Protein AF-0000000080132103 (afdb_homodimer)

Organism: Aquilegia coerulea (NCBI:txid218851)

Foldseek 3Di:
DQPQDPVRDHQLDWADWDKDWPPDPVALIKMWIDGPQWIKIKGKHDQDAADDPPDDQQWEAEAEAEAELDDDDDPVRVVLRVQLRQLQVVWAPTNPDGRTYMYMYMYTNGAFAPRSQRRSLRRQLRCVRSVGHTNFGKHKWKWFAAPVGRIHTGDTPVRVVRTQKMKMWIATDDPPPQDDPDDPPDPRPVRRPDTRDMDMDHDDDPVSVVVCVVSVSVCSVVVVVVSRVNRRVPPPPPD/DQPQDPVRDHQLDWADWDKDWPPDPVALIKMWIDGPQWIKIKGKHDQDAADDPPDDQQWEAEAEAEAELDDDDDPVSVVLRVQLRQLQVVWADTRPDGRTYMYMYMYTNGAFAPRSQRRSLRRQLRCVRSVGHTNFGKHKWKWFAAPVGRIHTGDTPVRVVRTQKMKMWIATDDPPPQDPPDDPPDPRPVRLPDTRDMDMDHDDDPVSVVVCVVSVSVCSVVVVVVSRVNRRVPPPPPD

Structure (mmCIF, N/CA/C/O backbone):
data_AF-0000000080132103-model_v1
#
loop_
_entity.id
_entity.type
_entity.pdbx_description
1 polymer 'Exosome complex exonuclease RRP46 homolog'
#
loop_
_atom_site.group_PDB
_atom_site.id
_atom_site.type_symbol
_atom_site.label_atom_id
_atom_site.label_alt_id
_atom_site.label_comp_id
_atom_site.label_asym_id
_atom_site.label_entity_id
_atom_site.label_seq_id
_atom_site.pdbx_PDB_ins_code
_atom_site.Cartn_x
_atom_site.Cartn_y
_atom_site.Cartn_z
_atom_site.occupancy
_atom_site.B_iso_or_equiv
_atom_site.auth_seq_id
_atom_site.auth_comp_id
_atom_site.auth_asym_id
_atom_site.auth_atom_id
_atom_site.pdbx_PDB_model_num
ATOM 1 N N . MET A 1 1 ? 22.562 8.039 -26.031 1 34.94 1 MET A N 1
ATOM 2 C CA . MET A 1 1 ? 23.172 6.773 -25.641 1 34.94 1 MET A CA 1
ATOM 3 C C . MET A 1 1 ? 22.312 6.066 -24.594 1 34.94 1 MET A C 1
ATOM 5 O O . MET A 1 1 ? 21.938 6.668 -23.578 1 34.94 1 MET A O 1
ATOM 9 N N . GLU A 1 2 ? 21.5 5.18 -24.875 1 48.5 2 GLU A N 1
ATOM 10 C CA . GLU A 1 2 ? 20.531 4.523 -24 1 48.5 2 GLU A CA 1
ATOM 11 C C . GLU A 1 2 ? 21.172 4.059 -22.703 1 48.5 2 GLU A C 1
ATOM 13 O O . GLU A 1 2 ? 22.266 3.473 -22.719 1 48.5 2 GLU A O 1
ATOM 18 N N . VAL A 1 3 ? 21.172 4.711 -21.688 1 55.28 3 VAL A N 1
ATOM 19 C CA . VAL A 1 3 ? 21.828 4.395 -20.422 1 55.28 3 VAL A CA 1
ATOM 20 C C . VAL A 1 3 ? 21.734 2.896 -20.156 1 55.28 3 VAL A C 1
ATOM 22 O O . VAL A 1 3 ? 20.641 2.34 -20.078 1 55.28 3 VAL A O 1
ATOM 25 N N . ALA A 1 4 ? 22.812 2.162 -20.484 1 70 4 ALA A N 1
ATOM 26 C CA . ALA A 1 4 ? 22.969 0.713 -20.391 1 70 4 ALA A CA 1
ATOM 27 C C . ALA A 1 4 ? 22.906 0.249 -18.938 1 70 4 ALA A C 1
ATOM 29 O O . ALA A 1 4 ? 23.641 0.771 -18.094 1 70 4 ALA A O 1
ATOM 30 N N . ARG A 1 5 ? 21.812 -0.485 -18.531 1 86.44 5 ARG A N 1
ATOM 31 C CA . ARG A 1 5 ? 21.766 -1.128 -17.234 1 86.44 5 ARG A CA 1
ATOM 32 C C . ARG A 1 5 ? 22.953 -2.07 -17.031 1 86.44 5 ARG A C 1
ATOM 34 O O . ARG A 1 5 ? 23.484 -2.611 -18 1 86.44 5 ARG A O 1
ATOM 41 N N . VAL A 1 6 ? 23.469 -2.195 -15.898 1 86.56 6 VAL A N 1
ATOM 42 C CA . VAL A 1 6 ? 24.656 -2.979 -15.562 1 86.56 6 VAL A CA 1
ATOM 43 C C . VAL A 1 6 ? 24.516 -4.398 -16.109 1 86.56 6 VAL A C 1
ATOM 45 O O . VAL A 1 6 ? 25.484 -5.004 -16.562 1 86.56 6 VAL A O 1
ATOM 48 N N . ASP A 1 7 ? 23.344 -4.949 -16.172 1 91 7 ASP A N 1
ATOM 49 C CA . ASP A 1 7 ? 23.141 -6.328 -16.609 1 91 7 ASP A CA 1
ATOM 50 C C . ASP A 1 7 ? 22.781 -6.387 -18.094 1 91 7 ASP A C 1
ATOM 52 O O . ASP A 1 7 ? 22.391 -7.441 -18.594 1 91 7 ASP A O 1
ATOM 56 N N . GLY A 1 8 ? 22.797 -5.27 -18.828 1 91.19 8 GLY A N 1
ATOM 57 C CA . GLY A 1 8 ? 22.625 -5.242 -20.281 1 91.19 8 GLY A CA 1
ATOM 58 C C . GLY A 1 8 ? 21.172 -5.125 -20.703 1 91.19 8 GLY A C 1
ATOM 59 O O . GLY A 1 8 ? 20.875 -5.012 -21.891 1 91.19 8 GLY A O 1
ATOM 60 N N . ARG A 1 9 ? 20.25 -5.02 -19.781 1 93.56 9 ARG A N 1
ATOM 61 C CA . ARG A 1 9 ? 18.828 -4.93 -20.125 1 93.56 9 ARG A CA 1
ATOM 62 C C . ARG A 1 9 ? 18.469 -3.523 -20.594 1 93.56 9 ARG A C 1
ATOM 64 O O . ARG A 1 9 ? 19.125 -2.551 -20.219 1 93.56 9 ARG A O 1
ATOM 71 N N . THR A 1 10 ? 17.391 -3.551 -21.469 1 92.06 10 THR A N 1
ATOM 72 C CA . THR A 1 10 ? 16.797 -2.26 -21.781 1 92.06 10 THR A CA 1
ATOM 73 C C . THR A 1 10 ? 15.922 -1.77 -20.641 1 92.06 10 THR A C 1
ATOM 75 O O . THR A 1 10 ? 15.703 -2.498 -19.656 1 92.06 10 THR A O 1
ATOM 78 N N . LEU A 1 11 ? 15.375 -0.583 -20.766 1 90.56 11 LEU A N 1
ATOM 79 C CA . LEU A 1 11 ? 14.586 0.025 -19.688 1 90.56 11 LEU A CA 1
ATOM 80 C C . LEU A 1 11 ? 13.312 -0.777 -19.422 1 90.56 11 LEU A C 1
ATOM 82 O O . LEU A 1 11 ? 12.844 -0.846 -18.281 1 90.56 11 LEU A O 1
ATOM 86 N N . ASN A 1 12 ? 12.781 -1.481 -20.469 1 91.06 12 ASN A N 1
ATOM 87 C CA . ASN A 1 12 ? 11.5 -2.158 -20.328 1 91.06 12 ASN A CA 1
ATOM 88 C C . ASN A 1 12 ? 11.664 -3.674 -20.25 1 91.06 12 ASN A C 1
ATOM 90 O O . ASN A 1 12 ? 10.68 -4.41 -20.219 1 91.06 12 ASN A O 1
ATOM 94 N N . GLN A 1 13 ? 12.875 -4.113 -20.188 1 92.56 13 GLN A N 1
ATOM 95 C CA . GLN A 1 13 ? 13.125 -5.547 -20.203 1 92.56 13 GLN A CA 1
ATOM 96 C C . GLN A 1 13 ? 13.109 -6.137 -18.797 1 92.56 13 GLN A C 1
ATOM 98 O O . GLN A 1 13 ? 13.688 -5.562 -17.875 1 92.56 13 GLN A O 1
ATOM 103 N N . LEU A 1 14 ? 12.352 -7.219 -18.703 1 95.56 14 LEU A N 1
ATOM 104 C CA . LEU A 1 14 ? 12.328 -7.965 -17.438 1 95.56 14 LEU A CA 1
ATOM 105 C C . LEU A 1 14 ? 13.531 -8.891 -17.344 1 95.56 14 LEU A C 1
ATOM 107 O O . LEU A 1 14 ? 14.086 -9.312 -18.359 1 95.56 14 LEU A O 1
ATOM 111 N N . ARG A 1 15 ? 13.961 -9.219 -16.109 1 96.5 15 ARG A N 1
ATOM 112 C CA . ARG A 1 15 ? 14.945 -10.281 -15.906 1 96.5 15 ARG A CA 1
ATOM 113 C C . ARG A 1 15 ? 14.367 -11.641 -16.266 1 96.5 15 ARG A C 1
ATOM 115 O O . ARG A 1 15 ? 13.148 -11.805 -16.344 1 96.5 15 ARG A O 1
ATOM 122 N N . PRO A 1 16 ? 15.234 -12.586 -16.484 1 95.56 16 PRO A N 1
ATOM 123 C CA . PRO A 1 16 ? 14.727 -13.922 -16.812 1 95.56 16 PRO A CA 1
ATOM 124 C C . PRO A 1 16 ? 13.828 -14.5 -15.727 1 95.56 16 PRO A C 1
ATOM 126 O O . PRO A 1 16 ? 14.125 -14.359 -14.531 1 95.56 16 PRO A O 1
ATOM 129 N N . LEU A 1 17 ? 12.773 -15.094 -16.188 1 96.56 17 LEU A N 1
ATOM 130 C CA . LEU A 1 17 ? 11.797 -15.68 -15.273 1 96.56 17 LEU A CA 1
ATOM 131 C C . LEU A 1 17 ? 11.867 -17.203 -15.297 1 96.56 17 LEU A C 1
ATOM 133 O O . LEU A 1 17 ? 12.047 -17.797 -16.359 1 96.56 17 LEU A O 1
ATOM 137 N N . THR A 1 18 ? 11.766 -17.797 -14.109 1 96.56 18 THR A N 1
ATOM 138 C CA . THR A 1 18 ? 11.586 -19.234 -14 1 96.56 18 THR A CA 1
ATOM 139 C C . THR A 1 18 ? 10.531 -19.578 -12.945 1 96.56 18 THR A C 1
ATOM 141 O O . THR A 1 18 ? 10.391 -18.859 -11.953 1 96.56 18 THR A O 1
ATOM 144 N N . CYS A 1 19 ? 9.812 -20.578 -13.211 1 96.38 19 CYS A N 1
ATOM 145 C CA . CYS A 1 19 ? 8.781 -21.016 -12.273 1 96.38 19 CYS A CA 1
ATOM 146 C C . CYS A 1 19 ? 8.695 -22.547 -12.242 1 96.38 19 CYS A C 1
ATOM 148 O O . CYS A 1 19 ? 8.664 -23.188 -13.289 1 96.38 19 CYS A O 1
ATOM 150 N N . SER A 1 20 ? 8.789 -23.141 -11.102 1 95.88 20 SER A N 1
ATOM 151 C CA . SER A 1 20 ? 8.562 -24.562 -10.875 1 95.88 20 SER A CA 1
ATOM 152 C C . SER A 1 20 ? 7.43 -24.781 -9.875 1 95.88 20 SER A C 1
ATOM 154 O O . SER A 1 20 ? 7.344 -24.094 -8.859 1 95.88 20 SER A O 1
ATOM 156 N N . ARG A 1 21 ? 6.598 -25.688 -10.148 1 94.5 21 ARG A N 1
ATOM 157 C CA . ARG A 1 21 ? 5.469 -26 -9.266 1 94.5 21 ARG A CA 1
ATOM 158 C C . ARG A 1 21 ? 5.648 -27.344 -8.586 1 94.5 21 ARG A C 1
ATOM 160 O O . ARG A 1 21 ? 6.504 -28.141 -8.984 1 94.5 21 ARG A O 1
ATOM 167 N N . ASN A 1 22 ? 4.805 -27.5 -7.555 1 94.44 22 ASN A N 1
ATOM 168 C CA . ASN A 1 22 ? 4.816 -28.766 -6.824 1 94.44 22 ASN A CA 1
ATOM 169 C C . ASN A 1 22 ? 6.223 -29.125 -6.34 1 94.44 22 ASN A C 1
ATOM 171 O O . ASN A 1 22 ? 6.695 -30.234 -6.562 1 94.44 22 ASN A O 1
ATOM 175 N N . VAL A 1 23 ? 6.895 -28.203 -5.746 1 95.12 23 VAL A N 1
ATOM 176 C CA . VAL A 1 23 ? 8.297 -28.375 -5.375 1 95.12 23 VAL A CA 1
ATOM 177 C C . VAL A 1 23 ? 8.391 -28.891 -3.938 1 95.12 23 VAL A C 1
ATOM 179 O O . VAL A 1 23 ? 9.461 -29.297 -3.486 1 95.12 23 VAL A O 1
ATOM 182 N N . LEU A 1 24 ? 7.289 -28.812 -3.205 1 95.31 24 LEU A N 1
ATOM 183 C CA . LEU A 1 24 ? 7.258 -29.281 -1.826 1 95.31 24 LEU A CA 1
ATOM 184 C C . LEU A 1 24 ? 6.258 -30.422 -1.663 1 95.31 24 LEU A C 1
ATOM 186 O O . LEU A 1 24 ? 5.078 -30.266 -1.989 1 95.31 24 LEU A O 1
ATOM 190 N N . ASN A 1 25 ? 6.562 -31.469 -1.001 1 92.94 25 ASN A N 1
ATOM 191 C CA . ASN A 1 25 ? 5.75 -32.688 -0.926 1 92.94 25 ASN A CA 1
ATOM 192 C C . ASN A 1 25 ? 4.656 -32.562 0.128 1 92.94 25 ASN A C 1
ATOM 194 O O . ASN A 1 25 ? 3.586 -33.156 -0.009 1 92.94 25 ASN A O 1
ATOM 198 N N . ARG A 1 26 ? 4.867 -31.828 1.096 1 94.25 26 ARG A N 1
ATOM 199 C CA . ARG A 1 26 ? 3.934 -31.797 2.217 1 94.25 26 ARG A CA 1
ATOM 200 C C . ARG A 1 26 ? 2.922 -30.672 2.059 1 94.25 26 ARG A C 1
ATOM 202 O O . ARG A 1 26 ? 1.952 -30.594 2.814 1 94.25 26 ARG A O 1
ATOM 209 N N . ALA A 1 27 ? 3.152 -29.828 1.12 1 96.62 27 ALA A N 1
ATOM 210 C CA . ALA A 1 27 ? 2.244 -28.703 0.918 1 96.62 27 ALA A CA 1
ATOM 211 C C . ALA A 1 27 ? 1.108 -29.078 -0.029 1 96.62 27 ALA A C 1
ATOM 213 O O . ALA A 1 27 ? 1.268 -29.953 -0.883 1 96.62 27 ALA A O 1
ATOM 214 N N . HIS A 1 28 ? -0.096 -28.484 0.139 1 97.44 28 HIS A N 1
ATOM 215 C CA . HIS A 1 28 ? -1.204 -28.688 -0.787 1 97.44 28 HIS A CA 1
ATOM 216 C C . HIS A 1 28 ? -0.908 -28.062 -2.148 1 97.44 28 HIS A C 1
ATOM 218 O O . HIS A 1 28 ? -1.482 -28.484 -3.16 1 97.44 28 HIS A O 1
ATOM 224 N N . GLY A 1 29 ? -0.049 -27.094 -2.168 1 97.38 29 GLY A N 1
ATOM 225 C CA . GLY A 1 29 ? 0.511 -26.469 -3.35 1 97.38 29 GLY A CA 1
ATOM 226 C C . GLY A 1 29 ? 1.812 -25.734 -3.074 1 97.38 29 GLY A C 1
ATOM 227 O O . GLY A 1 29 ? 2.072 -25.328 -1.94 1 97.38 29 GLY A O 1
ATOM 228 N N . SER A 1 30 ? 2.6 -25.672 -4.09 1 98.12 30 SER A N 1
ATOM 229 C CA . SER A 1 30 ? 3.873 -24.969 -3.926 1 98.12 30 SER A CA 1
ATOM 230 C C . SER A 1 30 ? 4.426 -24.5 -5.266 1 98.12 30 SER A C 1
ATOM 232 O O . SER A 1 30 ? 4.043 -25.016 -6.316 1 98.12 30 SER A O 1
ATOM 234 N N . ALA A 1 31 ? 5.297 -23.469 -5.148 1 97.94 31 ALA A N 1
ATOM 235 C CA . ALA A 1 31 ? 5.953 -22.953 -6.348 1 97.94 31 ALA A CA 1
ATOM 236 C C . ALA A 1 31 ? 7.25 -22.234 -5.996 1 97.94 31 ALA A C 1
ATOM 238 O O . ALA A 1 31 ? 7.344 -21.594 -4.949 1 97.94 31 ALA A O 1
ATOM 239 N N . ARG A 1 32 ? 8.172 -22.438 -6.836 1 98.25 32 ARG A N 1
ATOM 240 C CA . ARG A 1 32 ? 9.406 -21.672 -6.82 1 98.25 32 ARG A CA 1
ATOM 241 C C . ARG A 1 32 ? 9.438 -20.672 -7.973 1 98.25 32 ARG A C 1
ATOM 243 O O . ARG A 1 32 ? 9.297 -21.047 -9.133 1 98.25 32 ARG A O 1
ATOM 250 N N . TRP A 1 33 ? 9.57 -19.406 -7.668 1 98.12 33 TRP A N 1
ATOM 251 C CA . TRP A 1 33 ? 9.586 -18.344 -8.656 1 98.12 33 TRP A CA 1
ATOM 252 C C . TRP A 1 33 ? 10.898 -17.578 -8.602 1 98.12 33 TRP A C 1
ATOM 254 O O . TRP A 1 33 ? 11.375 -17.219 -7.523 1 98.12 33 TRP A O 1
ATOM 264 N N . SER A 1 34 ? 11.453 -17.375 -9.797 1 97.75 34 SER A N 1
ATOM 265 C CA . SER A 1 34 ? 12.688 -16.609 -9.875 1 97.75 34 SER A CA 1
ATOM 266 C C . SER A 1 34 ? 12.586 -15.492 -10.906 1 97.75 34 SER A C 1
ATOM 268 O O . SER A 1 34 ? 12.055 -15.695 -12 1 97.75 34 SER A O 1
ATOM 270 N N . GLN A 1 35 ? 12.945 -14.359 -10.57 1 96.56 35 GLN A N 1
ATOM 271 C CA . GLN A 1 35 ? 13.234 -13.211 -11.422 1 96.56 35 GLN A CA 1
ATOM 272 C C . GLN A 1 35 ? 14.695 -12.789 -11.305 1 96.56 35 GLN A C 1
ATOM 274 O O . GLN A 1 35 ? 15.039 -11.961 -10.461 1 96.56 35 GLN A O 1
ATOM 279 N N . GLY A 1 36 ? 15.523 -13.234 -12.32 1 96.69 36 GLY A N 1
ATOM 280 C CA . GL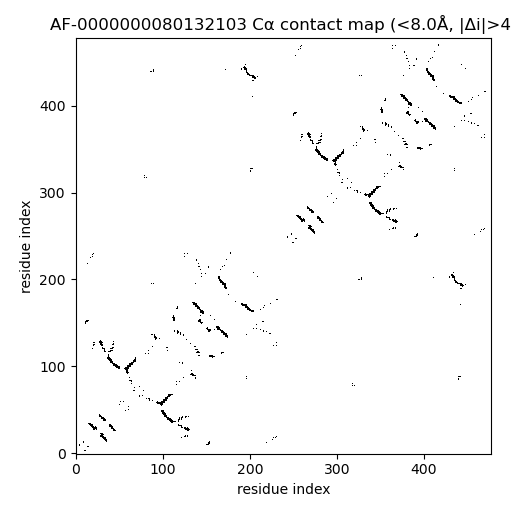Y A 1 36 ? 16.953 -13.125 -12.094 1 96.69 36 GLY A CA 1
ATOM 281 C C . GLY A 1 36 ? 17.422 -13.844 -10.844 1 96.69 36 GLY A C 1
ATOM 282 O O . GLY A 1 36 ? 17.125 -15.023 -10.641 1 96.69 36 GLY A O 1
ATOM 283 N N . ASP A 1 37 ? 18.094 -13.055 -9.961 1 97.75 37 ASP A N 1
ATOM 284 C CA . ASP A 1 37 ? 18.656 -13.664 -8.766 1 97.75 37 ASP A CA 1
ATOM 285 C C . ASP A 1 37 ? 17.75 -13.461 -7.562 1 97.75 37 ASP A C 1
ATOM 287 O O . ASP A 1 37 ? 18.125 -13.781 -6.43 1 97.75 37 ASP A O 1
ATOM 291 N N . THR A 1 38 ? 16.578 -12.922 -7.824 1 98.44 38 THR A N 1
ATOM 292 C CA . THR A 1 38 ? 15.562 -12.93 -6.777 1 98.44 38 THR A CA 1
ATOM 293 C C . THR A 1 38 ? 14.734 -14.211 -6.836 1 98.44 38 THR A C 1
ATOM 295 O O . THR A 1 38 ? 14.133 -14.516 -7.867 1 98.44 38 THR A O 1
ATOM 298 N N . ILE A 1 39 ? 14.75 -14.945 -5.703 1 98.75 39 ILE A N 1
ATOM 299 C CA . ILE A 1 39 ? 14.125 -16.266 -5.68 1 98.75 39 ILE A CA 1
ATOM 300 C C . ILE A 1 39 ? 13.25 -16.391 -4.434 1 98.75 39 ILE A C 1
ATOM 302 O O . ILE A 1 39 ? 13.703 -16.125 -3.318 1 98.75 39 ILE A O 1
ATOM 306 N N . VAL A 1 40 ? 11.992 -16.797 -4.676 1 98.75 40 VAL A N 1
ATOM 307 C CA . VAL A 1 40 ? 11.062 -17 -3.57 1 98.75 40 VAL A CA 1
ATOM 308 C C . VAL A 1 40 ? 10.367 -18.344 -3.707 1 98.75 40 VAL A C 1
ATOM 310 O O . VAL A 1 40 ? 9.961 -18.734 -4.805 1 98.75 40 VAL A O 1
ATOM 313 N N . LEU A 1 41 ? 10.312 -19.078 -2.623 1 98.75 41 LEU A N 1
ATOM 314 C CA . LEU A 1 41 ? 9.539 -20.312 -2.521 1 98.75 41 LEU A CA 1
ATOM 315 C C . LEU A 1 41 ? 8.219 -20.078 -1.792 1 98.75 41 LEU A C 1
ATOM 317 O O . LEU A 1 41 ? 8.203 -19.453 -0.727 1 98.75 41 LEU A O 1
ATOM 321 N N . ALA A 1 42 ? 7.16 -20.5 -2.367 1 98.69 42 ALA A N 1
ATOM 322 C CA . ALA A 1 42 ? 5.844 -20.328 -1.76 1 98.69 42 ALA A CA 1
ATOM 323 C C . ALA A 1 42 ? 5.184 -21.688 -1.511 1 98.69 42 ALA A C 1
ATOM 325 O O . ALA A 1 42 ? 5.262 -22.578 -2.348 1 98.69 42 ALA A O 1
ATOM 326 N N . ALA A 1 43 ? 4.547 -21.859 -0.384 1 98.75 43 ALA A N 1
ATOM 327 C CA . ALA A 1 43 ? 3.793 -23.062 -0.016 1 98.75 43 ALA A CA 1
ATOM 328 C C . ALA A 1 43 ? 2.381 -22.703 0.436 1 98.75 43 ALA A C 1
ATOM 330 O O . ALA A 1 43 ? 2.184 -21.703 1.148 1 98.75 43 ALA A O 1
ATOM 331 N N . VAL A 1 44 ? 1.452 -23.453 0.022 1 98.38 44 VAL A N 1
ATOM 332 C CA . VAL A 1 44 ? 0.052 -23.25 0.374 1 98.38 44 VAL A CA 1
ATOM 333 C C . VAL A 1 44 ? -0.456 -24.422 1.208 1 98.38 44 VAL A C 1
ATOM 335 O O . VAL A 1 44 ? -0.221 -25.578 0.865 1 98.38 44 VAL A O 1
ATOM 338 N N . TYR A 1 45 ? -1.075 -24.094 2.318 1 97.75 45 TYR A N 1
ATOM 339 C CA . TYR A 1 45 ? -1.729 -25.078 3.172 1 97.75 45 TYR A CA 1
ATOM 340 C C . TYR A 1 45 ? -3.197 -24.734 3.381 1 97.75 45 TYR A C 1
ATOM 342 O O . TYR A 1 45 ? -3.527 -23.609 3.742 1 97.75 45 TYR A O 1
ATOM 350 N N . GLY A 1 46 ? -4.012 -25.75 3.244 1 93.25 46 GLY A N 1
ATOM 351 C CA . GLY A 1 46 ? -5.441 -25.547 3.416 1 93.25 46 GLY A CA 1
ATOM 352 C C . GLY A 1 46 ? -6.207 -25.578 2.107 1 93.25 46 GLY A C 1
ATOM 353 O O . GLY A 1 46 ? -5.676 -26 1.078 1 93.25 46 GLY A O 1
ATOM 354 N N . PRO A 1 47 ? -7.441 -25.188 2.242 1 93.44 47 PRO A N 1
ATOM 355 C CA . PRO A 1 47 ? -8.172 -24.531 3.328 1 93.44 47 PRO A CA 1
ATOM 356 C C . PRO A 1 47 ? -8.406 -25.453 4.523 1 93.44 47 PRO A C 1
ATOM 358 O O . PRO A 1 47 ? -8.688 -26.641 4.348 1 93.44 47 PRO A O 1
ATOM 361 N N . LYS A 1 48 ? -8.148 -24.875 5.715 1 93.62 48 LYS A N 1
ATOM 362 C CA . LYS A 1 48 ? -8.445 -25.547 6.977 1 93.62 48 LYS A CA 1
ATOM 363 C C . LYS A 1 48 ? -9.641 -24.906 7.672 1 93.62 48 LYS A C 1
ATOM 365 O O . LYS A 1 48 ? -9.836 -23.688 7.59 1 93.62 48 LYS A O 1
ATOM 370 N N . ALA A 1 49 ? -10.383 -25.672 8.43 1 91.75 49 ALA A N 1
ATOM 371 C CA . ALA A 1 49 ? -11.57 -25.156 9.117 1 91.75 49 ALA A CA 1
ATOM 372 C C . ALA A 1 49 ? -11.195 -24.141 10.18 1 91.75 49 ALA A C 1
ATOM 374 O O . ALA A 1 49 ? -10.227 -24.312 10.914 1 91.75 49 ALA A O 1
ATOM 375 N N . GLY A 1 50 ? -12.102 -23.016 10.133 1 89.19 50 GLY A N 1
ATOM 376 C CA . GLY A 1 50 ? -11.938 -22.016 11.172 1 89.19 50 GLY A CA 1
ATOM 377 C C . GLY A 1 50 ? -11.266 -20.75 10.688 1 89.19 50 GLY A C 1
ATOM 378 O O . GLY A 1 50 ? -10.445 -20.781 9.766 1 89.19 50 GLY A O 1
ATOM 379 N N . THR A 1 51 ? -11.727 -19.578 11.188 1 82.31 51 THR A N 1
ATOM 380 C CA . THR A 1 51 ? -11.102 -18.281 10.938 1 82.31 51 THR A CA 1
ATOM 381 C C . THR A 1 51 ? -10.664 -17.625 12.25 1 82.31 51 THR A C 1
ATOM 383 O O . THR A 1 51 ? -11.094 -18.047 13.328 1 82.31 51 THR A O 1
ATOM 386 N N . ARG A 1 52 ? -9.742 -16.781 12.109 1 77.44 52 ARG A N 1
ATOM 387 C CA . ARG A 1 52 ? -9.32 -16.062 13.297 1 77.44 52 ARG A CA 1
ATOM 388 C C . ARG A 1 52 ? -10.469 -15.25 13.891 1 77.44 52 ARG A C 1
ATOM 390 O O . ARG A 1 52 ? -11.422 -14.914 13.188 1 77.44 52 ARG A O 1
ATOM 397 N N . LYS A 1 53 ? -10.445 -15.031 15.164 1 71 53 LYS A N 1
ATOM 398 C CA . LYS A 1 53 ? -11.5 -14.375 15.93 1 71 53 LYS A CA 1
ATOM 399 C C . LYS A 1 53 ? -11.875 -13.031 15.32 1 71 53 LYS A C 1
ATOM 401 O O . LYS A 1 53 ? -13.047 -12.656 15.289 1 71 53 LYS A O 1
ATOM 406 N N . ASP A 1 54 ? -10.961 -12.32 14.719 1 70.5 54 ASP A N 1
ATOM 407 C CA . ASP A 1 54 ? -11.219 -10.961 14.25 1 70.5 54 ASP A CA 1
ATOM 408 C C . ASP A 1 54 ? -11.578 -10.938 12.766 1 70.5 54 ASP A C 1
ATOM 410 O O . ASP A 1 54 ? -11.719 -9.875 12.172 1 70.5 54 ASP A O 1
ATOM 414 N N . GLU A 1 55 ? -11.867 -12.094 12.266 1 77.94 55 GLU A N 1
ATOM 415 C CA . GLU A 1 55 ? -12.195 -12.172 10.844 1 77.94 55 GLU A CA 1
ATOM 416 C C . GLU A 1 55 ? -13.664 -12.531 10.633 1 77.94 55 GLU A C 1
ATOM 418 O O . GLU A 1 55 ? -14.312 -13.078 11.523 1 77.94 55 GLU A O 1
ATOM 423 N N . ASN A 1 56 ? -14.219 -12.156 9.492 1 75.56 56 ASN A N 1
ATOM 424 C CA . ASN A 1 56 ? -15.594 -12.453 9.109 1 75.56 56 ASN A CA 1
ATOM 425 C C . ASN A 1 56 ? -15.781 -13.945 8.812 1 75.56 56 ASN A C 1
ATOM 427 O O . ASN A 1 56 ? -15.242 -14.453 7.828 1 75.56 56 ASN A O 1
ATOM 431 N N . PRO A 1 57 ? -16.547 -14.609 9.656 1 79.31 57 PRO A N 1
ATOM 432 C CA . PRO A 1 57 ? -16.719 -16.047 9.453 1 79.31 57 PRO A CA 1
ATOM 433 C C . PRO A 1 57 ? -17.5 -16.375 8.18 1 79.31 57 PRO A C 1
ATOM 435 O O . PRO A 1 57 ? -17.516 -17.531 7.746 1 79.31 57 PRO A O 1
ATOM 438 N N . GLU A 1 58 ? -18.109 -15.398 7.602 1 82.88 58 GLU A N 1
ATOM 439 C CA . GLU A 1 58 ? -18.891 -15.625 6.395 1 82.88 58 GLU A CA 1
ATOM 440 C C . GLU A 1 58 ? -18 -15.648 5.152 1 82.88 58 GLU A C 1
ATOM 442 O O . GLU A 1 58 ? -18.484 -15.906 4.047 1 82.88 58 GLU A O 1
ATOM 447 N N . LYS A 1 59 ? -16.719 -15.461 5.391 1 85.81 59 LYS A N 1
ATOM 448 C CA . LYS A 1 59 ? -15.773 -15.461 4.277 1 85.81 59 LYS A CA 1
ATOM 449 C C . LYS A 1 59 ? -14.547 -16.312 4.602 1 85.81 59 LYS A C 1
ATOM 451 O O . LYS A 1 59 ? -14.242 -16.547 5.77 1 85.81 59 LYS A O 1
ATOM 456 N N . ALA A 1 60 ? -13.977 -16.875 3.555 1 89.25 60 ALA A N 1
ATOM 457 C CA . ALA A 1 60 ? -12.695 -17.547 3.734 1 89.25 60 ALA A CA 1
ATOM 458 C C . ALA A 1 60 ? -11.594 -16.562 4.074 1 89.25 60 ALA A C 1
ATOM 460 O O . ALA A 1 60 ? -11.625 -15.406 3.631 1 89.25 60 ALA A O 1
ATOM 461 N N . SER A 1 61 ? -10.68 -16.984 4.883 1 90.88 61 SER A N 1
ATOM 462 C CA . SER A 1 61 ? -9.586 -16.125 5.305 1 90.88 61 SER A CA 1
ATOM 463 C C . SER A 1 61 ? -8.266 -16.562 4.676 1 90.88 61 SER A C 1
ATOM 465 O O . SER A 1 61 ? -8.086 -17.734 4.34 1 90.88 61 SER A O 1
ATOM 467 N N . VAL A 1 62 ? -7.391 -15.617 4.488 1 92.94 62 VAL A N 1
ATOM 468 C CA . VAL A 1 62 ? -6.055 -15.875 3.961 1 92.94 62 VAL A CA 1
ATOM 469 C C . VAL A 1 62 ? -5.004 -15.422 4.973 1 92.94 62 VAL A C 1
ATOM 471 O O . VAL A 1 62 ? -5.078 -14.305 5.496 1 92.94 62 VAL A O 1
ATOM 474 N N . GLU A 1 63 ? -4.172 -16.312 5.266 1 93.88 63 GLU A N 1
ATOM 475 C CA . GLU A 1 63 ? -3.031 -16.016 6.129 1 93.88 63 GLU A CA 1
ATOM 476 C C . GLU A 1 63 ? -1.72 -16.078 5.348 1 93.88 63 GLU A C 1
ATOM 478 O O . GLU A 1 63 ? -1.504 -17 4.562 1 93.88 63 GLU A O 1
ATOM 483 N N . VAL A 1 64 ? -0.88 -15.062 5.578 1 96.5 64 VAL A N 1
ATOM 484 C CA . VAL A 1 64 ? 0.415 -15.023 4.906 1 96.5 64 VAL A CA 1
ATOM 485 C C . VAL A 1 64 ? 1.534 -14.977 5.941 1 96.5 64 VAL A C 1
ATOM 487 O O . VAL A 1 64 ? 1.473 -14.195 6.895 1 96.5 64 VAL A O 1
ATOM 490 N N . ILE A 1 65 ? 2.479 -15.812 5.793 1 96.62 65 ILE A N 1
ATOM 491 C CA . ILE A 1 65 ? 3.674 -15.828 6.633 1 96.62 65 ILE A CA 1
ATOM 492 C C . ILE A 1 65 ? 4.91 -15.57 5.77 1 96.62 65 ILE A C 1
ATOM 494 O O . ILE A 1 65 ? 5.184 -16.328 4.832 1 96.62 65 ILE A O 1
ATOM 498 N N . TRP A 1 66 ? 5.633 -14.539 6.102 1 97.38 66 TRP A N 1
ATOM 499 C CA . TRP A 1 66 ? 6.836 -14.156 5.375 1 97.38 66 TRP A CA 1
ATOM 500 C C . TRP A 1 66 ? 8.094 -14.586 6.133 1 97.38 66 TRP A C 1
ATOM 502 O O . TRP A 1 66 ? 8.344 -14.102 7.242 1 97.38 66 TRP A O 1
ATOM 512 N N . LYS A 1 67 ? 8.836 -15.43 5.582 1 97 67 LYS A N 1
ATOM 513 C CA . LYS A 1 67 ? 10.109 -15.867 6.156 1 97 67 LYS A CA 1
ATOM 514 C C . LYS A 1 67 ? 11.289 -15.273 5.395 1 97 67 LYS A C 1
ATOM 516 O O . LYS A 1 67 ? 11.523 -15.617 4.238 1 97 67 LYS A O 1
ATOM 521 N N . PRO A 1 68 ? 12.055 -14.422 6.043 1 95.56 68 PRO A N 1
ATOM 522 C CA . PRO A 1 68 ? 13.203 -13.805 5.375 1 95.56 68 PRO A CA 1
ATOM 523 C C . PRO A 1 68 ? 14.312 -14.812 5.066 1 95.56 68 PRO A C 1
ATOM 525 O O . PRO A 1 68 ? 14.281 -15.938 5.562 1 95.56 68 PRO A O 1
ATOM 528 N N . LYS A 1 69 ? 15.234 -14.383 4.207 1 93.44 69 LYS A N 1
ATOM 529 C CA . LYS A 1 69 ? 16.375 -15.211 3.836 1 93.44 69 LYS A CA 1
ATOM 530 C C . LYS A 1 69 ? 17.172 -15.633 5.066 1 93.44 69 LYS A C 1
ATOM 532 O O . LYS A 1 69 ? 17.609 -16.781 5.168 1 93.44 69 LYS A O 1
ATOM 537 N N . SER A 1 70 ? 17.359 -14.664 5.926 1 88.94 70 SER A N 1
ATOM 538 C CA . SER A 1 70 ? 18.062 -14.938 7.176 1 88.94 70 SER A CA 1
ATOM 539 C C . SER A 1 70 ? 17.547 -14.039 8.305 1 88.94 70 SER A C 1
ATOM 541 O O . SER A 1 70 ? 17.031 -12.953 8.055 1 88.94 70 SER A O 1
ATOM 543 N N . GLY A 1 71 ? 17.641 -14.617 9.516 1 87.25 71 GLY A N 1
ATOM 544 C CA . GLY A 1 71 ? 17.344 -13.805 10.688 1 87.25 71 GLY A CA 1
ATOM 545 C C . GLY A 1 71 ? 15.859 -13.703 10.984 1 87.25 71 GLY A C 1
ATOM 546 O O . GLY A 1 71 ? 15.078 -14.547 10.555 1 87.25 71 GLY A O 1
ATOM 547 N N . LEU A 1 72 ? 15.461 -12.711 11.828 1 86.38 72 LEU A N 1
ATOM 548 C CA . LEU A 1 72 ? 14.086 -12.484 12.258 1 86.38 72 LEU A CA 1
ATOM 549 C C . LEU A 1 72 ? 13.375 -11.508 11.328 1 86.38 72 LEU A C 1
ATOM 551 O O . LEU A 1 72 ? 14.023 -10.695 10.664 1 86.38 72 LEU A O 1
ATOM 555 N N . ILE A 1 73 ? 12.102 -11.648 11.266 1 87.12 73 ILE A N 1
ATOM 556 C CA . ILE A 1 73 ? 11.281 -10.781 10.43 1 87.12 73 ILE A CA 1
ATOM 557 C C . ILE A 1 73 ? 11.352 -9.352 10.953 1 87.12 73 ILE A C 1
ATOM 559 O O . ILE A 1 73 ? 11.25 -9.125 12.164 1 87.12 73 ILE A O 1
ATOM 563 N N . GLY A 1 74 ? 11.609 -8.422 10.109 1 83.69 74 GLY A N 1
ATOM 564 C CA . GLY A 1 74 ? 11.656 -7.008 10.453 1 83.69 74 GLY A CA 1
ATOM 565 C C . GLY A 1 74 ? 10.461 -6.23 9.938 1 83.69 74 GLY A C 1
ATOM 566 O O . GLY A 1 74 ? 9.469 -6.824 9.5 1 83.69 74 GLY A O 1
ATOM 567 N N . LYS A 1 75 ? 10.461 -4.941 10.078 1 79.75 75 LYS A N 1
ATOM 568 C CA . LYS A 1 75 ? 9.352 -4.059 9.711 1 79.75 75 LYS A CA 1
ATOM 569 C C . LYS A 1 75 ? 9.078 -4.125 8.211 1 79.75 75 LYS A C 1
ATOM 571 O O . LYS A 1 75 ? 7.918 -4.152 7.789 1 79.75 75 LYS A O 1
ATOM 576 N N . GLU A 1 76 ? 10.141 -4.12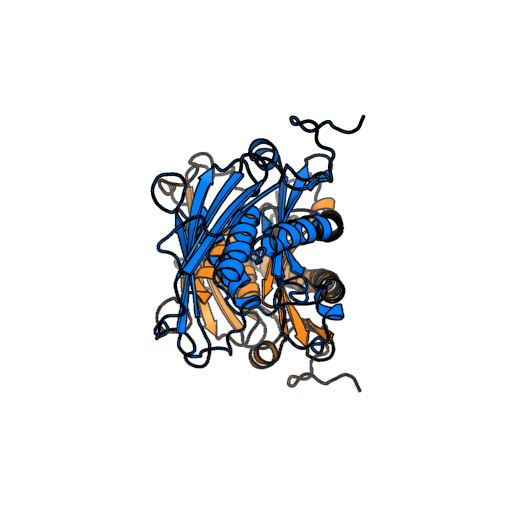5 7.426 1 83.88 76 GLU A N 1
ATOM 577 C CA . GLU A 1 76 ? 9.984 -4.156 5.977 1 83.88 76 GLU A CA 1
ATOM 578 C C . GLU A 1 76 ? 9.305 -5.445 5.52 1 83.88 76 GLU A C 1
ATOM 580 O O . GLU A 1 76 ? 8.438 -5.418 4.645 1 83.88 76 GLU A O 1
ATOM 585 N N . GLU A 1 77 ? 9.734 -6.508 6.133 1 90.56 77 GLU A N 1
ATOM 586 C CA . GLU A 1 77 ? 9.133 -7.793 5.801 1 90.56 77 GLU A CA 1
ATOM 587 C C . GLU A 1 77 ? 7.672 -7.852 6.242 1 90.56 77 GLU A C 1
ATOM 589 O O . GLU A 1 77 ? 6.832 -8.43 5.551 1 90.56 77 GLU A O 1
ATOM 594 N N . ARG A 1 78 ? 7.426 -7.301 7.355 1 88.06 78 ARG A N 1
ATOM 595 C CA . ARG A 1 78 ? 6.047 -7.246 7.828 1 88.06 78 ARG A CA 1
ATOM 596 C C . ARG A 1 78 ? 5.168 -6.449 6.875 1 88.06 78 ARG A C 1
ATOM 598 O O . ARG A 1 78 ? 4.008 -6.797 6.652 1 88.06 78 ARG A O 1
ATOM 605 N N . GLU A 1 79 ? 5.676 -5.398 6.414 1 88.06 79 GLU A N 1
ATOM 606 C CA . GLU A 1 79 ? 4.957 -4.605 5.422 1 88.06 79 GLU A CA 1
ATOM 607 C C . GLU A 1 79 ? 4.645 -5.43 4.172 1 88.06 79 GLU A C 1
ATOM 609 O O . GLU A 1 79 ? 3.52 -5.406 3.674 1 88.06 79 GLU A O 1
ATOM 614 N N . CYS A 1 80 ? 5.656 -6.098 3.695 1 92.69 80 CYS A N 1
ATOM 615 C CA . CYS A 1 80 ? 5.469 -6.953 2.531 1 92.69 80 CYS A CA 1
ATOM 616 C C . CYS A 1 80 ? 4.395 -8 2.791 1 92.69 80 CYS A C 1
ATOM 618 O O . CYS A 1 80 ? 3.553 -8.266 1.928 1 92.69 80 CYS A O 1
ATOM 620 N N . GLU A 1 81 ? 4.496 -8.531 3.934 1 93.69 81 GLU A N 1
ATOM 621 C CA . GLU A 1 81 ? 3.52 -9.531 4.344 1 93.69 81 GLU A CA 1
ATOM 622 C C . GLU A 1 81 ? 2.098 -8.984 4.27 1 93.69 81 GLU A C 1
ATOM 624 O O . GLU A 1 81 ? 1.196 -9.656 3.762 1 93.69 81 GLU A O 1
ATOM 629 N N . MET A 1 82 ? 1.885 -7.867 4.738 1 89.56 82 MET A N 1
ATOM 630 C CA . MET A 1 82 ? 0.558 -7.262 4.77 1 89.56 82 MET A CA 1
ATOM 631 C C . MET A 1 82 ? 0.073 -6.941 3.357 1 89.56 82 MET A C 1
ATOM 633 O O . MET A 1 82 ? -1.096 -7.16 3.035 1 89.56 82 MET A O 1
ATOM 637 N N . ILE A 1 83 ? 0.923 -6.391 2.549 1 91.06 83 ILE A N 1
ATOM 638 C CA . ILE A 1 83 ? 0.566 -6.059 1.174 1 91.06 83 ILE A CA 1
ATOM 639 C C . ILE A 1 83 ? 0.196 -7.332 0.418 1 91.06 83 ILE A C 1
ATOM 641 O O . ILE A 1 83 ? -0.806 -7.367 -0.301 1 91.06 83 ILE A O 1
ATOM 645 N N . LEU A 1 84 ? 1 -8.297 0.62 1 95.19 84 LEU A N 1
ATOM 646 C CA . LEU A 1 84 ? 0.759 -9.578 -0.03 1 95.19 84 LEU A CA 1
ATOM 647 C C . LEU A 1 84 ? -0.564 -10.18 0.429 1 95.19 84 LEU A C 1
ATOM 649 O O . LEU A 1 84 ? -1.346 -10.672 -0.389 1 95.19 84 LEU A O 1
ATOM 653 N N . ARG A 1 85 ? -0.809 -10.188 1.672 1 92.75 85 ARG A N 1
ATOM 654 C CA . ARG A 1 85 ? -2.053 -10.719 2.217 1 92.75 85 ARG A CA 1
ATOM 655 C C . ARG A 1 85 ? -3.264 -10.055 1.57 1 92.75 85 ARG A C 1
ATOM 657 O O . ARG A 1 85 ? -4.191 -10.742 1.129 1 92.75 85 ARG A O 1
ATOM 664 N N . ARG A 1 86 ? -3.244 -8.805 1.506 1 87.69 86 ARG A N 1
ATOM 665 C CA . ARG A 1 86 ? -4.359 -8.062 0.928 1 87.69 86 ARG A CA 1
ATOM 666 C C . ARG A 1 86 ? -4.516 -8.375 -0.557 1 87.69 86 ARG A C 1
ATOM 668 O O . ARG A 1 86 ? -5.633 -8.492 -1.057 1 87.69 86 ARG A O 1
ATOM 675 N N . THR A 1 87 ? -3.418 -8.414 -1.193 1 92.75 87 THR A N 1
ATOM 676 C CA . THR A 1 87 ? -3.436 -8.734 -2.615 1 92.75 87 THR A CA 1
ATOM 677 C C . THR A 1 87 ? -4.078 -10.102 -2.854 1 92.75 87 THR A C 1
ATOM 679 O O . THR A 1 87 ? -4.984 -10.227 -3.682 1 92.75 87 THR A O 1
ATOM 682 N N . LEU A 1 88 ? -3.682 -11.086 -2.1 1 94.44 88 LEU A N 1
ATOM 683 C CA . LEU A 1 88 ? -4.168 -12.453 -2.297 1 94.44 88 LEU A CA 1
ATOM 684 C C . LEU A 1 88 ? -5.633 -12.57 -1.886 1 94.44 88 LEU A C 1
ATOM 686 O O . LEU A 1 88 ? -6.391 -13.328 -2.49 1 94.44 88 LEU A O 1
ATOM 690 N N . GLN A 1 89 ? -5.992 -11.852 -0.869 1 89.12 89 GLN A N 1
ATOM 691 C CA . GLN A 1 89 ? -7.395 -11.812 -0.473 1 89.12 89 GLN A CA 1
ATOM 692 C C . GLN A 1 89 ? -8.273 -11.297 -1.609 1 89.12 89 GLN A C 1
ATOM 694 O O . GLN A 1 89 ? -9.422 -11.727 -1.757 1 89.12 89 GLN A O 1
ATOM 699 N N . SER A 1 90 ? -7.758 -10.414 -2.326 1 87.5 90 SER A N 1
ATOM 700 C CA . SER A 1 90 ? -8.531 -9.781 -3.389 1 87.5 90 SER A CA 1
ATOM 701 C C . SER A 1 90 ? -8.711 -10.719 -4.578 1 87.5 90 SER A C 1
ATOM 703 O O . SER A 1 90 ? -9.633 -10.547 -5.379 1 87.5 90 SER A O 1
ATOM 705 N N . ILE A 1 91 ? -7.895 -11.719 -4.734 1 90.81 91 ILE A N 1
ATOM 706 C CA . ILE A 1 91 ? -7.988 -12.539 -5.938 1 90.81 91 ILE A CA 1
ATOM 707 C C . ILE A 1 91 ? -8.625 -13.883 -5.598 1 90.81 91 ILE A C 1
ATOM 709 O O . ILE A 1 91 ? -9.062 -14.609 -6.492 1 90.81 91 ILE A O 1
ATOM 713 N N . CYS A 1 92 ? -8.617 -14.266 -4.359 1 90.88 92 CYS A N 1
ATOM 714 C CA . CYS A 1 92 ? -9.219 -15.531 -3.949 1 90.88 92 CYS A CA 1
ATOM 715 C C . CYS A 1 92 ? -10.734 -15.422 -3.912 1 90.88 92 CYS A C 1
ATOM 717 O O . CYS A 1 92 ? -11.281 -14.398 -3.502 1 90.88 92 CYS A O 1
ATOM 719 N N . LEU A 1 93 ? -11.383 -16.422 -4.344 1 88.31 93 LEU A N 1
ATOM 720 C CA . LEU A 1 93 ? -12.828 -16.516 -4.172 1 88.31 93 LEU A CA 1
ATOM 721 C C . LEU A 1 93 ? -13.188 -16.891 -2.74 1 88.31 93 LEU A C 1
ATOM 723 O O . LEU A 1 93 ? -13.203 -18.078 -2.393 1 88.31 93 LEU A O 1
ATOM 727 N N . ARG A 1 94 ? -13.57 -15.953 -1.979 1 81.94 94 ARG A N 1
ATOM 728 C CA . ARG A 1 94 ? -13.68 -16.125 -0.536 1 81.94 94 ARG A CA 1
ATOM 729 C C . ARG A 1 94 ? -15.062 -16.641 -0.151 1 81.94 94 ARG A C 1
ATOM 731 O O . ARG A 1 94 ? -15.312 -16.969 1.013 1 81.94 94 ARG A O 1
ATOM 738 N N . THR A 1 95 ? -15.875 -16.656 -1.087 1 83.38 95 THR A N 1
ATOM 739 C CA . THR A 1 95 ? -17.219 -17.156 -0.811 1 83.38 95 THR A CA 1
ATOM 740 C C . THR A 1 95 ? -17.281 -18.672 -0.943 1 83.38 95 THR A C 1
ATOM 742 O O . THR A 1 95 ? -18.25 -19.297 -0.514 1 83.38 95 THR A O 1
ATOM 745 N N . VAL A 1 96 ? -16.156 -19.141 -1.548 1 78.81 96 VAL A N 1
ATOM 746 C CA . VAL A 1 96 ? -16 -20.594 -1.655 1 78.81 96 VAL A CA 1
ATOM 747 C C . VAL A 1 96 ? -15.391 -21.141 -0.37 1 78.81 96 VAL A C 1
ATOM 749 O O . VAL A 1 96 ? -14.273 -20.781 -0.005 1 78.81 96 VAL A O 1
ATOM 752 N N . ASN A 1 97 ? -16.047 -21.797 0.592 1 85 97 ASN A N 1
ATOM 753 C CA . ASN A 1 97 ? -15.656 -22.422 1.849 1 85 97 ASN A CA 1
ATOM 754 C C . ASN A 1 97 ? -15.609 -21.406 2.99 1 85 97 ASN A C 1
ATOM 756 O O . ASN A 1 97 ? -14.539 -21.141 3.545 1 85 97 ASN A O 1
ATOM 760 N N . PRO A 1 98 ? -16.672 -20.875 3.213 1 87.19 98 PRO A N 1
ATOM 761 C CA . PRO A 1 98 ? -16.688 -19.906 4.312 1 87.19 98 PRO A CA 1
ATOM 762 C C . PRO A 1 98 ? -16.188 -20.5 5.625 1 87.19 98 PRO A C 1
ATOM 764 O O . PRO A 1 98 ? -16.156 -21.719 5.793 1 87.19 98 PRO A O 1
ATOM 767 N N . ASN A 1 99 ? -15.633 -19.719 6.391 1 91.25 99 ASN A N 1
ATOM 768 C CA . ASN A 1 99 ? -15.133 -20.094 7.707 1 91.25 99 ASN A CA 1
ATOM 769 C C . ASN A 1 99 ? -13.93 -21.031 7.598 1 91.25 99 ASN A C 1
ATOM 771 O O . ASN A 1 99 ? -13.852 -22.031 8.312 1 91.25 99 ASN A O 1
ATOM 775 N N . THR A 1 100 ? -13.109 -20.859 6.609 1 93.31 100 THR A N 1
ATOM 776 C CA . THR A 1 100 ? -11.852 -21.578 6.434 1 93.31 100 THR A CA 1
ATOM 777 C C . THR A 1 100 ? -10.68 -20.609 6.297 1 93.31 100 THR A C 1
ATOM 779 O O . THR A 1 100 ? -10.883 -19.406 6.055 1 93.31 100 THR A O 1
ATOM 782 N N . THR A 1 101 ? -9.516 -21.125 6.559 1 94.56 101 THR A N 1
ATOM 783 C CA . THR A 1 101 ? -8.305 -20.328 6.414 1 94.56 101 THR A CA 1
ATOM 784 C C . THR A 1 101 ? -7.301 -21.016 5.5 1 94.56 101 THR A C 1
ATOM 786 O O . THR A 1 101 ? -7.004 -22.203 5.676 1 94.56 101 THR A O 1
ATOM 789 N N . THR A 1 102 ? -6.859 -20.391 4.492 1 95.81 102 THR A N 1
ATOM 790 C CA . THR A 1 102 ? -5.742 -20.812 3.652 1 95.81 102 THR A CA 1
ATOM 791 C C . THR A 1 102 ? -4.457 -20.109 4.066 1 95.81 102 THR A C 1
ATOM 793 O O . THR A 1 102 ? -4.41 -18.875 4.121 1 95.81 102 THR A O 1
ATOM 796 N N . SER A 1 103 ? -3.447 -20.906 4.367 1 97.12 103 SER A N 1
ATOM 797 C CA . SER A 1 103 ? -2.17 -20.344 4.793 1 97.12 103 SER A CA 1
ATOM 798 C C . SER A 1 103 ? -1.147 -20.375 3.662 1 97.12 103 SER A C 1
ATOM 800 O O . SER A 1 103 ? -0.958 -21.422 3.023 1 97.12 103 SER A O 1
ATOM 802 N N . ILE A 1 104 ? -0.537 -19.281 3.422 1 98.31 104 ILE A N 1
ATOM 803 C CA . ILE A 1 104 ? 0.513 -19.172 2.412 1 98.31 104 ILE A CA 1
ATOM 804 C C . ILE A 1 104 ? 1.831 -18.781 3.078 1 98.31 104 ILE A C 1
ATOM 806 O O . ILE A 1 104 ? 1.916 -17.75 3.74 1 98.31 104 ILE A O 1
ATOM 810 N N . ILE A 1 105 ? 2.846 -19.594 2.928 1 98.38 105 ILE A N 1
ATOM 811 C CA . ILE A 1 105 ? 4.156 -19.344 3.512 1 98.38 105 ILE A CA 1
ATOM 812 C C . ILE A 1 105 ? 5.152 -18.984 2.408 1 98.38 105 ILE A C 1
ATOM 814 O O . ILE A 1 105 ? 5.324 -19.75 1.455 1 98.38 105 ILE A O 1
ATOM 818 N N . LEU A 1 106 ? 5.785 -17.859 2.531 1 98.38 106 LEU A N 1
ATOM 819 C CA . LEU A 1 106 ? 6.812 -17.422 1.597 1 98.38 106 LEU A CA 1
ATOM 820 C C . LEU A 1 106 ? 8.195 -17.516 2.227 1 98.38 106 LEU A C 1
ATOM 822 O O . LEU A 1 106 ? 8.445 -16.938 3.285 1 98.38 106 LEU A O 1
ATOM 826 N N . GLN A 1 107 ? 9.031 -18.234 1.583 1 98.25 107 GLN A N 1
ATOM 827 C CA . GLN A 1 107 ? 10.438 -18.312 1.976 1 98.25 107 GLN A CA 1
ATOM 828 C C . GLN A 1 107 ? 11.328 -17.609 0.96 1 98.25 107 GLN A C 1
ATOM 830 O O . GLN A 1 107 ? 11.453 -18.047 -0.184 1 98.25 107 GLN A O 1
ATOM 835 N N . VAL A 1 108 ? 11.938 -16.516 1.414 1 98.44 108 VAL A N 1
ATOM 836 C CA . VAL A 1 108 ? 12.891 -15.82 0.55 1 98.44 108 VAL A CA 1
ATOM 837 C C . VAL A 1 108 ? 14.188 -16.625 0.467 1 98.44 108 VAL A C 1
ATOM 839 O O . VAL A 1 108 ? 14.844 -16.875 1.486 1 98.44 108 VAL A O 1
ATOM 842 N N . ILE A 1 109 ? 14.539 -17.047 -0.695 1 98.38 109 ILE A N 1
ATOM 843 C CA . ILE A 1 109 ? 15.773 -17.797 -0.917 1 98.38 109 ILE A CA 1
ATOM 844 C C . ILE A 1 109 ? 16.906 -16.828 -1.217 1 98.38 109 ILE A C 1
ATOM 846 O O . ILE A 1 109 ? 18.016 -16.984 -0.696 1 98.38 109 ILE A O 1
ATOM 850 N N . ASN A 1 110 ? 16.656 -15.844 -2.061 1 98.31 110 ASN A N 1
ATOM 851 C CA . ASN A 1 110 ? 17.594 -14.789 -2.42 1 98.31 110 ASN A CA 1
ATOM 852 C C . ASN A 1 110 ? 16.875 -13.5 -2.822 1 98.31 110 ASN A C 1
ATOM 854 O O . ASN A 1 110 ? 15.797 -13.555 -3.42 1 98.31 110 ASN A O 1
ATOM 858 N N . ASP A 1 111 ? 17.484 -12.375 -2.482 1 97.38 111 ASP A N 1
ATOM 859 C CA . ASP A 1 111 ? 16.891 -11.078 -2.766 1 97.38 111 ASP A CA 1
ATOM 860 C C . ASP A 1 111 ? 17.844 -10.195 -3.562 1 97.38 111 ASP A C 1
ATOM 862 O O . ASP A 1 111 ? 18.766 -9.586 -2.996 1 97.38 111 ASP A O 1
ATOM 866 N N . ASP A 1 112 ? 17.625 -10.109 -4.805 1 97.62 112 ASP A N 1
ATOM 867 C CA . ASP A 1 112 ? 18.391 -9.211 -5.668 1 97.62 112 ASP A CA 1
ATOM 868 C C . ASP A 1 112 ? 17.484 -8.109 -6.238 1 97.62 112 ASP A C 1
ATOM 870 O O . ASP A 1 112 ? 17.609 -7.75 -7.41 1 97.62 112 ASP A O 1
ATOM 874 N N . GLY A 1 113 ? 16.484 -7.676 -5.512 1 96.38 113 GLY A N 1
ATOM 875 C CA . GLY A 1 113 ? 15.594 -6.609 -5.938 1 96.38 113 GLY A CA 1
ATOM 876 C C . GLY A 1 113 ? 14.25 -7.113 -6.43 1 96.38 113 GLY A C 1
ATOM 877 O O . GLY A 1 113 ? 14.086 -8.305 -6.688 1 96.38 113 GLY A O 1
ATOM 878 N N . SER A 1 114 ? 13.258 -6.199 -6.441 1 97.06 114 SER A N 1
ATOM 879 C CA . SER A 1 114 ? 11.898 -6.535 -6.867 1 97.06 114 SER A CA 1
ATOM 880 C C . SER A 1 114 ? 11.367 -7.742 -6.105 1 97.06 114 SER A C 1
ATOM 882 O O . SER A 1 114 ? 10.797 -8.664 -6.699 1 97.06 114 SER A O 1
ATOM 884 N N . LEU A 1 115 ? 11.555 -7.73 -4.824 1 97.19 115 LEU A N 1
ATOM 885 C CA . LEU A 1 115 ? 11.266 -8.891 -3.996 1 97.19 115 LEU A CA 1
ATOM 886 C C . LEU A 1 115 ? 9.758 -9.086 -3.836 1 97.19 115 LEU A C 1
ATOM 888 O O . LEU A 1 115 ? 9.25 -10.195 -3.988 1 97.19 115 LEU A O 1
ATOM 892 N N . LEU A 1 116 ? 9.047 -7.984 -3.578 1 96.81 116 LEU A N 1
ATOM 893 C CA . LEU A 1 116 ? 7.617 -8.078 -3.328 1 96.81 116 LEU A CA 1
ATOM 894 C C . LEU A 1 116 ? 6.883 -8.617 -4.555 1 96.81 116 LEU A C 1
ATOM 896 O O . LEU A 1 116 ? 6.102 -9.562 -4.449 1 96.81 116 LEU A O 1
ATOM 900 N N . PRO A 1 117 ? 7.16 -8.055 -5.746 1 97.56 117 PRO A N 1
ATOM 901 C CA . PRO A 1 117 ? 6.516 -8.641 -6.926 1 97.56 117 PRO A CA 1
ATOM 902 C C . PRO A 1 117 ? 6.863 -10.109 -7.117 1 97.56 117 PRO A C 1
ATOM 904 O O . PRO A 1 117 ? 5.996 -10.914 -7.461 1 97.56 117 PRO A O 1
ATOM 907 N N . CYS A 1 118 ? 8.117 -10.492 -6.91 1 98.12 118 CYS A N 1
ATOM 908 C CA . CYS A 1 118 ? 8.531 -11.891 -7.016 1 98.12 118 CYS A CA 1
ATOM 909 C C . CYS A 1 118 ? 7.73 -12.773 -6.07 1 98.12 118 CYS A C 1
ATOM 911 O O . CYS A 1 118 ? 7.277 -13.852 -6.457 1 98.12 118 CYS A O 1
ATOM 913 N N . ALA A 1 119 ? 7.551 -12.305 -4.895 1 98.5 119 ALA A N 1
ATOM 914 C CA . ALA A 1 119 ? 6.816 -13.047 -3.873 1 98.5 119 ALA A CA 1
ATOM 915 C C . ALA A 1 119 ? 5.348 -13.195 -4.258 1 98.5 119 ALA A C 1
ATOM 917 O O . ALA A 1 119 ? 4.758 -14.266 -4.066 1 98.5 119 ALA A O 1
ATOM 918 N N . ILE A 1 120 ? 4.734 -12.172 -4.746 1 97.69 120 ILE A N 1
ATOM 919 C CA . ILE A 1 120 ? 3.33 -12.203 -5.145 1 97.69 120 ILE A CA 1
ATOM 920 C C . ILE A 1 120 ? 3.143 -13.203 -6.289 1 97.69 120 ILE A C 1
ATOM 922 O O . ILE A 1 120 ? 2.195 -13.992 -6.281 1 97.69 120 ILE A O 1
ATOM 926 N N . ASN A 1 121 ? 4.031 -13.172 -7.234 1 97.44 121 ASN A N 1
ATOM 927 C CA . ASN A 1 121 ? 3.963 -14.102 -8.352 1 97.44 121 ASN A CA 1
ATOM 928 C C . ASN A 1 121 ? 4.152 -15.547 -7.891 1 97.44 121 ASN A C 1
ATOM 930 O O . ASN A 1 121 ? 3.447 -16.453 -8.352 1 97.44 121 ASN A O 1
ATOM 934 N N . ALA A 1 122 ? 5.094 -15.773 -6.984 1 98.25 122 ALA A N 1
ATOM 935 C CA . ALA A 1 122 ? 5.305 -17.109 -6.418 1 98.25 122 ALA A CA 1
ATOM 936 C C . ALA A 1 122 ? 4.047 -17.609 -5.711 1 98.25 122 ALA A C 1
ATOM 938 O O . ALA A 1 122 ? 3.631 -18.75 -5.906 1 98.25 122 ALA A O 1
ATOM 939 N N . ALA A 1 123 ? 3.482 -16.75 -4.902 1 98.19 123 ALA A N 1
ATOM 940 C CA . ALA A 1 123 ? 2.285 -17.109 -4.145 1 98.19 123 ALA A CA 1
ATOM 941 C C . ALA A 1 123 ? 1.125 -17.438 -5.082 1 98.19 123 ALA A C 1
ATOM 943 O O . ALA A 1 123 ? 0.381 -18.391 -4.844 1 98.19 123 ALA A O 1
ATOM 944 N N . THR A 1 124 ? 0.97 -16.641 -6.098 1 96.44 124 THR A N 1
ATOM 945 C CA . THR A 1 124 ? -0.089 -16.875 -7.074 1 96.44 124 THR A CA 1
ATOM 946 C C . THR A 1 124 ? 0.083 -18.234 -7.742 1 96.44 124 THR A C 1
ATOM 948 O O . THR A 1 124 ? -0.874 -19.016 -7.852 1 96.44 124 THR A O 1
ATOM 951 N N . ALA A 1 125 ? 1.288 -18.531 -8.156 1 95.81 125 ALA A N 1
ATOM 952 C CA . ALA A 1 125 ? 1.579 -19.828 -8.766 1 95.81 125 ALA A CA 1
ATOM 953 C C . ALA A 1 125 ? 1.283 -20.969 -7.805 1 95.81 125 ALA A C 1
ATOM 955 O O . ALA A 1 125 ? 0.731 -22 -8.203 1 95.81 125 ALA A O 1
ATOM 956 N N . ALA A 1 126 ? 1.638 -20.797 -6.555 1 97.31 126 ALA A N 1
ATOM 957 C CA . ALA A 1 126 ? 1.421 -21.828 -5.547 1 97.31 126 ALA A CA 1
ATOM 958 C C . ALA A 1 126 ? -0.068 -22.062 -5.301 1 97.31 126 ALA A C 1
ATOM 960 O O . ALA A 1 126 ? -0.506 -23.188 -5.09 1 97.31 126 ALA A O 1
ATOM 961 N N . LEU A 1 127 ? -0.843 -20.984 -5.273 1 95.88 127 LEU A N 1
ATOM 962 C CA . LEU A 1 127 ? -2.287 -21.094 -5.098 1 95.88 127 LEU A CA 1
ATOM 963 C C . LEU A 1 127 ? -2.914 -21.906 -6.227 1 95.88 127 LEU A C 1
ATOM 965 O O . LEU A 1 127 ? -3.775 -22.75 -5.988 1 95.88 127 LEU A O 1
ATOM 969 N N . VAL A 1 128 ? -2.434 -21.641 -7.41 1 93.12 128 VAL A N 1
ATOM 970 C CA . VAL A 1 128 ? -2.92 -22.391 -8.562 1 93.12 128 VAL A CA 1
ATOM 971 C C . VAL A 1 128 ? -2.539 -23.859 -8.422 1 93.12 128 VAL A C 1
ATOM 973 O O . VAL A 1 128 ? -3.361 -24.75 -8.664 1 93.12 128 VAL A O 1
ATOM 976 N N . ASP A 1 129 ? -1.315 -24.062 -8.031 1 94 129 ASP A N 1
ATOM 977 C CA . ASP A 1 129 ? -0.841 -25.422 -7.836 1 94 129 ASP A CA 1
ATOM 978 C C . ASP A 1 129 ? -1.699 -26.156 -6.809 1 94 129 ASP A C 1
ATOM 980 O O . ASP A 1 129 ? -1.932 -27.359 -6.938 1 94 129 ASP A O 1
ATOM 984 N N . ALA A 1 130 ? -2.168 -25.484 -5.805 1 94.81 130 ALA A N 1
ATOM 985 C CA . ALA A 1 130 ? -2.975 -26.078 -4.734 1 94.81 130 ALA A CA 1
ATOM 986 C C . ALA A 1 130 ? -4.426 -26.25 -5.172 1 94.81 130 ALA A C 1
ATOM 988 O O . ALA A 1 130 ? -5.23 -26.844 -4.453 1 94.81 130 ALA A O 1
ATOM 989 N N . GLY A 1 131 ? -4.797 -25.625 -6.301 1 91.38 131 GLY A N 1
ATOM 990 C CA . GLY A 1 131 ? -6.168 -25.703 -6.781 1 91.38 131 GLY A CA 1
ATOM 991 C C . GLY A 1 131 ? -7.113 -24.781 -6.035 1 91.38 131 GLY A C 1
ATOM 992 O O . GLY A 1 131 ? -8.312 -25.047 -5.949 1 91.38 131 GLY A O 1
ATOM 993 N N . ILE A 1 132 ? -6.602 -23.797 -5.406 1 92.62 132 ILE A N 1
ATOM 994 C CA . ILE A 1 132 ? -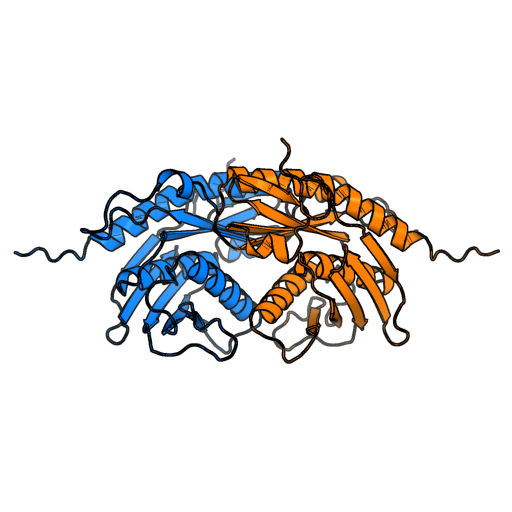7.438 -22.812 -4.719 1 92.62 132 ILE A CA 1
ATOM 995 C C . ILE A 1 132 ? -8.219 -22 -5.742 1 92.62 132 ILE A C 1
ATOM 997 O O . ILE A 1 132 ? -7.637 -21.453 -6.688 1 92.62 132 ILE A O 1
ATOM 1001 N N . PRO A 1 133 ? -9.523 -21.891 -5.578 1 90.88 133 PRO A N 1
ATOM 1002 C CA . PRO A 1 133 ? -10.305 -21.094 -6.527 1 90.88 133 PRO A CA 1
ATOM 1003 C C . PRO A 1 133 ? -9.93 -19.609 -6.504 1 90.88 133 PRO A C 1
ATOM 1005 O O . PRO A 1 133 ? -9.945 -18.984 -5.441 1 90.88 133 PRO A O 1
ATOM 1008 N N . LEU A 1 134 ? -9.641 -19.094 -7.688 1 90.25 134 LEU A N 1
ATOM 1009 C CA . LEU A 1 134 ? -9.258 -17.703 -7.828 1 90.25 134 LEU A CA 1
ATOM 1010 C C . LEU A 1 134 ? -10.219 -16.969 -8.766 1 90.25 134 LEU A C 1
ATOM 1012 O O . LEU A 1 134 ? -10.68 -17.531 -9.75 1 90.25 134 LEU A O 1
ATOM 1016 N N . LYS A 1 135 ? -10.477 -15.703 -8.438 1 86.19 135 LYS A N 1
ATOM 1017 C CA . LYS A 1 135 ? -11.211 -14.836 -9.359 1 86.19 135 LYS A CA 1
ATOM 1018 C C . LYS A 1 135 ? -10.375 -14.508 -10.594 1 86.19 135 LYS A C 1
ATOM 1020 O O . LYS A 1 135 ? -10.898 -14.43 -11.703 1 86.19 135 LYS A O 1
ATOM 1025 N N . HIS A 1 136 ? -9.156 -14.219 -10.398 1 85.44 136 HIS A N 1
ATOM 1026 C CA . HIS A 1 136 ? -8.141 -13.906 -11.398 1 85.44 136 HIS A CA 1
ATOM 1027 C C . HIS A 1 136 ? -6.742 -14.195 -10.867 1 85.44 136 HIS A C 1
ATOM 1029 O O . HIS A 1 136 ? -6.555 -14.367 -9.656 1 85.44 136 HIS A O 1
ATOM 1035 N N . LEU A 1 137 ? -5.871 -14.375 -11.828 1 90.38 137 LEU A N 1
ATOM 1036 C CA . LEU A 1 137 ? -4.469 -14.422 -11.438 1 90.38 137 LEU A CA 1
ATOM 1037 C C . LEU A 1 137 ? -3.955 -13.023 -11.094 1 90.38 137 LEU A C 1
ATOM 1039 O O . LEU A 1 137 ? -4.5 -12.023 -11.562 1 90.38 137 LEU A O 1
ATOM 1043 N N . ALA A 1 138 ? -3.02 -12.977 -10.234 1 94.12 138 ALA A N 1
ATOM 1044 C CA . ALA A 1 138 ? -2.316 -11.727 -9.945 1 94.12 138 ALA A CA 1
ATOM 1045 C C . ALA A 1 138 ? -0.924 -11.727 -10.57 1 94.12 138 ALA A C 1
ATOM 1047 O O . ALA A 1 138 ? -0.135 -12.648 -10.344 1 94.12 138 ALA A O 1
ATOM 1048 N N . VAL A 1 139 ? -0.667 -10.734 -11.328 1 95.44 139 VAL A N 1
ATOM 1049 C CA . VAL A 1 139 ? 0.653 -10.539 -11.922 1 95.44 139 VAL A CA 1
ATOM 1050 C C . VAL A 1 139 ? 1.276 -9.258 -11.383 1 95.44 139 VAL A C 1
ATOM 1052 O O . VAL A 1 139 ? 0.712 -8.172 -11.539 1 95.44 139 VAL A O 1
ATOM 1055 N N . ALA A 1 140 ? 2.396 -9.398 -10.797 1 96.75 140 ALA A N 1
ATOM 1056 C CA . ALA A 1 140 ? 3.029 -8.273 -10.117 1 96.75 140 ALA A CA 1
ATOM 1057 C C . ALA A 1 140 ? 4.324 -7.867 -10.82 1 96.75 140 ALA A C 1
ATOM 1059 O O . ALA A 1 140 ? 5.086 -8.727 -11.266 1 96.75 140 ALA A O 1
ATOM 1060 N N . ILE A 1 141 ? 4.598 -6.559 -10.875 1 96.25 141 ILE A N 1
ATOM 1061 C CA . ILE A 1 141 ? 5.801 -6.02 -11.492 1 96.25 141 ILE A CA 1
ATOM 1062 C C . ILE A 1 141 ? 6.281 -4.797 -10.711 1 96.25 141 ILE A C 1
ATOM 1064 O O . ILE A 1 141 ? 5.469 -4.027 -10.188 1 96.25 141 ILE A O 1
ATOM 1068 N N . ALA A 1 142 ? 7.551 -4.648 -10.609 1 96.19 142 ALA A N 1
ATOM 1069 C CA . ALA A 1 142 ? 8.141 -3.461 -10 1 96.19 142 ALA A CA 1
ATOM 1070 C C . ALA A 1 142 ? 8.641 -2.488 -11.062 1 96.19 142 ALA A C 1
ATOM 1072 O O . ALA A 1 142 ? 9.141 -2.904 -12.109 1 96.19 142 ALA A O 1
ATOM 1073 N N . CYS A 1 143 ? 8.453 -1.218 -10.742 1 94.19 143 CYS A N 1
ATOM 1074 C CA . CYS A 1 143 ? 8.961 -0.129 -11.562 1 94.19 143 CYS A CA 1
ATOM 1075 C C . CYS A 1 143 ? 9.656 0.924 -10.711 1 94.19 143 CYS A C 1
ATOM 1077 O O . CYS A 1 143 ? 9.281 1.141 -9.555 1 94.19 143 CYS A O 1
ATOM 1079 N N . GLY A 1 144 ? 10.664 1.482 -11.273 1 90 144 GLY A N 1
ATOM 1080 C CA . GLY A 1 144 ? 11.352 2.553 -10.57 1 90 144 GLY A CA 1
ATOM 1081 C C . GLY A 1 144 ? 11.773 3.691 -11.477 1 90 144 GLY A C 1
ATOM 1082 O O . GLY A 1 144 ? 11.734 3.561 -12.703 1 90 144 GLY A O 1
ATOM 1083 N N . ILE A 1 145 ? 11.992 4.781 -10.773 1 87.31 145 ILE A N 1
ATOM 1084 C CA . ILE A 1 145 ? 12.445 5.961 -11.508 1 87.31 145 ILE A CA 1
ATOM 1085 C C . ILE A 1 145 ? 13.906 6.254 -11.156 1 87.31 145 ILE A C 1
ATOM 1087 O O . ILE A 1 145 ? 14.281 6.246 -9.977 1 87.31 145 ILE A O 1
ATOM 1091 N N . GLU A 1 146 ? 14.695 6.402 -12.141 1 79.88 146 GLU A N 1
ATOM 1092 C CA . GLU A 1 146 ? 16.094 6.781 -11.938 1 79.88 146 GLU A CA 1
ATOM 1093 C C . GLU A 1 146 ? 16.234 8.297 -11.859 1 79.88 146 GLU A C 1
ATOM 1095 O O . GLU A 1 146 ? 15.297 9.039 -12.141 1 79.88 146 GLU A O 1
ATOM 1100 N N . GLU A 1 147 ? 17.344 8.695 -11.484 1 68.62 147 GLU A N 1
ATOM 1101 C CA . GLU A 1 147 ? 17.656 10.102 -11.273 1 68.62 147 GLU A CA 1
ATOM 1102 C C . GLU A 1 147 ? 17.344 10.93 -12.516 1 68.62 147 GLU A C 1
ATOM 1104 O O . GLU A 1 147 ? 16.891 12.078 -12.406 1 68.62 147 GLU A O 1
ATOM 1109 N N . ARG A 1 148 ? 17.5 10.406 -13.648 1 66.5 148 ARG A N 1
ATOM 1110 C CA . ARG A 1 148 ? 17.281 11.188 -14.859 1 66.5 148 ARG A CA 1
ATOM 1111 C C . ARG A 1 148 ? 15.828 11.125 -15.297 1 66.5 148 ARG A C 1
ATOM 1113 O O . ARG A 1 148 ? 15.469 11.641 -16.359 1 66.5 148 ARG A O 1
ATOM 1120 N N . GLY A 1 149 ? 15.023 10.477 -14.531 1 72.81 149 GLY A N 1
ATOM 1121 C CA . GLY A 1 149 ? 13.594 10.461 -14.82 1 72.81 149 GLY A CA 1
ATOM 1122 C C . GLY A 1 149 ? 13.164 9.266 -15.648 1 72.81 149 GLY A C 1
ATOM 1123 O O . GLY A 1 149 ? 12 9.164 -16.031 1 72.81 149 GLY A O 1
ATOM 1124 N N . SER A 1 150 ? 14.047 8.414 -15.953 1 83.75 150 SER A N 1
ATOM 1125 C CA . SER A 1 150 ? 13.688 7.254 -16.766 1 83.7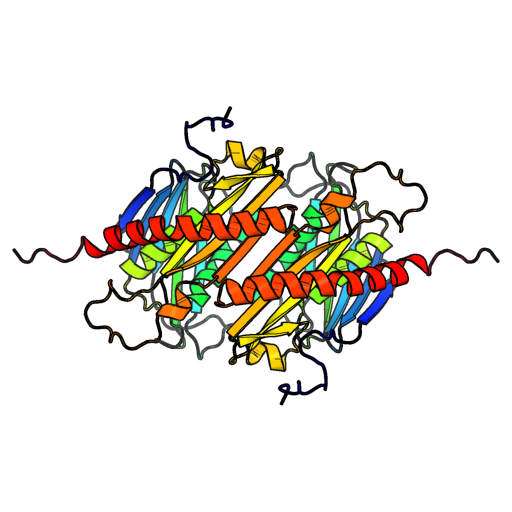5 150 SER A CA 1
ATOM 1126 C C . SER A 1 150 ? 13.062 6.156 -15.906 1 83.75 150 SER A C 1
ATOM 1128 O O . SER A 1 150 ? 13.492 5.926 -14.773 1 83.75 150 SER A O 1
ATOM 1130 N N . VAL A 1 151 ? 11.984 5.539 -16.5 1 89.44 151 VAL A N 1
ATOM 1131 C CA . VAL A 1 151 ? 11.289 4.445 -15.828 1 89.44 151 VAL A CA 1
ATOM 1132 C C . VAL A 1 151 ? 11.969 3.117 -16.156 1 89.44 151 VAL A C 1
ATOM 1134 O O . VAL A 1 151 ? 12.227 2.82 -17.328 1 89.44 151 VAL A O 1
ATOM 1137 N N . LEU A 1 152 ? 12.352 2.375 -15.117 1 93.38 152 LEU A N 1
ATOM 1138 C CA . LEU A 1 152 ? 12.961 1.059 -15.266 1 93.38 152 LEU A CA 1
ATOM 1139 C C . LEU A 1 152 ? 12.055 -0.03 -14.703 1 93.38 152 LEU A C 1
ATOM 1141 O O . LEU A 1 152 ? 11.484 0.124 -13.617 1 93.38 152 LEU A O 1
ATOM 1145 N N . LEU A 1 153 ? 11.906 -1.077 -15.523 1 95.44 153 LEU A N 1
ATOM 1146 C CA . LEU A 1 153 ? 11.125 -2.209 -15.039 1 95.44 153 LEU A CA 1
ATOM 1147 C C . LEU A 1 153 ? 12.016 -3.234 -14.352 1 95.44 153 LEU A C 1
ATOM 1149 O O . LEU A 1 153 ? 13.164 -3.43 -14.75 1 95.44 153 LEU A O 1
ATOM 1153 N N . ASP A 1 154 ? 11.508 -3.883 -13.289 1 96.62 154 ASP A N 1
ATOM 1154 C CA . ASP A 1 154 ? 12.141 -5.012 -12.617 1 96.62 154 ASP A CA 1
ATOM 1155 C C . ASP A 1 154 ? 13.57 -4.672 -12.203 1 96.62 154 ASP A C 1
ATOM 1157 O O . ASP A 1 154 ? 14.508 -5.363 -12.594 1 96.62 154 ASP A O 1
ATOM 1161 N N . PRO A 1 155 ? 13.703 -3.654 -11.391 1 95.75 155 PRO A N 1
ATOM 1162 C CA . PRO A 1 155 ? 15.047 -3.238 -10.984 1 95.75 155 PRO A CA 1
ATOM 1163 C C . PRO A 1 155 ? 15.742 -4.273 -10.102 1 95.75 155 PRO A C 1
ATOM 1165 O O . PRO A 1 155 ? 15.086 -4.965 -9.32 1 95.75 155 PRO A O 1
ATOM 1168 N N . THR A 1 156 ? 17.094 -4.363 -10.234 1 96 156 THR A N 1
ATOM 1169 C CA . THR A 1 156 ? 17.906 -5.125 -9.297 1 96 156 THR A CA 1
ATOM 1170 C C . THR A 1 156 ? 18.047 -4.379 -7.977 1 96 156 THR A C 1
ATOM 1172 O O . THR A 1 156 ? 17.641 -3.221 -7.867 1 96 156 THR A O 1
ATOM 1175 N N . LYS A 1 157 ? 18.578 -5.113 -7.039 1 95.44 157 LYS A N 1
ATOM 1176 C CA . LYS A 1 157 ? 18.812 -4.488 -5.738 1 95.44 157 LYS A CA 1
ATOM 1177 C C . LYS A 1 157 ? 19.719 -3.275 -5.859 1 95.44 157 LYS A C 1
ATOM 1179 O O . LYS A 1 157 ? 19.484 -2.246 -5.227 1 95.44 157 LYS A O 1
ATOM 1184 N N . LEU A 1 158 ? 20.781 -3.377 -6.586 1 93.38 158 LEU A N 1
ATOM 1185 C CA . LEU A 1 158 ? 21.703 -2.279 -6.812 1 93.38 158 LEU A CA 1
ATOM 1186 C C . LEU A 1 158 ? 21 -1.089 -7.453 1 93.38 158 LEU A C 1
ATOM 1188 O O . LEU A 1 158 ? 21.25 0.059 -7.074 1 93.38 158 LEU A O 1
ATOM 1192 N N . GLU A 1 159 ? 20.172 -1.308 -8.406 1 92.62 159 GLU A N 1
ATOM 1193 C CA . GLU A 1 159 ? 19.406 -0.25 -9.062 1 92.62 159 GLU A CA 1
ATOM 1194 C C . GLU A 1 159 ? 18.422 0.409 -8.094 1 92.62 159 GLU A C 1
ATOM 1196 O O . GLU A 1 159 ? 18.281 1.632 -8.094 1 92.62 159 GLU A O 1
ATOM 1201 N N . GLU A 1 160 ? 17.734 -0.389 -7.254 1 91.38 160 GLU A N 1
ATOM 1202 C CA . GLU A 1 160 ? 16.781 0.128 -6.281 1 91.38 160 GLU A CA 1
ATOM 1203 C C . GLU A 1 160 ? 17.438 1.13 -5.34 1 91.38 160 GLU A C 1
ATOM 1205 O O . GLU A 1 160 ? 16.828 2.121 -4.945 1 91.38 160 GLU A O 1
ATOM 1210 N N . GLN A 1 161 ? 18.656 0.857 -4.969 1 86.31 161 GLN A N 1
ATOM 1211 C CA . GLN A 1 161 ? 19.375 1.701 -4.02 1 86.31 161 GLN A CA 1
ATOM 1212 C C . GLN A 1 161 ? 19.641 3.086 -4.605 1 86.31 161 GLN A C 1
ATOM 1214 O O . GLN A 1 161 ? 19.812 4.055 -3.863 1 86.31 161 GLN A O 1
ATOM 1219 N N . LYS A 1 162 ? 19.625 3.184 -5.883 1 84.69 162 LYS A N 1
ATOM 1220 C CA . LYS A 1 162 ? 19.938 4.445 -6.547 1 84.69 162 LYS A CA 1
ATOM 1221 C C . LYS A 1 162 ? 18.672 5.176 -6.977 1 84.69 162 LYS A C 1
ATOM 1223 O O . LYS A 1 162 ? 18.734 6.301 -7.473 1 84.69 162 LYS A O 1
ATOM 1228 N N . MET A 1 163 ? 17.547 4.566 -6.75 1 86.94 163 MET A N 1
ATOM 1229 C CA . MET A 1 163 ? 16.297 5.109 -7.266 1 86.94 163 MET A CA 1
ATOM 1230 C C . MET A 1 163 ? 15.68 6.082 -6.27 1 86.94 163 MET A C 1
ATOM 1232 O O . MET A 1 163 ? 15.773 5.879 -5.059 1 86.94 163 MET A O 1
ATOM 1236 N N . ASP A 1 164 ? 15.062 7.07 -6.867 1 79.06 164 ASP A N 1
ATOM 1237 C CA . ASP A 1 164 ? 14.336 8.047 -6.055 1 79.06 164 ASP A CA 1
ATOM 1238 C C . ASP A 1 164 ? 13.023 7.461 -5.551 1 79.06 164 ASP A C 1
ATOM 1240 O O . ASP A 1 164 ? 12.562 7.805 -4.457 1 79.06 164 ASP A O 1
ATOM 1244 N N . ALA A 1 165 ? 12.43 6.699 -6.398 1 87.31 165 ALA A N 1
ATOM 1245 C CA . ALA A 1 165 ? 11.133 6.113 -6.086 1 87.31 165 ALA A CA 1
ATOM 1246 C C . ALA A 1 165 ? 10.93 4.797 -6.832 1 87.31 165 ALA A C 1
ATOM 1248 O O . ALA A 1 165 ? 11.492 4.594 -7.906 1 87.31 165 ALA A O 1
ATOM 1249 N N . PHE A 1 166 ? 10.219 3.943 -6.301 1 89.31 166 PHE A N 1
ATOM 1250 C CA . PHE A 1 166 ? 9.844 2.736 -7.023 1 89.31 166 PHE A CA 1
ATOM 1251 C C . PHE A 1 166 ? 8.453 2.271 -6.609 1 89.31 166 PHE A C 1
ATOM 1253 O O . PHE A 1 166 ? 7.98 2.605 -5.52 1 89.31 166 PHE A O 1
ATOM 1260 N N . SER A 1 167 ? 7.82 1.531 -7.523 1 92.88 167 SER A N 1
ATOM 1261 C CA . SER A 1 167 ? 6.434 1.107 -7.355 1 92.88 167 SER A CA 1
ATOM 1262 C C . SER A 1 167 ? 6.273 -0.385 -7.621 1 92.88 167 SER A C 1
ATOM 1264 O O . SER A 1 167 ? 6.93 -0.936 -8.508 1 92.88 167 SER A O 1
ATOM 1266 N N . CYS A 1 168 ? 5.492 -1.002 -6.777 1 94.69 168 CYS A N 1
ATOM 1267 C CA . CYS A 1 168 ? 5 -2.346 -7.055 1 94.69 168 CYS A CA 1
ATOM 1268 C C . CYS A 1 168 ? 3.57 -2.307 -7.578 1 94.69 168 CYS A C 1
ATOM 1270 O O . CYS A 1 168 ? 2.676 -1.785 -6.91 1 94.69 168 CYS A O 1
ATOM 1272 N N . LEU A 1 169 ? 3.377 -2.854 -8.766 1 94.44 169 LEU A N 1
ATOM 1273 C CA . LEU A 1 169 ? 2.08 -2.857 -9.438 1 94.44 169 LEU A CA 1
ATOM 1274 C C . LEU A 1 169 ? 1.579 -4.285 -9.633 1 94.44 169 LEU A C 1
ATOM 1276 O O . LEU A 1 169 ? 2.332 -5.156 -10.078 1 94.44 169 LEU A O 1
ATOM 1280 N N . VAL A 1 170 ? 0.322 -4.539 -9.281 1 95.19 170 VAL A N 1
ATOM 1281 C CA . VAL A 1 170 ? -0.275 -5.859 -9.445 1 95.19 170 VAL A CA 1
ATOM 1282 C C . VAL A 1 170 ? -1.51 -5.766 -10.336 1 95.19 170 VAL A C 1
ATOM 1284 O O . VAL A 1 170 ? -2.436 -5.004 -10.047 1 95.19 170 VAL A O 1
ATOM 1287 N N . PHE A 1 171 ? -1.518 -6.578 -11.367 1 93.31 171 PHE A N 1
ATOM 1288 C CA . PHE A 1 171 ? -2.6 -6.566 -12.344 1 93.31 171 PHE A CA 1
ATOM 1289 C C . PHE A 1 171 ? -3.328 -7.906 -12.367 1 93.31 171 PHE A C 1
ATOM 1291 O O . PHE A 1 171 ? -2.703 -8.961 -12.219 1 93.31 171 PHE A O 1
ATOM 1298 N N . PRO A 1 172 ? -4.652 -7.793 -12.602 1 90.69 172 PRO A N 1
ATOM 1299 C CA . PRO A 1 172 ? -5.395 -9.047 -12.773 1 90.69 172 PRO A CA 1
ATOM 1300 C C . PRO A 1 172 ? -5.211 -9.648 -14.156 1 90.69 172 PRO A C 1
ATOM 1302 O O . PRO A 1 172 ? -5.047 -8.922 -15.141 1 90.69 172 PRO A O 1
ATOM 1305 N N . ASN A 1 173 ? -5.215 -10.945 -14.156 1 83.81 173 ASN A N 1
ATOM 1306 C CA . ASN A 1 173 ? -5.188 -11.68 -15.414 1 83.81 173 ASN A CA 1
ATOM 1307 C C . ASN A 1 173 ? -6.195 -12.828 -15.406 1 83.81 173 ASN A C 1
ATOM 1309 O O . ASN A 1 173 ? -6.492 -13.398 -14.359 1 83.81 173 ASN A O 1
ATOM 1313 N N . SER A 1 174 ? -6.996 -12.992 -16.547 1 73.25 174 SER A N 1
ATOM 1314 C CA . SER A 1 174 ? -8.047 -13.992 -16.641 1 73.25 174 SER A CA 1
ATOM 1315 C C . SER A 1 174 ? -7.523 -15.383 -16.297 1 73.25 174 SER A C 1
ATOM 1317 O O . SER A 1 174 ? -6.402 -15.734 -16.672 1 73.25 174 SER A O 1
ATOM 1319 N N . VAL A 1 175 ? -8.352 -16.094 -15.406 1 60.28 175 VAL A N 1
ATOM 1320 C CA . VAL A 1 175 ? -8.078 -17.484 -15.055 1 60.28 175 VAL A CA 1
ATOM 1321 C C . VAL A 1 175 ? -8.43 -18.391 -16.234 1 60.28 175 VAL A C 1
ATOM 1323 O O . VAL A 1 175 ? -8.094 -19.578 -16.219 1 60.28 175 VAL A O 1
ATOM 1326 N N . LEU A 1 176 ? -9.359 -17.953 -17.219 1 50.34 176 LEU A N 1
ATOM 1327 C CA . LEU A 1 176 ? -9.969 -18.906 -18.125 1 50.34 176 LEU A CA 1
ATOM 1328 C C . LEU A 1 176 ? -9.094 -20.156 -18.281 1 50.34 176 LEU A C 1
ATOM 1330 O O . LEU A 1 176 ? -9.594 -21.281 -18.266 1 50.34 176 LEU A O 1
ATOM 1334 N N . SER A 1 177 ? -8.039 -20.031 -18.953 1 44.44 177 SER A N 1
ATOM 1335 C CA . SER A 1 177 ? -7.547 -21.219 -19.656 1 44.44 177 SER A CA 1
ATOM 1336 C C . SER A 1 177 ? -7.051 -22.281 -18.672 1 44.44 177 SER A C 1
ATOM 1338 O O . SER A 1 177 ? -6.637 -23.359 -19.078 1 44.44 177 SER A O 1
ATOM 1340 N N . ILE A 1 178 ? -6.84 -22 -17.422 1 44.5 178 ILE A N 1
ATOM 1341 C CA . ILE A 1 178 ? -6.094 -23.062 -16.781 1 44.5 178 ILE A CA 1
ATOM 1342 C C . ILE A 1 178 ? -7.059 -24.141 -16.297 1 44.5 178 ILE A C 1
ATOM 1344 O O . ILE A 1 178 ? -6.648 -25.281 -16.031 1 44.5 178 ILE A O 1
ATOM 1348 N N . LEU A 1 179 ? -8.289 -23.719 -15.641 1 43.72 179 LEU A N 1
ATOM 1349 C CA . LEU A 1 179 ? -9.125 -24.828 -15.219 1 43.72 179 LEU A CA 1
ATOM 1350 C C . LEU A 1 179 ? -9.984 -25.328 -16.375 1 43.72 179 LEU A C 1
ATOM 1352 O O . LEU A 1 179 ? -10.602 -24.516 -17.078 1 43.72 179 LEU A O 1
ATOM 1356 N N . PRO A 1 180 ? -9.875 -26.594 -16.844 1 39.47 180 PRO A N 1
ATOM 1357 C CA . PRO A 1 180 ? -10.68 -27.203 -17.906 1 39.47 180 PRO A CA 1
ATOM 1358 C C . PRO A 1 180 ? -12.141 -26.766 -17.859 1 39.47 180 PRO A C 1
ATOM 1360 O O . PRO A 1 180 ? -12.758 -26.531 -18.891 1 39.47 180 PRO A O 1
ATOM 1363 N N . GLU A 1 181 ? -12.977 -27.203 -16.797 1 39.97 181 GLU A N 1
ATOM 1364 C CA . GLU A 1 181 ? -14.43 -27.219 -16.75 1 39.97 181 GLU A CA 1
ATOM 1365 C C . GLU A 1 181 ? -15 -25.844 -16.406 1 39.97 181 GLU A C 1
ATOM 1367 O O . GLU A 1 181 ? -16.203 -25.703 -16.172 1 39.97 181 GLU A O 1
ATOM 1372 N N . ALA A 1 182 ? -14.25 -24.938 -16.125 1 39.16 182 ALA A N 1
ATOM 1373 C CA . ALA A 1 182 ? -14.969 -23.766 -15.617 1 39.16 182 ALA A CA 1
ATOM 1374 C C . ALA A 1 182 ? -15.625 -23 -16.766 1 39.16 182 ALA A C 1
ATOM 1376 O O . ALA A 1 182 ? -15.031 -22.844 -17.828 1 39.16 182 ALA A O 1
ATOM 1377 N N . SER A 1 183 ? -16.969 -22.797 -16.797 1 38.31 183 SER A N 1
ATOM 1378 C CA . SER A 1 183 ? -17.859 -22.094 -17.719 1 38.31 183 SER A CA 1
ATOM 1379 C C . SER A 1 183 ? -17.281 -20.75 -18.141 1 38.31 183 SER A C 1
ATOM 1381 O O . SER A 1 183 ? -16.75 -20.016 -17.297 1 38.31 183 SER A O 1
ATOM 1383 N N . PRO A 1 184 ? -17.062 -20.484 -19.453 1 37.47 184 PRO A N 1
ATOM 1384 C CA . PRO A 1 184 ? -16.641 -19.234 -20.094 1 37.47 184 PRO A CA 1
ATOM 1385 C C . PRO A 1 184 ? -17.344 -18.016 -19.516 1 37.47 184 PRO A C 1
ATOM 1387 O O . PRO A 1 184 ? -17.203 -16.906 -20.031 1 37.47 184 PRO A O 1
ATOM 1390 N N . GLN A 1 185 ? -18.453 -18.172 -18.844 1 36.88 185 GLN A N 1
ATOM 1391 C CA . GLN A 1 185 ? -19.453 -17.109 -18.75 1 36.88 185 GLN A CA 1
ATOM 1392 C C . GLN A 1 185 ? -18.875 -15.852 -18.109 1 36.88 185 GLN A C 1
ATOM 1394 O O . GLN A 1 185 ? -19.562 -14.844 -17.969 1 36.88 185 GLN A O 1
ATOM 1399 N N . VAL A 1 186 ? -18 -16 -17.172 1 38.03 186 VAL A N 1
ATOM 1400 C CA . VAL A 1 186 ? -17.984 -14.766 -16.406 1 38.03 186 VAL A CA 1
ATOM 1401 C C . VAL A 1 186 ? -17.328 -13.656 -17.219 1 38.03 186 VAL A C 1
ATOM 1403 O O . VAL A 1 186 ? -16.344 -13.906 -17.922 1 38.03 186 VAL A O 1
ATOM 1406 N N . GLU A 1 187 ? -17.891 -12.422 -17.5 1 39.25 187 GLU A N 1
ATOM 1407 C CA . GLU A 1 187 ? -17.609 -11.117 -18.094 1 39.25 187 GLU A CA 1
ATOM 1408 C C . GLU A 1 187 ? -16.172 -10.695 -17.844 1 39.25 187 GLU A C 1
ATOM 1410 O O . GLU A 1 187 ? -15.867 -10.039 -16.844 1 39.25 187 GLU A O 1
ATOM 1415 N N . GLY A 1 188 ? -15.156 -11.406 -18.188 1 40.75 188 GLY A N 1
ATOM 1416 C CA . GLY A 1 188 ? -13.711 -11.562 -18.141 1 40.75 188 GLY A CA 1
ATOM 1417 C C . GLY A 1 188 ? -12.969 -10.328 -18.609 1 40.75 188 GLY A C 1
ATOM 1418 O O . GLY A 1 188 ? -11.773 -10.172 -18.328 1 40.75 188 GLY A O 1
ATOM 1419 N N . GLU A 1 189 ? -13.492 -9.727 -19.703 1 44.38 189 GLU A N 1
ATOM 1420 C CA . GLU A 1 189 ? -12.734 -8.719 -20.438 1 44.38 189 GLU A CA 1
ATOM 1421 C C . GLU A 1 189 ? -12.398 -7.523 -19.562 1 44.38 189 GLU A C 1
ATOM 1423 O O . GLU A 1 189 ? -11.312 -6.945 -19.672 1 44.38 189 GLU A O 1
ATOM 1428 N N . LYS A 1 190 ? -13.328 -7.137 -18.828 1 48.75 190 LYS A N 1
ATOM 1429 C CA . LYS A 1 190 ? -13.211 -5.883 -18.094 1 48.75 190 LYS A CA 1
ATOM 1430 C C . LYS A 1 190 ? -12.133 -5.98 -17.016 1 48.75 190 LYS A C 1
ATOM 1432 O O . LYS A 1 190 ? -11.562 -4.969 -16.609 1 48.75 190 LYS A O 1
ATOM 1437 N N . THR A 1 191 ? -11.875 -7.254 -16.625 1 54.09 191 THR A N 1
ATOM 1438 C CA . THR A 1 191 ? -10.984 -7.473 -15.492 1 54.09 191 THR A CA 1
ATOM 1439 C C . THR A 1 191 ? -9.523 -7.406 -15.938 1 54.09 191 THR A C 1
ATOM 1441 O O . THR A 1 191 ? -8.656 -7.023 -15.156 1 54.09 191 THR A O 1
ATOM 1444 N N . GLU A 1 192 ? -9.289 -7.648 -17.328 1 59.12 192 GLU A N 1
ATOM 1445 C CA . GLU A 1 192 ? -7.906 -7.707 -17.781 1 59.12 192 GLU A CA 1
ATOM 1446 C C . GLU A 1 192 ? -7.258 -6.328 -17.766 1 59.12 192 GLU A C 1
ATOM 1448 O O . GLU A 1 192 ? -6.031 -6.215 -17.719 1 59.12 192 GLU A O 1
ATOM 1453 N N . HIS A 1 193 ? -8.07 -5.422 -17.547 1 69.62 193 HIS A N 1
ATOM 1454 C CA . HIS A 1 193 ? -7.5 -4.078 -17.578 1 69.62 193 HIS A CA 1
ATOM 1455 C C . HIS A 1 193 ? -7.66 -3.387 -16.219 1 69.62 193 HIS A C 1
ATOM 1457 O O . HIS A 1 193 ? -7.855 -2.17 -16.156 1 69.62 193 HIS A O 1
ATOM 1463 N N . GLY A 1 194 ? -7.492 -4.242 -15.328 1 85.19 194 GLY A N 1
ATOM 1464 C CA . GLY A 1 194 ? -7.66 -3.676 -14 1 85.19 194 GLY A CA 1
ATOM 1465 C C . GLY A 1 194 ? -6.359 -3.592 -13.219 1 85.19 194 GLY A C 1
ATOM 1466 O O . GLY A 1 194 ? -5.289 -3.896 -13.742 1 85.19 194 GLY A O 1
ATOM 1467 N N . ILE A 1 195 ? -6.406 -2.957 -12.086 1 88.5 195 ILE A N 1
ATOM 14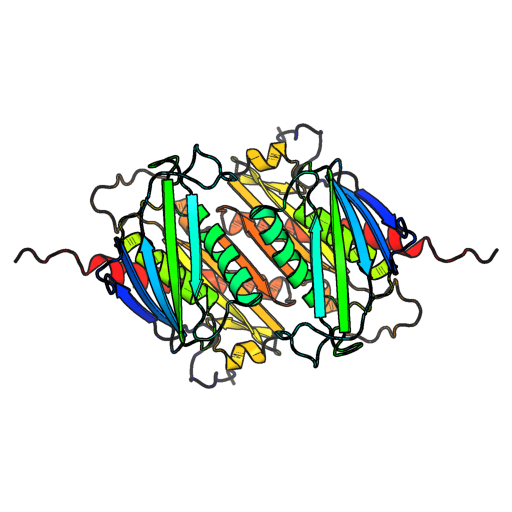68 C CA . ILE A 1 195 ? -5.316 -2.895 -11.125 1 88.5 195 ILE A CA 1
ATOM 1469 C C . ILE A 1 195 ? -5.793 -3.42 -9.773 1 88.5 195 ILE A C 1
ATOM 1471 O O . ILE A 1 195 ? -6.914 -3.129 -9.344 1 88.5 195 ILE A O 1
ATOM 1475 N N . ILE A 1 196 ? -4.973 -4.246 -9.156 1 89.81 196 ILE A N 1
ATOM 1476 C CA . ILE A 1 196 ? -5.32 -4.867 -7.887 1 89.81 196 ILE A CA 1
ATOM 1477 C C . ILE A 1 196 ? -4.629 -4.129 -6.742 1 89.81 196 ILE A C 1
ATOM 1479 O O . ILE A 1 196 ? -5.258 -3.811 -5.73 1 89.81 196 ILE A O 1
ATOM 1483 N N . THR A 1 197 ? -3.338 -3.936 -6.922 1 89.56 197 THR A N 1
ATOM 1484 C CA . THR A 1 197 ? -2.506 -3.33 -5.887 1 89.56 197 THR A CA 1
ATOM 1485 C C . THR A 1 197 ? -1.482 -2.381 -6.504 1 89.56 197 THR A C 1
ATOM 1487 O O . THR A 1 197 ? -0.904 -2.68 -7.551 1 89.56 197 THR A O 1
ATOM 1490 N N . SER A 1 198 ? -1.319 -1.244 -5.93 1 89.12 198 SER A N 1
ATOM 1491 C CA . SER A 1 198 ? -0.233 -0.322 -6.246 1 89.12 198 SER A CA 1
ATOM 1492 C C . SER A 1 198 ? 0.411 0.227 -4.977 1 89.12 198 SER A C 1
ATOM 1494 O O . SER A 1 198 ? -0.279 0.755 -4.102 1 89.12 198 SER A O 1
ATOM 1496 N N . VAL A 1 199 ? 1.656 0.025 -4.879 1 88.44 199 VAL A N 1
ATOM 1497 C CA . VAL A 1 199 ? 2.4 0.537 -3.734 1 88.44 199 VAL A CA 1
ATOM 1498 C C . VAL A 1 199 ? 3.623 1.313 -4.219 1 88.44 199 VAL A C 1
ATOM 1500 O O . VAL A 1 199 ? 4.43 0.794 -4.992 1 88.44 199 VAL A O 1
ATOM 1503 N N . ASN A 1 200 ? 3.717 2.551 -3.748 1 87.19 200 ASN A N 1
ATOM 1504 C CA . ASN A 1 200 ? 4.836 3.406 -4.121 1 87.19 200 ASN A CA 1
ATOM 1505 C C . ASN A 1 200 ? 5.703 3.754 -2.914 1 87.19 200 ASN A C 1
ATOM 1507 O O . ASN A 1 200 ? 5.184 4.02 -1.829 1 87.19 200 ASN A O 1
ATOM 1511 N N . ARG A 1 201 ? 6.977 3.623 -3.061 1 82.56 201 ARG A N 1
ATOM 1512 C CA . ARG A 1 201 ? 7.945 4.102 -2.078 1 82.56 201 ARG A CA 1
ATOM 1513 C C . ARG A 1 201 ? 8.766 5.258 -2.637 1 82.56 201 ARG A C 1
ATOM 1515 O O . ARG A 1 201 ? 9.406 5.125 -3.682 1 82.56 201 ARG A O 1
ATOM 1522 N N . GLY A 1 202 ? 8.75 6.312 -1.902 1 81.69 202 GLY A N 1
ATOM 1523 C CA . GLY A 1 202 ? 9.398 7.516 -2.406 1 81.69 202 GLY A CA 1
ATOM 1524 C C . GLY A 1 202 ? 8.461 8.406 -3.197 1 81.69 202 GLY A C 1
ATOM 1525 O O . GLY A 1 202 ? 7.281 8.094 -3.363 1 81.69 202 GLY A O 1
ATOM 1526 N N . VAL A 1 203 ? 8.969 9.523 -3.668 1 82.69 203 VAL A N 1
ATOM 1527 C CA . VAL A 1 203 ? 8.148 10.492 -4.391 1 82.69 203 VAL A CA 1
ATOM 1528 C C . VAL A 1 203 ? 8.508 10.469 -5.875 1 82.69 203 VAL A C 1
ATOM 1530 O O . VAL A 1 203 ? 9.695 10.43 -6.23 1 82.69 203 VAL A O 1
ATOM 1533 N N . MET A 1 204 ? 7.516 10.422 -6.648 1 85.69 204 MET A N 1
ATOM 1534 C CA . MET A 1 204 ? 7.719 10.555 -8.086 1 85.69 204 MET A CA 1
ATOM 1535 C C . MET A 1 204 ? 6.625 11.422 -8.711 1 85.69 204 MET A C 1
ATOM 1537 O O . MET A 1 204 ? 5.562 11.609 -8.117 1 85.69 204 MET A O 1
ATOM 1541 N N . SER A 1 205 ? 6.941 11.922 -9.859 1 85.19 205 SER A N 1
ATOM 1542 C CA . SER A 1 205 ? 5.926 12.719 -10.539 1 85.19 205 SER A CA 1
ATOM 1543 C C . SER A 1 205 ? 4.738 11.852 -10.961 1 85.19 205 SER A C 1
ATOM 1545 O O . SER A 1 205 ? 4.891 10.656 -11.203 1 85.19 205 SER A O 1
ATOM 1547 N N . VAL A 1 206 ? 3.627 12.492 -11.055 1 84.44 206 VAL A N 1
ATOM 1548 C CA . VAL A 1 206 ? 2.438 11.773 -11.5 1 84.44 206 VAL A CA 1
ATOM 1549 C C . VAL A 1 206 ? 2.662 11.227 -12.906 1 84.44 206 VAL A C 1
ATOM 1551 O O . VAL A 1 206 ? 2.246 10.109 -13.219 1 84.44 206 VAL A O 1
ATOM 1554 N N . ASP A 1 207 ? 3.367 12 -13.688 1 85.75 207 ASP A N 1
ATOM 1555 C CA . ASP A 1 207 ? 3.662 11.562 -15.047 1 85.75 207 ASP A CA 1
ATOM 1556 C C . ASP A 1 207 ? 4.527 10.305 -15.039 1 85.75 207 ASP A C 1
ATOM 1558 O O . ASP A 1 207 ? 4.281 9.367 -15.805 1 85.75 207 ASP A O 1
ATOM 1562 N N . SER A 1 208 ? 5.52 10.375 -14.219 1 87.5 208 SER A N 1
ATOM 1563 C CA . SER A 1 208 ? 6.379 9.203 -14.102 1 87.5 208 SER A CA 1
ATOM 1564 C C . SER A 1 208 ? 5.598 7.992 -13.602 1 87.5 208 SER A C 1
ATOM 1566 O O . SER A 1 208 ? 5.809 6.871 -14.07 1 87.5 208 SER A O 1
ATOM 1568 N N . TYR A 1 209 ? 4.707 8.25 -12.719 1 89.38 209 TYR A N 1
ATOM 1569 C CA . TYR A 1 209 ? 3.889 7.168 -12.188 1 89.38 209 TYR A CA 1
ATOM 1570 C C . TYR A 1 209 ? 2.988 6.582 -13.266 1 89.38 209 TYR A C 1
ATOM 1572 O O . TYR A 1 209 ? 2.832 5.363 -13.359 1 89.38 209 TYR A O 1
ATOM 1580 N N . LEU A 1 210 ? 2.395 7.402 -14.039 1 88.38 210 LEU A N 1
ATOM 1581 C CA . LEU A 1 210 ? 1.544 6.945 -15.133 1 88.38 210 LEU A CA 1
ATOM 1582 C C . LEU A 1 210 ? 2.348 6.137 -16.141 1 88.38 210 LEU A C 1
ATOM 1584 O O . LEU A 1 210 ? 1.846 5.16 -16.703 1 88.38 210 LEU A O 1
ATOM 1588 N N . GLN A 1 211 ? 3.541 6.543 -16.344 1 90.31 211 GLN A N 1
ATOM 1589 C CA . GLN A 1 211 ? 4.414 5.77 -17.219 1 90.31 211 GLN A CA 1
ATOM 1590 C C . GLN A 1 211 ? 4.707 4.395 -16.625 1 90.31 211 GLN A C 1
ATOM 1592 O O . GLN A 1 211 ? 4.742 3.398 -17.344 1 90.31 211 GLN A O 1
ATOM 1597 N N . CYS A 1 212 ? 4.926 4.363 -15.312 1 91.88 212 CYS A N 1
ATOM 1598 C CA . CYS A 1 212 ? 5.113 3.086 -14.641 1 91.88 212 CYS A CA 1
ATOM 1599 C C . CYS A 1 212 ? 3.906 2.18 -14.836 1 91.88 212 CYS A C 1
ATOM 1601 O O . CYS A 1 212 ? 4.059 0.988 -15.117 1 91.88 212 CYS A O 1
ATOM 1603 N N . LEU A 1 213 ? 2.773 2.758 -14.734 1 90.38 213 LEU A N 1
ATOM 1604 C CA . LEU A 1 213 ? 1.529 2.01 -14.875 1 90.38 213 LEU A CA 1
ATOM 1605 C C . LEU A 1 213 ? 1.388 1.452 -16.281 1 90.38 213 LEU A C 1
ATOM 1607 O O . LEU A 1 213 ? 1.064 0.276 -16.469 1 90.38 213 LEU A O 1
ATOM 1611 N N . GLU A 1 214 ? 1.653 2.264 -17.219 1 89.94 214 GLU A N 1
ATOM 1612 C CA . GLU A 1 214 ? 1.514 1.857 -18.609 1 89.94 214 GLU A CA 1
ATOM 1613 C C . GLU A 1 214 ? 2.529 0.777 -18.984 1 89.94 214 GLU A C 1
ATOM 1615 O O . GLU A 1 214 ? 2.17 -0.247 -19.562 1 89.94 214 GLU A O 1
ATOM 1620 N N . ARG A 1 215 ? 3.754 1.021 -18.672 1 92.06 215 ARG A N 1
ATOM 1621 C CA . ARG A 1 215 ? 4.805 0.057 -18.984 1 92.06 215 ARG A CA 1
ATOM 1622 C C . ARG A 1 215 ? 4.613 -1.236 -18.188 1 92.06 215 ARG A C 1
ATOM 1624 O O . ARG A 1 215 ? 4.852 -2.328 -18.719 1 92.06 215 ARG A O 1
ATOM 1631 N N . GLY A 1 216 ? 4.23 -1.05 -16.969 1 92.56 216 GLY A N 1
ATOM 1632 C CA . GLY A 1 216 ? 3.947 -2.225 -16.156 1 92.56 216 GLY A CA 1
ATOM 1633 C C . GLY A 1 216 ? 2.832 -3.084 -16.719 1 92.56 216 GLY A C 1
ATOM 1634 O O . GLY A 1 216 ? 2.947 -4.309 -16.75 1 92.56 216 GLY A O 1
ATOM 1635 N N . ARG A 1 217 ? 1.792 -2.471 -17.125 1 89.81 217 ARG A N 1
ATOM 1636 C CA . ARG A 1 217 ? 0.667 -3.191 -17.703 1 89.81 217 ARG A CA 1
ATOM 1637 C C . ARG A 1 217 ? 1.088 -3.934 -18.969 1 89.81 217 ARG A C 1
ATOM 1639 O O . ARG A 1 217 ? 0.741 -5.102 -19.156 1 89.81 217 ARG A O 1
ATOM 1646 N N . SER A 1 218 ? 1.766 -3.23 -19.797 1 89.88 218 SER A N 1
ATOM 1647 C CA . SER A 1 218 ? 2.256 -3.854 -21.031 1 89.88 218 SER A CA 1
ATOM 1648 C C . SER A 1 218 ? 3.125 -5.07 -20.719 1 89.88 218 SER A C 1
ATOM 1650 O O . SER A 1 218 ? 2.975 -6.121 -21.344 1 89.88 218 SER A O 1
ATOM 1652 N N . ALA A 1 219 ? 3.986 -4.949 -19.766 1 91.75 219 ALA A N 1
ATOM 1653 C CA . ALA A 1 219 ? 4.906 -6.023 -19.391 1 91.75 219 ALA A CA 1
ATOM 1654 C C . ALA A 1 219 ? 4.168 -7.16 -18.688 1 91.75 219 ALA A C 1
ATOM 1656 O O . ALA A 1 219 ? 4.617 -8.312 -18.719 1 91.75 219 ALA A O 1
ATOM 1657 N N . SER A 1 220 ? 3.074 -6.855 -18.016 1 90.5 220 SER A N 1
ATOM 1658 C CA . SER A 1 220 ? 2.326 -7.859 -17.266 1 90.5 220 SER A CA 1
ATOM 1659 C C . SER A 1 220 ? 1.785 -8.953 -18.188 1 90.5 220 SER A C 1
ATOM 1661 O O . SER A 1 220 ? 1.613 -10.094 -17.75 1 90.5 220 SER A O 1
ATOM 1663 N N . SER A 1 221 ? 1.551 -8.609 -19.391 1 86.31 221 SER A N 1
ATOM 1664 C CA . SER A 1 221 ? 1.088 -9.602 -20.359 1 86.31 221 SER A CA 1
ATOM 1665 C C . SER A 1 221 ? 2.129 -10.695 -20.578 1 86.31 221 SER A C 1
ATOM 1667 O O . SER A 1 221 ? 1.786 -11.875 -20.688 1 86.31 221 SER A O 1
ATOM 1669 N N . LYS A 1 222 ? 3.371 -10.273 -20.609 1 87.38 222 LYS A N 1
ATOM 1670 C CA . LYS A 1 222 ? 4.453 -11.234 -20.781 1 87.38 222 LYS A CA 1
ATOM 1671 C C . LYS A 1 222 ? 4.559 -12.172 -19.578 1 87.38 222 LYS A C 1
ATOM 1673 O O . LYS A 1 222 ? 4.754 -13.375 -19.734 1 87.38 222 LYS A O 1
ATOM 1678 N N . ILE A 1 223 ? 4.418 -11.641 -18.422 1 90.69 223 ILE A N 1
ATOM 1679 C CA . ILE A 1 223 ? 4.492 -12.438 -17.203 1 90.69 223 ILE A CA 1
ATOM 1680 C C . ILE A 1 223 ? 3.293 -13.375 -17.125 1 90.69 223 ILE A C 1
ATOM 1682 O O . ILE A 1 223 ? 3.434 -14.539 -16.75 1 90.69 223 ILE A O 1
ATOM 1686 N N . SER A 1 224 ? 2.215 -12.844 -17.531 1 86.69 224 SER A N 1
ATOM 1687 C CA . SER A 1 224 ? 1 -13.656 -17.547 1 86.69 224 SER A CA 1
ATOM 1688 C C . SER A 1 224 ? 1.152 -14.859 -18.484 1 86.69 224 SER A C 1
ATOM 1690 O O . SER A 1 224 ? 0.782 -15.977 -18.109 1 86.69 224 SER A O 1
ATOM 1692 N N . ASP A 1 225 ? 1.661 -14.594 -19.609 1 85.38 225 ASP A N 1
ATOM 1693 C CA . ASP A 1 225 ? 1.895 -15.672 -20.562 1 85.38 225 ASP A CA 1
ATOM 1694 C C . ASP A 1 225 ? 2.855 -16.719 -20 1 85.38 225 ASP A C 1
ATOM 1696 O O . ASP A 1 225 ? 2.629 -17.922 -20.125 1 85.38 225 ASP A O 1
ATOM 1700 N N . PHE A 1 226 ? 3.812 -16.219 -19.422 1 87.5 226 PHE A N 1
ATOM 1701 C CA . PHE A 1 226 ? 4.797 -17.109 -18.797 1 87.5 226 PHE A CA 1
ATOM 1702 C C . PHE A 1 226 ? 4.152 -17.953 -17.703 1 87.5 226 PHE A C 1
ATOM 1704 O O . PHE A 1 226 ? 4.379 -19.156 -17.641 1 87.5 226 PHE A O 1
ATOM 1711 N N . LEU A 1 227 ? 3.389 -17.297 -16.844 1 86.12 227 LEU A N 1
ATOM 1712 C CA . LEU A 1 227 ? 2.703 -17.969 -15.75 1 86.12 227 LEU A CA 1
ATOM 1713 C C . LEU A 1 227 ? 1.746 -19.031 -16.266 1 86.12 227 LEU A C 1
ATOM 1715 O O . LEU A 1 227 ? 1.732 -20.156 -15.773 1 86.12 227 LEU A O 1
ATOM 1719 N N . ARG A 1 228 ? 1.099 -18.766 -17.312 1 82.62 228 ARG A N 1
ATOM 1720 C CA . ARG A 1 228 ? 0.134 -19.703 -17.891 1 82.62 228 ARG A CA 1
ATOM 1721 C C . ARG A 1 228 ? 0.836 -20.906 -18.484 1 82.62 228 ARG A C 1
ATOM 1723 O O . ARG A 1 228 ? 0.396 -22.047 -18.297 1 82.62 228 ARG A O 1
ATOM 1730 N N . ARG A 1 229 ? 1.867 -20.656 -19.141 1 83.44 229 ARG A N 1
ATOM 1731 C CA . ARG A 1 229 ? 2.635 -21.734 -19.734 1 83.44 229 ARG A CA 1
ATOM 1732 C C . ARG A 1 229 ? 3.217 -22.656 -18.656 1 83.44 229 ARG A C 1
ATOM 1734 O O . ARG A 1 229 ? 3.275 -23.875 -18.828 1 83.44 229 ARG A O 1
ATOM 1741 N N . SER A 1 230 ? 3.607 -22.047 -17.641 1 82.19 230 SER A N 1
ATOM 1742 C CA . SER A 1 230 ? 4.211 -22.797 -16.547 1 82.19 230 SER A CA 1
ATOM 1743 C C . SER A 1 230 ? 3.166 -23.625 -15.797 1 82.19 230 SER A C 1
ATOM 1745 O O . SER A 1 230 ? 3.498 -24.625 -15.156 1 82.19 230 SER A O 1
ATOM 1747 N N . LEU A 1 231 ? 1.922 -23.25 -15.867 1 79.44 231 LEU A N 1
ATOM 1748 C CA . LEU A 1 231 ? 0.847 -23.906 -15.133 1 79.44 231 LEU A CA 1
ATOM 1749 C C . LEU A 1 231 ? 0.203 -25.016 -15.969 1 79.44 231 LEU A C 1
ATOM 1751 O O . LEU A 1 231 ? -0.391 -25.938 -15.422 1 79.44 231 LEU A O 1
ATOM 1755 N N . GLN A 1 232 ? 0.114 -24.984 -17.281 1 69.25 232 GLN A N 1
ATOM 1756 C CA . GLN A 1 232 ? -0.446 -25.984 -18.188 1 69.25 232 GLN A CA 1
ATOM 1757 C C . GLN A 1 232 ? 0.447 -27.219 -18.266 1 69.25 232 GLN A C 1
ATOM 1759 O O . GLN A 1 232 ? -0.04 -28.328 -18.469 1 69.25 232 GLN A O 1
ATOM 1764 N N . SER A 1 233 ? 1.716 -27.172 -18.266 1 56.44 233 SER A N 1
ATOM 1765 C CA . SER A 1 233 ? 2.57 -28.312 -18.531 1 56.44 233 SER A CA 1
ATOM 1766 C C . SER A 1 233 ? 2.266 -29.469 -17.578 1 56.44 233 SER A C 1
ATOM 1768 O O . SER A 1 233 ? 2.699 -30.594 -17.812 1 56.44 233 SER A O 1
ATOM 1770 N N . ARG A 1 234 ? 1.581 -29.531 -16.469 1 51.75 234 ARG A N 1
ATOM 1771 C CA . ARG A 1 234 ? 1.402 -30.766 -15.711 1 51.75 234 ARG A CA 1
ATOM 1772 C C . ARG A 1 234 ? 0.173 -31.531 -16.203 1 51.75 234 ARG A C 1
ATOM 1774 O O . ARG A 1 234 ? -0.317 -32.438 -15.508 1 51.75 234 ARG A O 1
ATOM 1781 N N . VAL A 1 235 ? -0.463 -31.219 -17.297 1 43.06 235 VAL A N 1
ATOM 1782 C CA . VAL A 1 235 ? -1.46 -32.219 -17.672 1 43.06 235 VAL A CA 1
ATOM 1783 C C . VAL A 1 235 ? -0.772 -33.531 -17.984 1 43.06 235 VAL A C 1
ATOM 1785 O O . VAL A 1 235 ? 0.222 -33.562 -18.719 1 43.06 235 VAL A O 1
ATOM 1788 N N . PRO A 1 236 ? -1.004 -34.562 -17.172 1 40.91 236 PRO A N 1
ATOM 1789 C CA . PRO A 1 236 ? -0.513 -35.906 -17.438 1 40.91 236 PRO A CA 1
ATOM 1790 C C . PRO A 1 236 ? -0.645 -36.312 -18.906 1 40.91 236 PRO A C 1
ATOM 1792 O O . PRO A 1 236 ? -1.661 -36 -19.547 1 40.91 236 PRO A O 1
ATOM 1795 N N . ASN A 1 237 ? 0.398 -36.188 -19.719 1 34.81 237 ASN A N 1
ATOM 1796 C CA . ASN A 1 237 ? 0.362 -37.062 -20.891 1 34.81 237 ASN A CA 1
ATOM 1797 C C . ASN A 1 237 ? -0.118 -38.469 -20.531 1 34.81 237 ASN A C 1
ATOM 1799 O O . ASN A 1 237 ? 0.527 -39.156 -19.75 1 34.81 237 ASN A O 1
ATOM 1803 N N . ASP A 1 238 ? -1.41 -38.656 -20.391 1 32.22 238 ASP A N 1
ATOM 1804 C CA . ASP A 1 238 ? -1.877 -40.031 -20.578 1 32.22 238 ASP A CA 1
ATOM 1805 C C . ASP A 1 238 ? -1.214 -40.656 -21.781 1 32.22 238 ASP A C 1
ATOM 1807 O O . ASP A 1 238 ? -1.482 -40.281 -22.922 1 32.22 238 ASP A O 1
ATOM 1811 N N . SER A 1 239 ? 0.135 -40.812 -21.812 1 27.22 239 SER A N 1
ATOM 1812 C CA . SER A 1 239 ? 0.476 -42.031 -22.547 1 27.22 239 SER A CA 1
ATOM 1813 C C . SER A 1 239 ? -0.007 -43.281 -21.812 1 27.22 239 SER A C 1
ATOM 1815 O O . SER A 1 239 ? 0.047 -43.344 -20.594 1 27.22 239 SER A O 1
ATOM 1817 N N . MET B 1 1 ? -29.609 11.492 -14.281 1 35.03 1 MET B N 1
ATOM 1818 C CA . MET B 1 1 ? -29.891 11.891 -12.898 1 35.03 1 MET B CA 1
ATOM 1819 C C . MET B 1 1 ? -28.672 11.641 -12.008 1 35.03 1 MET B C 1
ATOM 1821 O O . MET B 1 1 ? -28.109 10.547 -12.008 1 35.03 1 MET B O 1
ATOM 1825 N N . GLU B 1 2 ? -27.859 12.531 -11.727 1 48.31 2 GLU B N 1
ATOM 1826 C CA . GLU B 1 2 ? -26.594 12.406 -11.016 1 48.31 2 GLU B CA 1
ATOM 1827 C C . GLU B 1 2 ? -26.766 11.602 -9.727 1 48.31 2 GLU B C 1
ATOM 1829 O O . GLU B 1 2 ? -27.703 11.828 -8.969 1 48.31 2 GLU B O 1
ATOM 1834 N N . VAL B 1 3 ? -26.562 10.414 -9.656 1 55.38 3 VAL B N 1
ATOM 1835 C CA . VAL B 1 3 ? -26.766 9.547 -8.5 1 55.38 3 VAL B CA 1
ATOM 1836 C C . VAL B 1 3 ? -26.375 10.289 -7.227 1 55.38 3 VAL B C 1
ATOM 1838 O O . VAL B 1 3 ? -25.234 10.734 -7.074 1 55.38 3 VAL B O 1
ATOM 1841 N N . ALA B 1 4 ? -27.375 10.867 -6.551 1 70 4 ALA B N 1
ATOM 1842 C CA . ALA B 1 4 ? -27.312 11.672 -5.336 1 70 4 ALA B CA 1
ATOM 1843 C C . ALA B 1 4 ? -26.75 10.859 -4.172 1 70 4 ALA B C 1
ATOM 1845 O O . ALA B 1 4 ? -27.234 9.773 -3.869 1 70 4 ALA B O 1
ATOM 1846 N N . ARG B 1 5 ? -25.484 11.172 -3.713 1 86.5 5 ARG B N 1
ATOM 1847 C CA . ARG B 1 5 ? -24.938 10.578 -2.494 1 86.5 5 ARG B CA 1
ATOM 1848 C C . ARG B 1 5 ? -25.859 10.836 -1.305 1 86.5 5 ARG B C 1
ATOM 1850 O O . ARG B 1 5 ? -26.578 11.844 -1.274 1 86.5 5 ARG B O 1
ATOM 1857 N N . VAL B 1 6 ? -26 9.969 -0.407 1 86.5 6 VAL B N 1
ATOM 1858 C CA . VAL B 1 6 ? -26.906 10.023 0.735 1 86.5 6 VAL B CA 1
ATOM 1859 C C . VAL B 1 6 ? -26.719 11.344 1.479 1 86.5 6 VAL B C 1
ATOM 1861 O O . VAL B 1 6 ? -27.688 11.922 1.985 1 86.5 6 VAL B O 1
ATOM 1864 N N . ASP B 1 7 ? -25.547 11.891 1.518 1 91 7 ASP B N 1
ATOM 1865 C CA . ASP B 1 7 ? -25.281 13.109 2.275 1 91 7 ASP B CA 1
ATOM 1866 C C . ASP B 1 7 ? -25.375 14.344 1.379 1 91 7 ASP B C 1
ATOM 1868 O O . ASP B 1 7 ? -25.016 15.445 1.789 1 91 7 ASP B O 1
ATOM 1872 N N . GLY B 1 8 ? -25.781 14.227 0.101 1 91.12 8 GLY B N 1
ATOM 1873 C CA . GLY B 1 8 ? -26.062 15.352 -0.784 1 91.12 8 GLY B CA 1
ATOM 1874 C C . GLY B 1 8 ? -24.828 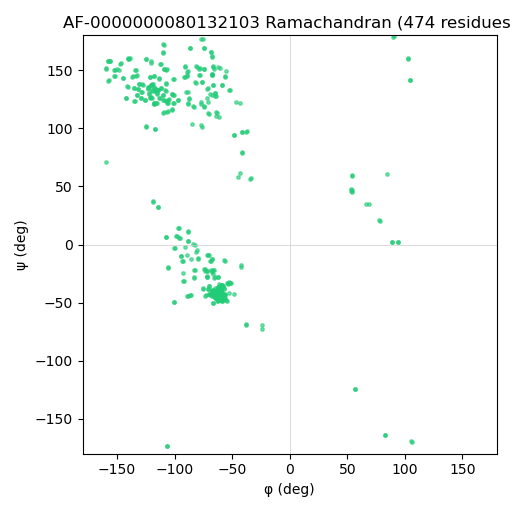15.82 -1.549 1 91.12 8 GLY B C 1
ATOM 1875 O O . GLY B 1 8 ? -24.922 16.719 -2.391 1 91.12 8 GLY B O 1
ATOM 1876 N N . ARG B 1 9 ? -23.703 15.18 -1.398 1 93.56 9 ARG B N 1
ATOM 1877 C CA . ARG B 1 9 ? -22.484 15.602 -2.078 1 93.56 9 ARG B CA 1
ATOM 1878 C C . ARG B 1 9 ? -22.484 15.141 -3.533 1 93.56 9 ARG B C 1
ATOM 1880 O O . ARG B 1 9 ? -23.125 14.148 -3.875 1 93.56 9 ARG B O 1
ATOM 1887 N N . THR B 1 10 ? -21.75 16 -4.324 1 92.06 10 THR B N 1
ATOM 1888 C CA . THR B 1 10 ? -21.453 15.531 -5.676 1 92.06 10 THR B CA 1
ATOM 1889 C C . THR B 1 10 ? -20.359 14.469 -5.66 1 92.06 10 THR B C 1
ATOM 1891 O O . THR B 1 10 ? -19.766 14.195 -4.621 1 92.06 10 THR B O 1
ATOM 1894 N N . LEU B 1 11 ? -20.047 13.922 -6.812 1 90.62 11 LEU B N 1
ATOM 1895 C CA . LEU B 1 11 ? -19.078 12.836 -6.918 1 90.62 11 LEU B CA 1
ATOM 1896 C C . LEU B 1 11 ? -17.688 13.32 -6.531 1 90.62 11 LEU B C 1
ATOM 1898 O O . LEU B 1 11 ? -16.891 12.555 -5.973 1 90.62 11 LEU B O 1
ATOM 1902 N N . ASN B 1 12 ? -17.391 14.625 -6.73 1 91.12 12 ASN B N 1
ATOM 1903 C CA . ASN B 1 12 ? -16.031 15.141 -6.523 1 91.12 12 ASN B CA 1
ATOM 1904 C C . ASN B 1 12 ? -15.945 15.992 -5.262 1 91.12 12 ASN B C 1
ATOM 1906 O O . ASN B 1 12 ? -14.898 16.578 -4.969 1 91.12 12 ASN B O 1
ATOM 1910 N N . GLN B 1 13 ? -17 16.016 -4.516 1 92.62 13 GLN B N 1
ATOM 1911 C CA . GLN B 1 13 ? -17.031 16.906 -3.348 1 92.62 13 GLN B CA 1
ATOM 1912 C C . GLN B 1 13 ? -16.5 16.188 -2.107 1 92.62 13 GLN B C 1
ATOM 1914 O O . GLN B 1 13 ? -16.859 15.031 -1.854 1 92.62 13 GLN B O 1
ATOM 1919 N N . LEU B 1 14 ? -15.602 16.875 -1.442 1 95.62 14 LEU B N 1
ATOM 1920 C CA . LEU B 1 14 ? -15.086 16.391 -0.17 1 95.62 14 LEU B CA 1
ATOM 1921 C C . LEU B 1 14 ? -16.062 16.703 0.965 1 95.62 14 LEU B C 1
ATOM 1923 O O . LEU B 1 14 ? -16.812 17.672 0.886 1 95.62 14 LEU B O 1
ATOM 1927 N N . ARG B 1 15 ? -16.047 15.898 2.039 1 96.56 15 ARG B N 1
ATOM 1928 C CA . ARG B 1 15 ? -16.766 16.25 3.26 1 96.56 15 ARG B CA 1
ATOM 1929 C C . ARG B 1 15 ? -16.125 17.469 3.934 1 96.56 15 ARG B C 1
ATOM 1931 O O . ARG B 1 15 ? -14.977 17.797 3.648 1 96.56 15 ARG B O 1
ATOM 1938 N N . PRO B 1 16 ? -16.875 18.078 4.805 1 95.62 16 PRO B N 1
ATOM 1939 C CA . PRO B 1 16 ? -16.297 19.234 5.496 1 95.62 16 PRO B CA 1
ATOM 1940 C C . PRO B 1 16 ? -15.031 18.891 6.281 1 95.62 16 PRO B C 1
ATOM 1942 O O . PRO B 1 16 ? -14.977 17.844 6.938 1 95.62 16 PRO B O 1
ATOM 1945 N N . LEU B 1 17 ? -14.086 19.766 6.156 1 96.56 17 LEU B N 1
ATOM 1946 C CA . LEU B 1 17 ? -12.805 19.562 6.828 1 96.56 17 LEU B CA 1
ATOM 1947 C C . LEU B 1 17 ? -12.656 20.516 8.016 1 96.56 17 LEU B C 1
ATOM 1949 O O . LEU B 1 17 ? -13.055 21.688 7.934 1 96.56 17 LEU B O 1
ATOM 1953 N N . THR B 1 18 ? -12.125 19.984 9.117 1 96.56 18 THR B N 1
ATOM 1954 C CA . THR B 1 18 ? -11.703 20.828 10.234 1 96.56 18 THR B CA 1
ATOM 1955 C C . THR B 1 18 ? -10.352 20.375 10.773 1 96.56 18 THR B C 1
ATOM 1957 O O . THR B 1 18 ? -10.023 19.188 10.727 1 96.56 18 THR B O 1
ATOM 1960 N N . CYS B 1 19 ? -9.602 21.297 11.188 1 96.31 19 CYS B N 1
ATOM 1961 C CA . CYS B 1 19 ? -8.289 21.016 11.742 1 96.31 19 CYS B CA 1
ATOM 1962 C C . CYS B 1 19 ? -7.973 21.938 12.914 1 96.31 19 CYS B C 1
ATOM 1964 O O . CYS B 1 19 ? -8.148 23.156 12.812 1 96.31 19 CYS B O 1
ATOM 1966 N N . SER B 1 20 ? -7.629 21.422 14.031 1 95.94 20 SER B N 1
ATOM 1967 C CA . SER B 1 20 ? -7.137 22.156 15.195 1 95.94 20 SER B CA 1
ATOM 1968 C C . SER B 1 20 ? -5.738 21.688 15.586 1 95.94 20 SER B C 1
ATOM 1970 O O . SER B 1 20 ? -5.461 20.484 15.602 1 95.94 20 SER B O 1
ATOM 1972 N N . ARG B 1 21 ? -4.895 22.578 15.891 1 94.44 21 ARG B N 1
ATOM 1973 C CA . ARG B 1 21 ? -3.527 22.25 16.281 1 94.44 21 ARG B CA 1
ATOM 1974 C C . ARG B 1 21 ? -3.293 22.531 17.75 1 94.44 21 ARG B C 1
ATOM 1976 O O . ARG B 1 21 ? -4.098 23.203 18.406 1 94.44 21 ARG B O 1
ATOM 1983 N N . ASN B 1 22 ? -2.172 21.969 18.203 1 94.44 22 ASN B N 1
ATOM 1984 C CA . ASN B 1 22 ? -1.777 22.188 19.594 1 94.44 22 ASN B CA 1
ATOM 1985 C C . ASN B 1 22 ? -2.902 21.812 20.547 1 94.44 22 ASN B C 1
ATOM 1987 O O . ASN B 1 22 ? -3.25 22.609 21.438 1 94.44 22 ASN B O 1
ATOM 1991 N N . VAL B 1 23 ? -3.494 20.703 20.375 1 95.19 23 VAL B N 1
ATOM 1992 C CA . VAL B 1 23 ? -4.676 20.312 21.141 1 95.19 23 VAL B CA 1
ATOM 1993 C C . VAL B 1 23 ? -4.262 19.5 22.359 1 95.19 23 VAL B C 1
ATOM 1995 O O . VAL B 1 23 ? -5.074 19.25 23.266 1 95.19 23 VAL B O 1
ATOM 1998 N N . LEU B 1 24 ? -3.02 19.047 22.375 1 95.25 24 LEU B N 1
ATOM 1999 C CA . LEU B 1 24 ? -2.51 18.281 23.516 1 95.25 24 LEU B CA 1
ATOM 2000 C C . LEU B 1 24 ? -1.347 19 24.188 1 95.25 24 LEU B C 1
ATOM 2002 O O . LEU B 1 24 ? -0.359 19.344 23.531 1 95.25 24 LEU B O 1
ATOM 2006 N N . ASN B 1 25 ? -1.278 19.094 25.469 1 92.88 25 ASN B N 1
ATOM 2007 C CA . ASN B 1 25 ? -0.313 19.906 26.203 1 92.88 25 ASN B CA 1
ATOM 2008 C C . ASN B 1 25 ? 1.017 19.188 26.375 1 92.88 25 ASN B C 1
ATOM 2010 O O . ASN B 1 25 ? 2.074 19.812 26.422 1 92.88 25 ASN B O 1
ATOM 2014 N N . ARG B 1 26 ? 0.99 17.953 26.406 1 94.25 26 ARG B N 1
ATOM 2015 C CA . ARG B 1 26 ? 2.199 17.203 26.734 1 94.25 26 ARG B CA 1
ATOM 2016 C C . ARG B 1 26 ? 2.939 16.781 25.484 1 94.25 26 ARG B C 1
ATOM 2018 O O . ARG B 1 26 ? 4.066 16.281 25.547 1 94.25 26 ARG B O 1
ATOM 2025 N N . ALA B 1 27 ? 2.32 16.953 24.375 1 96.56 27 ALA B N 1
ATOM 2026 C CA . ALA B 1 27 ? 2.951 16.547 23.125 1 96.56 27 ALA B CA 1
ATOM 2027 C C . ALA B 1 27 ? 3.797 17.672 22.531 1 96.56 27 ALA B C 1
ATOM 2029 O O . ALA B 1 27 ? 3.525 18.844 22.797 1 96.56 27 ALA B O 1
ATOM 2030 N N . HIS B 1 28 ? 4.898 17.344 21.812 1 97.44 28 HIS B N 1
ATOM 2031 C CA . HIS B 1 28 ? 5.699 18.344 21.109 1 97.44 28 HIS B CA 1
ATOM 2032 C C . HIS B 1 28 ? 4.922 18.984 19.969 1 97.44 28 HIS B C 1
ATOM 2034 O O . HIS B 1 28 ? 5.23 20.094 19.531 1 97.44 28 HIS B O 1
ATOM 2040 N N . GLY B 1 29 ? 3.955 18.266 19.469 1 97.38 29 GLY B N 1
ATOM 2041 C CA . GLY B 1 29 ? 2.979 18.703 18.469 1 97.38 29 GLY B CA 1
ATOM 2042 C C . GLY B 1 29 ? 1.726 17.844 18.453 1 97.38 29 GLY B C 1
ATOM 2043 O O . GLY B 1 29 ? 1.757 16.688 18.859 1 97.38 29 GLY B O 1
ATOM 2044 N N . SER B 1 30 ? 0.669 18.484 18.062 1 98.12 30 SER B N 1
ATOM 2045 C CA . SER B 1 30 ? -0.584 17.734 18 1 98.12 30 SER B CA 1
ATOM 2046 C C . SER B 1 30 ? -1.574 18.391 17.047 1 98.12 30 SER B C 1
ATOM 2048 O O . SER B 1 30 ? -1.45 19.578 16.75 1 98.12 30 SER B O 1
ATOM 2050 N N . ALA B 1 31 ? -2.514 17.547 16.594 1 97.94 31 ALA B N 1
ATOM 2051 C CA . ALA B 1 31 ? -3.564 18.047 15.711 1 97.94 31 ALA B CA 1
ATOM 2052 C C . ALA B 1 31 ? -4.789 17.141 15.742 1 97.94 31 ALA B C 1
ATOM 2054 O O . ALA B 1 31 ? -4.664 15.914 15.852 1 97.94 31 ALA B O 1
ATOM 2055 N N . ARG B 1 32 ? -5.879 17.781 15.711 1 98.31 32 ARG B N 1
ATOM 2056 C CA . ARG B 1 32 ? -7.152 17.094 15.492 1 98.31 32 ARG B CA 1
ATOM 2057 C C . ARG B 1 32 ? -7.672 17.359 14.078 1 98.31 32 ARG B C 1
ATOM 2059 O O . ARG B 1 32 ? -7.828 18.516 13.68 1 98.31 32 ARG B O 1
ATOM 2066 N N . TRP B 1 33 ? -7.887 16.344 13.32 1 98.12 33 TRP B N 1
ATOM 2067 C CA . TRP B 1 33 ? -8.359 16.438 11.938 1 98.12 33 TRP B CA 1
ATOM 2068 C C . TRP B 1 33 ? -9.695 15.727 11.766 1 98.12 33 TRP B C 1
ATOM 2070 O O . TRP B 1 33 ? -9.867 14.602 12.234 1 98.12 33 TRP B O 1
ATOM 2080 N N . SER B 1 34 ? -10.586 16.438 11.117 1 97.75 34 SER B N 1
ATOM 2081 C CA . SER B 1 34 ? -11.898 15.852 10.852 1 97.75 34 SER B CA 1
ATOM 2082 C C . SER B 1 34 ? -12.273 15.969 9.375 1 97.75 34 SER B C 1
ATOM 2084 O O . SER B 1 34 ? -12.062 17.016 8.766 1 97.75 34 SER B O 1
ATOM 2086 N N . GLN B 1 35 ? -12.68 14.945 8.812 1 96.62 35 GLN B N 1
ATOM 2087 C CA . GLN B 1 35 ? -13.375 14.852 7.535 1 96.62 35 GLN B CA 1
ATOM 2088 C C . GLN B 1 35 ? -14.781 14.281 7.711 1 96.62 35 GLN B C 1
ATOM 2090 O O . GLN B 1 35 ? -14.977 13.062 7.648 1 96.62 35 GLN B O 1
ATOM 2095 N N . GLY B 1 36 ? -15.797 15.227 7.727 1 96.69 36 GLY B N 1
ATOM 2096 C CA . GLY B 1 36 ? -17.094 14.773 8.195 1 96.69 36 GLY B CA 1
ATOM 2097 C C . GLY B 1 36 ? -17.047 14.18 9.594 1 96.69 36 GLY B C 1
ATOM 2098 O O . GLY B 1 36 ? -16.547 14.805 10.523 1 96.69 36 GLY B O 1
ATOM 2099 N N . ASP B 1 37 ? -17.547 12.914 9.672 1 97.81 37 ASP B N 1
ATOM 2100 C CA . ASP B 1 37 ? -17.625 12.281 10.984 1 97.81 37 ASP B CA 1
ATOM 2101 C C . ASP B 1 37 ? -16.438 11.359 11.234 1 97.81 37 ASP B C 1
ATOM 2103 O O . ASP B 1 37 ? -16.406 10.625 12.227 1 97.81 37 ASP B O 1
ATOM 2107 N N . THR B 1 38 ? -15.5 11.406 10.32 1 98.44 38 THR B N 1
ATOM 2108 C CA . THR B 1 38 ? -14.227 10.75 10.609 1 98.44 38 THR B CA 1
ATOM 2109 C C . THR B 1 38 ? -13.273 11.711 11.312 1 98.44 38 THR B C 1
ATOM 2111 O O . THR B 1 38 ? -12.977 12.789 10.797 1 98.44 38 THR B O 1
ATOM 2114 N N . ILE B 1 39 ? -12.844 11.305 12.531 1 98.75 39 ILE B N 1
ATOM 2115 C CA . ILE B 1 39 ? -12.047 12.195 13.375 1 98.75 39 ILE B CA 1
ATOM 2116 C C . ILE B 1 39 ? -10.836 11.445 13.914 1 98.75 39 ILE B C 1
ATOM 2118 O O . ILE B 1 39 ? -10.969 10.352 14.469 1 98.75 39 ILE B O 1
ATOM 2122 N N . VAL B 1 40 ? -9.656 12.07 13.719 1 98.75 40 VAL B N 1
ATOM 2123 C CA . VAL B 1 40 ? -8.422 11.469 14.211 1 98.75 40 VAL B CA 1
ATOM 2124 C C . VAL B 1 40 ? -7.613 12.516 14.977 1 98.75 40 VAL B C 1
ATOM 2126 O O . VAL B 1 40 ? -7.5 13.664 14.539 1 98.75 40 VAL B O 1
ATOM 2129 N N . LEU B 1 41 ? -7.117 12.141 16.125 1 98.81 41 LEU B N 1
ATOM 2130 C CA . LEU B 1 41 ? -6.176 12.945 16.906 1 98.81 41 LEU B CA 1
ATOM 2131 C C . LEU B 1 41 ? -4.75 12.422 16.734 1 98.81 41 LEU B C 1
ATOM 2133 O O . LEU B 1 41 ? -4.504 11.219 16.844 1 98.81 41 LEU B O 1
ATOM 2137 N N . ALA B 1 42 ? -3.867 13.281 16.406 1 98.69 42 ALA B N 1
ATOM 2138 C CA . ALA B 1 42 ? -2.467 12.906 16.234 1 98.69 42 ALA B CA 1
ATOM 2139 C C . ALA B 1 42 ? -1.57 13.648 17.219 1 98.69 42 ALA B C 1
ATOM 2141 O O . ALA B 1 42 ? -1.767 14.836 17.469 1 98.69 42 ALA B O 1
ATOM 2142 N N . ALA B 1 43 ? -0.61 12.984 17.797 1 98.75 43 ALA B N 1
ATOM 2143 C CA . ALA B 1 43 ? 0.389 13.547 18.703 1 98.75 43 ALA B CA 1
ATOM 2144 C C . ALA B 1 43 ? 1.802 13.188 18.266 1 98.75 43 ALA B C 1
ATOM 2146 O O . ALA B 1 43 ? 2.055 12.055 17.844 1 98.75 43 ALA B O 1
ATOM 2147 N N . VAL B 1 44 ? 2.664 14.109 18.328 1 98.38 44 VAL B N 1
ATOM 2148 C CA . VAL B 1 44 ? 4.059 13.906 17.938 1 98.38 44 VAL B CA 1
ATOM 2149 C C . VAL B 1 44 ? 4.961 14.07 19.156 1 98.38 44 VAL B C 1
ATOM 2151 O O . VAL B 1 44 ? 4.809 15.016 19.938 1 98.38 44 VAL B O 1
ATOM 2154 N N . TYR B 1 45 ? 5.828 13.109 19.359 1 97.75 45 TYR B N 1
ATOM 2155 C CA . TYR B 1 45 ? 6.852 13.156 20.391 1 97.75 45 TYR B CA 1
ATOM 2156 C C . TYR B 1 45 ? 8.242 13 19.797 1 97.75 45 TYR B C 1
ATOM 2158 O O . TYR B 1 45 ? 8.492 12.078 19.016 1 97.75 45 TYR B O 1
ATOM 2166 N N . GLY B 1 46 ? 9.125 13.836 20.266 1 93.31 46 GLY B N 1
ATOM 2167 C CA . GLY B 1 46 ? 10.5 13.797 19.781 1 93.31 46 GLY B CA 1
ATOM 2168 C C . GLY B 1 46 ? 10.828 14.93 18.844 1 93.31 46 GLY B C 1
ATOM 2169 O O . GLY B 1 46 ? 10.086 15.906 18.734 1 93.31 46 GLY B O 1
ATOM 2170 N N . PRO B 1 47 ? 11.984 14.758 18.25 1 93.38 47 PRO B N 1
ATOM 2171 C CA . PRO B 1 47 ? 12.891 13.617 18.125 1 93.38 47 PRO B CA 1
ATOM 2172 C C . PRO B 1 47 ? 13.609 13.297 19.438 1 93.38 47 PRO B C 1
ATOM 2174 O O . PRO B 1 47 ? 14.008 14.211 20.172 1 93.38 47 PRO B O 1
ATOM 2177 N N . LYS B 1 48 ? 13.625 11.992 19.766 1 93.56 48 LYS B N 1
ATOM 2178 C CA . LYS B 1 48 ? 14.383 11.477 20.891 1 93.56 48 LYS B CA 1
ATOM 2179 C C . LYS B 1 48 ? 15.625 10.719 20.438 1 93.56 48 LYS B C 1
ATOM 2181 O O . LYS B 1 48 ? 15.602 10.062 19.391 1 93.56 48 LYS B O 1
ATOM 2186 N N . ALA B 1 49 ? 16.656 10.703 21.219 1 91.75 49 ALA B N 1
ATOM 2187 C CA . ALA B 1 49 ? 17.906 10.039 20.859 1 91.75 49 ALA B CA 1
ATOM 2188 C C . ALA B 1 49 ? 17.719 8.531 20.781 1 91.75 49 ALA B C 1
ATOM 2190 O O . ALA B 1 49 ? 17.047 7.93 21.625 1 91.75 49 ALA B O 1
ATOM 2191 N N . GLY B 1 50 ? 18.391 8 19.625 1 89.25 50 GLY B N 1
ATOM 2192 C CA . GLY B 1 50 ? 18.406 6.555 19.484 1 89.25 50 GLY B CA 1
ATOM 2193 C C . GLY B 1 50 ? 17.438 6.051 18.422 1 89.25 50 GLY B C 1
ATOM 2194 O O . GLY B 1 50 ? 16.391 6.656 18.188 1 89.25 50 GLY B O 1
ATOM 2195 N N . THR B 1 51 ? 17.859 5.004 17.656 1 82.38 51 THR B N 1
ATOM 2196 C CA . THR B 1 51 ? 17 4.297 16.719 1 82.38 51 THR B CA 1
ATOM 2197 C C . THR B 1 51 ? 16.891 2.82 17.078 1 82.38 51 THR B C 1
ATOM 2199 O O . THR B 1 51 ? 17.688 2.309 17.875 1 82.38 51 THR B O 1
ATOM 2202 N N . ARG B 1 52 ? 15.867 2.281 16.609 1 77.62 52 ARG B N 1
ATOM 2203 C CA . ARG B 1 52 ? 15.719 0.849 16.859 1 77.62 52 ARG B CA 1
ATOM 2204 C C . ARG B 1 52 ? 16.859 0.067 16.219 1 77.62 52 ARG B C 1
ATOM 2206 O O . ARG B 1 52 ? 17.5 0.55 15.281 1 77.62 52 ARG B O 1
ATOM 2213 N N . LYS B 1 5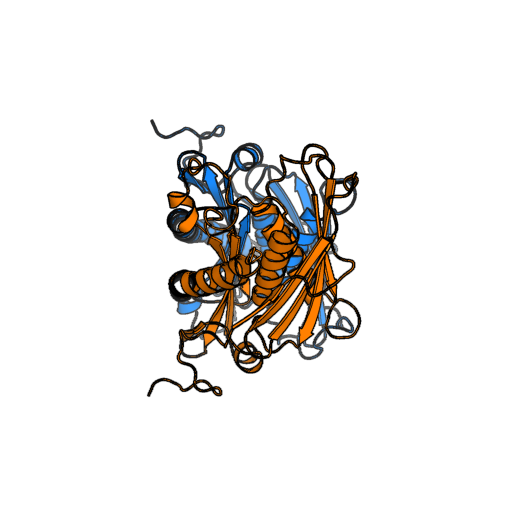3 ? 17.188 -1.062 16.766 1 70.69 53 LYS B N 1
ATOM 2214 C CA . LYS B 1 53 ? 18.328 -1.896 16.375 1 70.69 53 LYS B CA 1
ATOM 2215 C C . LYS B 1 53 ? 18.297 -2.197 14.883 1 70.69 53 LYS B C 1
ATOM 2217 O O . LYS B 1 53 ? 19.344 -2.221 14.234 1 70.69 53 LYS B O 1
ATOM 2222 N N . ASP B 1 54 ? 17.156 -2.32 14.289 1 70.25 54 ASP B N 1
ATOM 2223 C CA . ASP B 1 54 ? 17.047 -2.764 12.898 1 70.25 54 ASP B CA 1
ATOM 2224 C C . ASP B 1 54 ? 16.938 -1.573 11.945 1 70.25 54 ASP B C 1
ATOM 2226 O O . ASP B 1 54 ? 16.75 -1.75 10.742 1 70.25 54 ASP B O 1
ATOM 2230 N N . GLU B 1 55 ? 17.234 -0.434 12.445 1 77.81 55 GLU B N 1
ATOM 2231 C CA . GLU B 1 55 ? 17.109 0.762 11.617 1 77.81 55 GLU B CA 1
ATOM 2232 C C . GLU B 1 55 ? 18.484 1.362 11.328 1 77.81 55 GLU B C 1
ATOM 2234 O O . GLU B 1 55 ? 19.453 1.103 12.055 1 77.81 55 GLU B O 1
ATOM 2239 N N . ASN B 1 56 ? 18.609 2.102 10.25 1 75.5 56 ASN B N 1
ATOM 2240 C CA . ASN B 1 56 ? 19.844 2.787 9.852 1 75.5 56 ASN B CA 1
ATOM 2241 C C . ASN B 1 56 ? 20.141 3.959 10.773 1 75.5 56 ASN B C 1
ATOM 2243 O O . ASN B 1 56 ? 19.422 4.957 10.781 1 75.5 56 ASN B O 1
ATOM 2247 N N . PRO B 1 57 ? 21.234 3.824 11.523 1 79.44 57 PRO B N 1
ATOM 2248 C CA . PRO B 1 57 ? 21.562 4.895 12.469 1 79.44 57 PRO B CA 1
ATOM 2249 C C . PRO B 1 57 ? 21.953 6.199 11.781 1 79.44 57 PRO B C 1
ATOM 2251 O O . PRO B 1 57 ? 22.016 7.246 12.43 1 79.44 57 PRO B O 1
ATOM 2254 N N . GLU B 1 58 ? 22.188 6.137 10.523 1 82.75 58 GLU B N 1
ATOM 2255 C CA . GLU B 1 58 ? 22.609 7.328 9.789 1 82.75 58 GLU B CA 1
ATOM 2256 C C . GLU B 1 58 ? 21.406 8.172 9.367 1 82.75 58 GLU B C 1
ATOM 2258 O O . GLU B 1 58 ? 21.562 9.25 8.797 1 82.75 58 GLU B O 1
ATOM 2263 N N . LYS B 1 59 ? 20.234 7.688 9.75 1 85.88 59 LYS B N 1
ATOM 2264 C CA . LYS B 1 59 ? 19 8.398 9.406 1 85.88 59 LYS B CA 1
ATOM 2265 C C . LYS B 1 59 ? 18.078 8.492 10.609 1 85.88 59 LYS B C 1
ATOM 2267 O O . LYS B 1 59 ? 18.156 7.691 11.539 1 85.88 59 LYS B O 1
ATOM 2272 N N . ALA B 1 60 ? 17.297 9.57 10.633 1 89.25 60 ALA B N 1
ATOM 2273 C CA . ALA B 1 60 ? 16.25 9.656 11.633 1 89.25 60 ALA B CA 1
ATOM 2274 C C . ALA B 1 60 ? 15.164 8.617 11.383 1 89.25 60 ALA B C 1
ATOM 2276 O O . ALA B 1 60 ? 14.898 8.25 10.234 1 89.25 60 ALA B O 1
ATOM 2277 N N . SER B 1 61 ? 14.602 8.125 12.445 1 90.81 61 SER B N 1
ATOM 2278 C CA . SER B 1 61 ? 13.57 7.102 12.344 1 90.81 61 SER B CA 1
ATOM 2279 C C . SER B 1 61 ? 12.203 7.664 12.719 1 90.81 61 SER B C 1
ATOM 2281 O O . SER B 1 61 ? 12.109 8.617 13.492 1 90.81 61 SER B O 1
ATOM 2283 N N . VAL B 1 62 ? 11.18 7.105 12.156 1 92.94 62 VAL B N 1
ATOM 2284 C CA . VAL B 1 62 ? 9.797 7.473 12.453 1 92.94 62 VAL B CA 1
ATOM 2285 C C . VAL B 1 62 ? 9.047 6.254 12.992 1 92.94 62 VAL B C 1
ATOM 2287 O O . VAL B 1 62 ? 9.102 5.172 12.398 1 92.94 62 VAL B O 1
ATOM 2290 N N . GLU B 1 63 ? 8.484 6.465 14.094 1 93.94 63 GLU B N 1
ATOM 2291 C CA . GLU B 1 63 ? 7.621 5.445 14.688 1 93.94 63 GLU B CA 1
ATOM 2292 C C . GLU B 1 63 ? 6.164 5.895 14.688 1 93.94 63 GLU B C 1
ATOM 2294 O O . GLU B 1 63 ? 5.859 7.039 15.023 1 93.94 63 GLU B O 1
ATOM 2299 N N . VAL B 1 64 ? 5.289 4.969 14.289 1 96.56 64 VAL B N 1
ATOM 2300 C CA . VAL B 1 64 ? 3.863 5.273 14.273 1 96.56 64 VAL B CA 1
ATOM 2301 C C . VAL B 1 64 ? 3.111 4.281 15.148 1 96.56 64 VAL B C 1
ATOM 2303 O O . VAL B 1 64 ? 3.336 3.07 15.062 1 96.56 64 VAL B O 1
ATOM 2306 N N . ILE B 1 65 ? 2.307 4.777 16 1 96.69 65 ILE B N 1
ATOM 2307 C CA . ILE B 1 65 ? 1.431 3.963 16.844 1 96.69 65 ILE B CA 1
ATOM 2308 C C . ILE B 1 65 ? -0.029 4.289 16.531 1 96.69 65 ILE B C 1
ATOM 2310 O O . ILE B 1 65 ? -0.458 5.438 16.656 1 96.69 65 ILE B O 1
ATOM 2314 N N . TRP B 1 66 ? -0.766 3.291 16.125 1 97.44 66 TRP B N 1
ATOM 2315 C CA . TRP B 1 66 ? -2.176 3.436 15.781 1 97.44 66 TRP B CA 1
ATOM 2316 C C . TRP B 1 66 ? -3.066 2.928 16.906 1 97.44 66 TRP B C 1
ATOM 2318 O O . TRP B 1 66 ? -3.047 1.737 17.234 1 97.44 66 TRP B O 1
ATOM 2328 N N . LYS B 1 67 ? -3.801 3.777 17.484 1 97 67 LYS B N 1
ATOM 2329 C CA . LYS B 1 67 ? -4.762 3.414 18.516 1 97 67 LYS B CA 1
ATOM 2330 C C . LYS B 1 67 ? -6.191 3.461 17.984 1 97 67 LYS B C 1
ATOM 2332 O O . LYS B 1 67 ? -6.707 4.535 17.672 1 97 67 LYS B O 1
ATOM 2337 N N . PRO B 1 68 ? -6.844 2.314 17.938 1 95.62 68 PRO B N 1
ATOM 2338 C CA . PRO B 1 68 ? -8.219 2.281 17.422 1 95.62 68 PRO B CA 1
ATOM 2339 C C . PRO B 1 68 ? -9.211 2.982 18.344 1 95.62 68 PRO B C 1
ATOM 2341 O O . PRO B 1 68 ? -8.867 3.303 19.5 1 95.62 68 PRO B O 1
ATOM 2344 N N . LYS B 1 69 ? -10.398 3.248 17.812 1 93.5 69 LYS B N 1
ATOM 2345 C CA . LYS B 1 69 ? -11.469 3.875 18.594 1 93.5 69 LYS B CA 1
ATOM 2346 C C . LYS B 1 69 ? -11.789 3.072 19.844 1 93.5 69 LYS B C 1
ATOM 2348 O O . LYS B 1 69 ? -12 3.643 20.922 1 93.5 69 LYS B O 1
ATOM 2353 N N . SER B 1 70 ? -11.836 1.788 19.625 1 89.12 70 SER B N 1
ATOM 2354 C CA . SER B 1 70 ? -12.078 0.892 20.75 1 89.12 70 SER B CA 1
ATOM 2355 C C . SER B 1 70 ? -11.398 -0.458 20.531 1 89.12 70 SER B C 1
ATOM 2357 O O . SER B 1 70 ? -11.148 -0.861 19.406 1 89.12 70 SER B O 1
ATOM 2359 N N . GLY B 1 71 ? -11.047 -1.06 21.688 1 87.5 71 GLY B N 1
ATOM 2360 C CA . GLY B 1 71 ? -10.539 -2.422 21.625 1 87.5 71 GLY B CA 1
ATOM 2361 C C . GLY B 1 71 ? -9.062 -2.492 21.281 1 87.5 71 GLY B C 1
ATOM 2362 O O . GLY B 1 71 ? -8.328 -1.519 21.453 1 87.5 71 GLY B O 1
ATOM 2363 N N . LEU B 1 72 ? -8.578 -3.709 20.875 1 86.75 72 LEU B N 1
ATOM 2364 C CA . LEU B 1 72 ? -7.184 -3.975 20.531 1 86.75 72 LEU B CA 1
ATOM 2365 C C . LEU B 1 72 ? -6.938 -3.76 19.047 1 86.75 72 LEU B C 1
ATOM 2367 O O . LEU B 1 72 ? -7.867 -3.846 18.234 1 86.75 72 LEU B O 1
ATOM 2371 N N . ILE B 1 73 ? -5.734 -3.441 18.734 1 87.31 73 ILE B N 1
ATOM 2372 C CA . ILE B 1 73 ? -5.344 -3.221 17.344 1 87.31 73 ILE B CA 1
ATOM 2373 C C . ILE B 1 73 ? -5.461 -4.523 16.562 1 87.31 73 ILE B C 1
ATOM 2375 O O . ILE B 1 73 ? -5.055 -5.586 17.047 1 87.31 73 ILE B O 1
ATOM 2379 N N . GLY B 1 74 ? -6.098 -4.477 15.453 1 84 74 GLY B N 1
ATOM 2380 C CA . GLY B 1 74 ? -6.25 -5.621 14.57 1 84 74 GLY B CA 1
ATOM 2381 C C . GLY B 1 74 ? -5.391 -5.531 13.32 1 84 74 GLY B C 1
ATOM 2382 O O . GLY B 1 74 ? -4.492 -4.688 13.242 1 84 74 GLY B O 1
ATOM 2383 N N . LYS B 1 75 ? -5.543 -6.441 12.406 1 79.88 75 LYS B N 1
ATOM 2384 C CA . LYS B 1 75 ? -4.742 -6.539 11.195 1 79.88 75 LYS B CA 1
ATOM 2385 C C . LYS B 1 75 ? -4.918 -5.305 10.312 1 79.88 75 LYS B C 1
ATOM 2387 O O . LYS B 1 75 ? -3.951 -4.793 9.75 1 79.88 75 LYS B O 1
ATOM 2392 N N . GLU B 1 76 ? -6.152 -4.859 10.195 1 83.94 76 GLU B N 1
ATOM 2393 C CA . GLU B 1 76 ? -6.438 -3.699 9.359 1 83.94 76 GLU B CA 1
ATOM 2394 C C . GLU B 1 76 ? -5.742 -2.451 9.891 1 83.94 76 GLU B C 1
ATOM 2396 O O . GLU B 1 76 ? -5.191 -1.664 9.117 1 83.94 76 GLU B O 1
ATOM 2401 N N . GLU B 1 77 ? -5.812 -2.324 11.18 1 90.62 77 GLU B N 1
ATOM 2402 C CA . GLU B 1 77 ? -5.152 -1.18 11.805 1 90.62 77 GLU B CA 1
ATOM 2403 C C . GLU B 1 77 ? -3.637 -1.269 11.656 1 90.62 77 GLU B C 1
ATOM 2405 O O . GLU B 1 77 ? -2.965 -0.252 11.469 1 90.62 77 GLU B O 1
ATOM 2410 N N . ARG B 1 78 ? -3.146 -2.432 11.781 1 88.06 78 ARG B N 1
ATOM 2411 C CA . ARG B 1 78 ? -1.712 -2.625 11.602 1 88.06 78 ARG B CA 1
ATOM 2412 C C . ARG B 1 78 ? -1.287 -2.256 10.18 1 88.06 78 ARG B C 1
ATOM 2414 O O . ARG B 1 78 ? -0.206 -1.7 9.977 1 88.06 78 ARG B O 1
ATOM 2421 N N . GLU B 1 79 ? -2.061 -2.619 9.266 1 88 79 GLU B N 1
ATOM 2422 C CA . GLU B 1 79 ? -1.799 -2.24 7.883 1 88 79 GLU B CA 1
ATOM 2423 C C . GLU B 1 79 ? -1.756 -0.724 7.723 1 88 79 GLU B C 1
ATOM 2425 O O . GLU B 1 79 ? -0.846 -0.186 7.09 1 88 79 GLU B O 1
ATOM 2430 N N . CYS B 1 80 ? -2.756 -0.09 8.273 1 92.75 80 CYS B N 1
ATOM 2431 C CA . CYS B 1 80 ? -2.799 1.367 8.227 1 92.75 80 CYS B CA 1
ATOM 2432 C C . CYS B 1 80 ? -1.552 1.972 8.859 1 92.75 80 CYS B C 1
ATOM 2434 O O . CYS B 1 80 ? -0.98 2.926 8.32 1 92.75 80 CYS B O 1
ATOM 2436 N N . GLU B 1 81 ? -1.229 1.399 9.93 1 93.75 81 GLU B N 1
ATOM 2437 C CA . GLU B 1 81 ? -0.038 1.848 10.648 1 93.75 81 GLU B CA 1
ATOM 2438 C C . GLU B 1 81 ? 1.199 1.775 9.758 1 93.75 81 GLU B C 1
ATOM 2440 O O . GLU B 1 81 ? 1.997 2.715 9.719 1 93.75 81 GLU B O 1
ATOM 2445 N N . MET B 1 82 ? 1.379 0.753 9.102 1 89.56 82 MET B N 1
ATOM 2446 C CA . MET B 1 82 ? 2.549 0.549 8.25 1 89.56 82 MET B CA 1
ATOM 2447 C C . MET B 1 82 ? 2.537 1.512 7.066 1 89.56 82 MET B C 1
ATOM 2449 O O . MET B 1 82 ? 3.574 2.07 6.707 1 89.56 82 MET B O 1
ATOM 2453 N N . ILE B 1 83 ? 1.41 1.672 6.441 1 91.06 83 ILE B N 1
ATOM 2454 C CA . ILE B 1 83 ? 1.287 2.582 5.309 1 91.06 83 ILE B CA 1
ATOM 2455 C C . ILE B 1 83 ? 1.599 4.008 5.754 1 91.06 83 ILE B C 1
ATOM 2457 O O . ILE B 1 83 ? 2.336 4.73 5.078 1 91.06 83 ILE B O 1
ATOM 2461 N N . LEU B 1 84 ? 1.042 4.336 6.848 1 95.19 84 LEU B N 1
ATOM 2462 C CA . LEU B 1 84 ? 1.264 5.668 7.402 1 95.19 84 LEU B CA 1
ATOM 2463 C C . LEU B 1 84 ? 2.738 5.883 7.73 1 95.19 84 LEU B C 1
ATOM 2465 O O . LEU B 1 84 ? 3.301 6.934 7.414 1 95.19 84 LEU B O 1
ATOM 2469 N N . ARG B 1 85 ? 3.34 4.957 8.359 1 92.81 85 ARG B N 1
ATOM 2470 C CA . ARG B 1 85 ? 4.754 5.055 8.703 1 92.81 85 ARG B CA 1
ATOM 2471 C C . ARG B 1 85 ? 5.605 5.32 7.469 1 92.81 85 ARG B C 1
ATOM 2473 O O . ARG B 1 85 ? 6.449 6.219 7.469 1 92.81 85 ARG B O 1
ATOM 2480 N N . ARG B 1 86 ? 5.379 4.586 6.469 1 87.75 86 ARG B N 1
ATOM 2481 C CA . ARG B 1 86 ? 6.148 4.738 5.238 1 87.75 86 ARG B CA 1
ATOM 2482 C C . ARG B 1 86 ? 5.895 6.098 4.598 1 87.75 86 ARG B C 1
ATOM 2484 O O . ARG B 1 86 ? 6.82 6.727 4.082 1 87.75 86 ARG B O 1
ATOM 2491 N N . THR B 1 87 ? 4.68 6.449 4.602 1 92.75 87 THR B N 1
ATOM 2492 C CA . THR B 1 87 ? 4.316 7.746 4.043 1 92.75 87 TH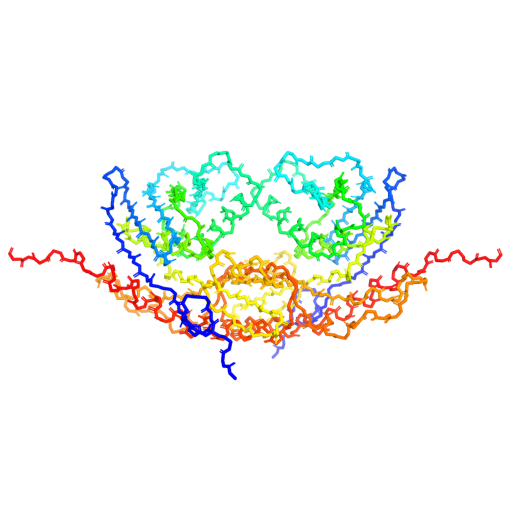R B CA 1
ATOM 2493 C C . THR B 1 87 ? 5.055 8.867 4.77 1 92.75 87 THR B C 1
ATOM 2495 O O . THR B 1 87 ? 5.676 9.727 4.133 1 92.75 87 THR B O 1
ATOM 2498 N N . LEU B 1 88 ? 5.055 8.844 6.07 1 94.5 88 LEU B N 1
ATOM 2499 C CA . LEU B 1 88 ? 5.656 9.914 6.867 1 94.5 88 LEU B CA 1
ATOM 2500 C C . LEU B 1 88 ? 7.176 9.891 6.754 1 94.5 88 LEU B C 1
ATOM 2502 O O . LEU B 1 88 ? 7.82 10.938 6.773 1 94.5 88 LEU B O 1
ATOM 2506 N N . GLN B 1 89 ? 7.715 8.711 6.668 1 89.12 89 GLN B N 1
ATOM 2507 C CA . GLN B 1 89 ? 9.148 8.594 6.441 1 89.12 89 GLN B CA 1
ATOM 2508 C C . GLN B 1 89 ? 9.562 9.281 5.145 1 89.12 89 GLN B C 1
ATOM 2510 O O . GLN B 1 89 ? 10.664 9.828 5.047 1 89.12 89 GLN B O 1
ATOM 2515 N N . SER B 1 90 ? 8.734 9.211 4.211 1 87.69 90 SER B N 1
ATOM 2516 C CA . SER B 1 90 ? 9.047 9.75 2.895 1 87.69 90 SER B CA 1
ATOM 2517 C C . SER B 1 90 ? 9 11.273 2.898 1 87.69 90 SER B C 1
ATOM 2519 O O . SER B 1 90 ? 9.609 11.922 2.043 1 87.69 90 SER B O 1
ATOM 2521 N N . ILE B 1 91 ? 8.336 11.898 3.828 1 90.94 91 ILE B N 1
ATOM 2522 C CA . ILE B 1 91 ? 8.188 13.344 3.756 1 90.94 91 ILE B CA 1
ATOM 2523 C C . ILE B 1 91 ? 9.086 14.016 4.793 1 90.94 91 ILE B C 1
ATOM 2525 O O . ILE B 1 91 ? 9.344 15.219 4.723 1 90.94 91 ILE B O 1
ATOM 2529 N N . CYS B 1 92 ? 9.508 13.297 5.785 1 91 92 CYS B N 1
ATOM 2530 C CA . CYS B 1 92 ? 10.383 13.852 6.809 1 91 92 CYS B CA 1
ATOM 2531 C C . CYS B 1 92 ? 11.812 13.977 6.297 1 91 92 CYS B C 1
ATOM 2533 O O . CYS B 1 92 ? 12.297 13.102 5.57 1 91 92 CYS B O 1
ATOM 2535 N N . LEU B 1 93 ? 12.445 15.031 6.641 1 88.31 93 LEU B N 1
ATOM 2536 C CA . LEU B 1 93 ? 13.875 15.172 6.371 1 88.31 93 LEU B CA 1
ATOM 2537 C C . LEU B 1 93 ? 14.695 14.352 7.363 1 88.31 93 LEU B C 1
ATOM 2539 O O . LEU B 1 93 ? 14.984 14.82 8.469 1 88.31 93 LEU B O 1
ATOM 2543 N N . ARG B 1 94 ? 15.172 13.258 6.949 1 81.94 94 ARG B N 1
ATOM 2544 C CA . ARG B 1 94 ? 15.727 12.266 7.863 1 81.94 94 ARG B CA 1
ATOM 2545 C C . ARG B 1 94 ? 17.219 12.484 8.062 1 81.94 94 ARG B C 1
ATOM 2547 O O . ARG B 1 94 ? 17.859 11.82 8.891 1 81.94 94 ARG B O 1
ATOM 2554 N N . THR B 1 95 ? 17.797 13.438 7.395 1 83.31 95 THR B N 1
ATOM 2555 C CA . THR B 1 95 ? 19.219 13.711 7.508 1 83.31 95 THR B CA 1
ATOM 2556 C C . THR B 1 95 ? 19.484 14.773 8.578 1 83.31 95 THR B C 1
ATOM 2558 O O . THR B 1 95 ? 20.625 14.961 9 1 83.31 95 THR B O 1
ATOM 2561 N N . VAL B 1 96 ? 18.656 15.703 9.016 1 79.25 96 VAL B N 1
ATOM 2562 C CA . VAL B 1 96 ? 18.812 16.797 9.953 1 79.25 96 VAL B CA 1
ATOM 2563 C C . VAL B 1 96 ? 18.938 16.25 11.375 1 79.25 96 VAL B C 1
ATOM 2565 O O . VAL B 1 96 ? 19.75 16.75 12.164 1 79.25 96 VAL B O 1
ATOM 2568 N N . ASN B 1 97 ? 18.797 15.055 11.953 1 83.94 97 ASN B N 1
ATOM 2569 C CA . ASN B 1 97 ? 18.891 14.414 13.258 1 83.94 97 ASN B CA 1
ATOM 2570 C C . ASN B 1 97 ? 19.078 12.898 13.125 1 83.94 97 ASN B C 1
ATOM 2572 O O . ASN B 1 97 ? 18.219 12.125 13.555 1 83.94 97 ASN B O 1
ATOM 2576 N N . PRO B 1 98 ? 20.266 12.664 12.68 1 87.06 98 PRO B N 1
ATOM 2577 C CA . PRO B 1 98 ? 20.484 11.219 12.547 1 87.06 98 PRO B CA 1
ATOM 2578 C C . PRO B 1 98 ? 20.484 10.5 13.898 1 87.06 98 PRO B C 1
ATOM 2580 O O . PRO B 1 98 ? 20.672 11.125 14.938 1 87.06 98 PRO B O 1
ATOM 2583 N N . ASN B 1 99 ? 20.125 9.352 13.906 1 91.19 99 ASN B N 1
ATOM 2584 C CA . ASN B 1 99 ? 20.094 8.5 15.086 1 91.19 99 ASN B CA 1
ATOM 2585 C C . ASN B 1 99 ? 19.062 8.992 16.109 1 91.19 99 ASN B C 1
ATOM 2587 O O . ASN B 1 99 ? 19.359 9.062 17.297 1 91.19 99 ASN B O 1
ATOM 2591 N N . THR B 1 100 ? 17.969 9.523 15.664 1 93.31 100 THR B N 1
ATOM 2592 C CA . THR B 1 100 ? 16.844 9.922 16.5 1 93.31 100 THR B CA 1
ATOM 2593 C C . THR B 1 100 ? 15.555 9.258 16.016 1 93.31 100 THR B C 1
ATOM 2595 O O . THR B 1 100 ? 15.5 8.734 14.898 1 93.31 100 THR B O 1
ATOM 2598 N N . THR B 1 101 ? 14.609 9.211 16.922 1 94.56 101 THR B N 1
ATOM 2599 C CA . THR B 1 101 ? 13.312 8.648 16.578 1 94.56 101 THR B CA 1
ATOM 2600 C C . THR B 1 101 ? 12.195 9.641 16.906 1 94.56 101 THR B C 1
ATOM 2602 O O . THR B 1 101 ? 12.141 10.188 18.016 1 94.56 101 THR B O 1
ATOM 2605 N N . THR B 1 102 ? 11.391 9.984 15.977 1 95.88 102 THR B N 1
ATOM 2606 C CA . THR B 1 102 ? 10.148 10.727 16.172 1 95.88 102 THR B CA 1
ATOM 2607 C C . THR B 1 102 ? 8.953 9.781 16.234 1 95.88 102 THR B C 1
ATOM 2609 O O . THR B 1 102 ? 8.75 8.961 15.344 1 95.88 102 THR B O 1
ATOM 2612 N N . SER B 1 103 ? 8.211 9.898 17.328 1 97.12 103 SER B N 1
ATOM 2613 C CA . SER B 1 103 ? 7.051 9.031 17.516 1 97.12 103 SER B CA 1
ATOM 2614 C C . SER B 1 103 ? 5.754 9.773 17.219 1 97.12 103 SER B C 1
ATOM 2616 O O . SER B 1 103 ? 5.535 10.883 17.719 1 97.12 103 SER B O 1
ATOM 2618 N N . ILE B 1 104 ? 4.938 9.188 16.422 1 98.31 104 ILE B N 1
ATOM 2619 C CA . ILE B 1 104 ? 3.629 9.75 16.094 1 98.31 104 ILE B CA 1
ATOM 2620 C C . ILE B 1 104 ? 2.529 8.797 16.562 1 98.31 104 ILE B C 1
ATOM 2622 O O . ILE B 1 104 ? 2.492 7.633 16.156 1 98.31 104 ILE B O 1
ATOM 2626 N N . ILE B 1 105 ? 1.66 9.273 17.406 1 98.38 105 ILE B N 1
ATOM 2627 C CA . ILE B 1 105 ? 0.56 8.469 17.922 1 98.38 105 ILE B CA 1
ATOM 2628 C C . ILE B 1 105 ? -0.761 8.961 17.344 1 98.38 105 ILE B C 1
ATOM 2630 O O . ILE B 1 105 ? -1.095 10.141 17.438 1 98.38 105 ILE B O 1
ATOM 2634 N N . LEU B 1 106 ? -1.488 8.078 16.719 1 98.38 106 LEU B N 1
ATOM 2635 C CA . LEU B 1 106 ? -2.805 8.375 16.172 1 98.38 106 LEU B CA 1
ATOM 2636 C C . LEU B 1 106 ? -3.906 7.746 17.016 1 98.38 106 LEU B C 1
ATOM 2638 O O . LEU B 1 106 ? -3.908 6.531 17.234 1 98.38 106 LEU B O 1
ATOM 2642 N N . GLN B 1 107 ? -4.773 8.578 17.453 1 98.31 107 GLN B N 1
ATOM 2643 C CA . GLN B 1 107 ? -5.973 8.109 18.156 1 98.31 107 GLN B CA 1
ATOM 2644 C C . GLN B 1 107 ? -7.219 8.32 17.297 1 98.31 107 GLN B C 1
ATOM 2646 O O . GLN B 1 107 ? -7.605 9.461 17.031 1 98.31 107 GLN B O 1
ATOM 2651 N N . VAL B 1 108 ? -7.824 7.195 16.906 1 98.44 108 VAL B N 1
ATOM 2652 C CA . VAL B 1 108 ? -9.086 7.293 16.172 1 98.44 108 VAL B CA 1
ATOM 2653 C C . VAL B 1 108 ? -10.211 7.66 17.125 1 98.44 108 VAL B C 1
ATOM 2655 O O . VAL B 1 108 ? -10.492 6.926 18.078 1 98.44 108 VAL B O 1
ATOM 2658 N N . ILE B 1 109 ? -10.82 8.781 16.906 1 98.38 109 ILE B N 1
ATOM 2659 C CA . ILE B 1 109 ? -11.938 9.234 17.719 1 98.38 109 ILE B CA 1
ATOM 2660 C C . ILE B 1 109 ? -13.25 8.695 17.141 1 98.38 109 ILE B C 1
ATOM 2662 O O . ILE B 1 109 ? -14.117 8.227 17.891 1 98.38 109 ILE B O 1
ATOM 2666 N N . ASN B 1 110 ? -13.406 8.766 15.836 1 98.38 110 ASN B N 1
ATOM 2667 C CA . ASN B 1 110 ? -14.555 8.25 15.109 1 98.38 110 ASN B CA 1
ATOM 2668 C C . ASN B 1 110 ? -14.188 7.875 13.672 1 98.38 110 ASN B C 1
ATOM 2670 O O . ASN B 1 110 ? -13.344 8.523 13.055 1 98.38 110 ASN B O 1
ATOM 2674 N N . ASP B 1 111 ? -14.828 6.824 13.188 1 97.44 111 ASP B N 1
ATOM 2675 C CA . ASP B 1 111 ? -14.547 6.324 11.844 1 97.44 111 ASP B CA 1
ATOM 2676 C C . ASP B 1 111 ? -15.82 6.25 11.008 1 97.44 111 ASP B C 1
ATOM 2678 O O . ASP B 1 111 ? -16.594 5.293 11.117 1 97.44 111 ASP B O 1
ATOM 2682 N N . ASP B 1 112 ? -15.992 7.184 10.172 1 97.62 112 ASP B N 1
ATOM 2683 C CA . ASP B 1 112 ? -17.094 7.18 9.227 1 97.62 112 ASP B CA 1
ATOM 2684 C C . ASP B 1 112 ? -16.594 7.07 7.789 1 97.62 112 ASP B C 1
ATOM 2686 O O . ASP B 1 112 ? -17.109 7.73 6.887 1 97.62 112 ASP B O 1
ATOM 2690 N N . GLY B 1 113 ? -15.492 6.391 7.555 1 96.44 113 GLY B N 1
ATOM 2691 C CA . GLY B 1 113 ? -14.938 6.188 6.227 1 96.44 113 GLY B CA 1
ATOM 2692 C C . GLY B 1 113 ? -13.742 7.082 5.934 1 96.44 113 GLY B C 1
ATOM 2693 O O . GLY B 1 113 ? -13.492 8.047 6.656 1 96.44 113 GLY B O 1
ATOM 2694 N N . SER B 1 114 ? -12.938 6.668 4.934 1 97.06 114 SER B N 1
ATOM 2695 C CA . SER B 1 114 ? -11.742 7.406 4.547 1 97.06 114 SER B CA 1
ATOM 2696 C C . SER B 1 114 ? -10.828 7.645 5.75 1 97.06 114 SER B C 1
ATOM 2698 O O . SER B 1 114 ? -10.336 8.758 5.949 1 97.06 114 SER B O 1
ATOM 2700 N N . LEU B 1 115 ? -10.633 6.617 6.516 1 97.19 115 LEU B N 1
ATOM 2701 C CA . LEU B 1 115 ? -9.93 6.746 7.789 1 97.19 115 LEU B CA 1
ATOM 2702 C C . LEU B 1 115 ? -8.438 6.961 7.574 1 97.19 115 LEU B C 1
ATOM 2704 O O . LEU B 1 115 ? -7.836 7.84 8.195 1 97.19 115 LEU B O 1
ATOM 2708 N N . LEU B 1 116 ? -7.859 6.191 6.652 1 96.88 116 LEU B N 1
ATOM 2709 C CA . LEU B 1 116 ? -6.418 6.266 6.434 1 96.88 116 LEU B CA 1
ATOM 2710 C C . LEU B 1 116 ? -6.016 7.652 5.945 1 96.88 116 LEU B C 1
ATOM 2712 O O . LEU B 1 116 ? -5.105 8.273 6.5 1 96.88 116 LEU B O 1
ATOM 2716 N N . PRO B 1 117 ? -6.711 8.188 4.926 1 97.56 117 PRO B N 1
ATOM 2717 C CA . PRO B 1 117 ? -6.375 9.555 4.52 1 97.56 117 PRO B CA 1
ATOM 2718 C C . PRO B 1 117 ? -6.539 10.562 5.656 1 97.56 117 PRO B C 1
ATOM 2720 O O . PRO B 1 117 ? -5.703 11.461 5.816 1 97.56 117 PRO B O 1
ATOM 2723 N N . CYS B 1 118 ? -7.602 10.453 6.438 1 98.12 118 CYS B N 1
ATOM 2724 C CA . CYS B 1 118 ? -7.82 11.336 7.578 1 98.12 118 CYS B CA 1
ATOM 2725 C C . CYS B 1 118 ? -6.648 11.273 8.547 1 98.12 118 CYS B C 1
ATOM 2727 O O . CYS B 1 118 ? -6.18 12.305 9.031 1 98.12 118 CYS B O 1
ATOM 2729 N N . ALA B 1 119 ? -6.191 10.102 8.797 1 98.5 119 ALA B N 1
ATOM 2730 C CA . ALA B 1 119 ? -5.086 9.883 9.727 1 98.5 119 ALA B CA 1
ATOM 2731 C C . ALA B 1 119 ? -3.793 10.484 9.188 1 98.5 119 ALA B C 1
ATOM 2733 O O . ALA B 1 119 ? -3.021 11.086 9.938 1 98.5 119 ALA B O 1
ATOM 2734 N N . ILE B 1 120 ? -3.518 10.32 7.934 1 97.69 120 ILE B N 1
ATOM 2735 C CA . ILE B 1 120 ? -2.311 10.852 7.316 1 97.69 120 ILE B CA 1
ATOM 2736 C C . ILE B 1 120 ? -2.328 12.383 7.387 1 97.69 120 ILE B C 1
ATOM 2738 O O . ILE B 1 120 ? -1.316 13.008 7.719 1 97.69 120 ILE B O 1
ATOM 2742 N N . ASN B 1 121 ? -3.449 12.961 7.102 1 97.44 121 ASN B N 1
ATOM 2743 C CA . ASN B 1 121 ? -3.582 14.406 7.172 1 97.44 121 ASN B CA 1
ATOM 2744 C C . ASN B 1 121 ? -3.41 14.922 8.602 1 97.44 121 ASN B C 1
ATOM 2746 O O . ASN B 1 121 ? -2.75 15.938 8.82 1 97.44 121 ASN B O 1
ATOM 2750 N N . ALA B 1 122 ? -3.992 14.219 9.562 1 98.25 122 ALA B N 1
ATOM 2751 C CA . ALA B 1 122 ? -3.826 14.578 10.969 1 98.25 122 ALA B CA 1
ATOM 2752 C C . ALA B 1 122 ? -2.357 14.523 11.375 1 98.25 122 ALA B C 1
ATOM 2754 O O . ALA B 1 122 ? -1.854 15.445 12.023 1 98.25 122 ALA B O 1
ATOM 2755 N N . ALA B 1 123 ? -1.707 13.453 11 1 98.19 123 ALA B N 1
ATOM 2756 C CA . ALA B 1 123 ? -0.299 13.273 11.344 1 98.19 123 ALA B CA 1
ATOM 2757 C C . ALA B 1 123 ? 0.564 14.367 10.727 1 98.19 123 ALA B C 1
ATOM 2759 O O . ALA B 1 123 ? 1.478 14.883 11.375 1 98.19 123 ALA B O 1
ATOM 2760 N N . THR B 1 124 ? 0.281 14.688 9.508 1 96.38 124 THR B N 1
ATOM 2761 C CA . THR B 1 124 ? 1.022 15.742 8.82 1 96.38 124 THR B CA 1
ATOM 2762 C C . THR B 1 124 ? 0.86 17.078 9.547 1 96.38 124 THR B C 1
ATOM 2764 O O . THR B 1 124 ? 1.843 17.781 9.797 1 96.38 124 THR B O 1
ATOM 2767 N N . ALA B 1 125 ? -0.351 17.391 9.898 1 95.75 125 ALA B N 1
ATOM 2768 C CA . ALA B 1 125 ? -0.621 18.625 10.641 1 95.75 125 ALA B CA 1
ATOM 2769 C C . ALA B 1 125 ? 0.116 18.625 11.977 1 95.75 125 ALA B C 1
ATOM 2771 O O . ALA B 1 125 ? 0.668 19.656 12.375 1 95.75 125 ALA B O 1
ATOM 2772 N N . ALA B 1 126 ? 0.137 17.516 12.648 1 97.31 126 ALA B N 1
ATOM 2773 C CA . ALA B 1 126 ? 0.795 17.406 13.945 1 97.31 126 ALA B CA 1
ATOM 2774 C C . ALA B 1 126 ? 2.307 17.578 13.812 1 97.31 126 ALA B C 1
ATOM 2776 O O . ALA B 1 126 ? 2.949 18.172 14.672 1 97.31 126 ALA B O 1
ATOM 2777 N N . LEU B 1 127 ? 2.881 17 12.773 1 95.94 127 LEU B N 1
ATOM 2778 C CA . LEU B 1 127 ? 4.309 17.141 12.523 1 95.94 127 LEU B CA 1
ATOM 2779 C C . LEU B 1 127 ? 4.684 18.609 12.32 1 95.94 127 LEU B C 1
ATOM 2781 O O . LEU B 1 127 ? 5.691 19.078 12.852 1 95.94 127 LEU B O 1
ATOM 2785 N N . VAL B 1 128 ? 3.844 19.281 11.602 1 93.12 128 VAL B N 1
ATOM 2786 C CA . VAL B 1 128 ? 4.066 20.703 11.383 1 93.12 128 VAL B CA 1
ATOM 2787 C C . VAL B 1 128 ? 3.967 21.453 12.711 1 93.12 128 VAL B C 1
ATOM 2789 O O . VAL B 1 128 ? 4.801 22.312 13.016 1 93.12 128 VAL B O 1
ATOM 2792 N N . ASP B 1 129 ? 2.957 21.094 13.445 1 93.94 129 ASP B N 1
ATOM 2793 C CA . ASP B 1 129 ? 2.77 21.719 14.75 1 93.94 129 ASP B CA 1
ATOM 2794 C C . ASP B 1 129 ? 3.992 21.516 15.641 1 93.94 129 ASP B C 1
ATOM 2796 O O . ASP B 1 129 ? 4.352 22.391 16.422 1 93.94 129 ASP B O 1
ATOM 2800 N N . ALA B 1 130 ? 4.637 20.391 15.555 1 94.81 130 ALA B N 1
ATOM 2801 C CA . ALA B 1 130 ? 5.801 20.047 16.375 1 94.81 130 ALA B CA 1
ATOM 2802 C C . ALA B 1 130 ? 7.066 20.703 15.82 1 94.81 130 ALA B C 1
ATOM 2804 O O . ALA B 1 130 ? 8.125 20.641 16.453 1 94.81 130 ALA B O 1
ATOM 2805 N N . GLY B 1 131 ? 6.992 21.25 14.602 1 91.38 131 GLY B N 1
ATOM 2806 C CA . GLY B 1 131 ? 8.156 21.875 13.984 1 91.38 131 GLY B CA 1
ATOM 2807 C C . GLY B 1 131 ? 9.133 20.859 13.414 1 91.38 131 GLY B C 1
ATOM 2808 O O . GLY B 1 131 ? 10.328 21.141 13.312 1 91.38 131 GLY B O 1
ATOM 2809 N N . ILE B 1 132 ? 8.695 19.688 13.148 1 92.62 132 ILE B N 1
ATOM 2810 C CA . ILE B 1 132 ? 9.539 18.688 12.531 1 92.62 132 ILE B CA 1
ATOM 2811 C C . ILE B 1 132 ? 9.852 19.078 11.086 1 92.62 132 ILE B C 1
ATOM 2813 O O . ILE B 1 132 ? 8.938 19.391 10.312 1 92.62 132 ILE B O 1
ATOM 2817 N N . PRO B 1 133 ? 11.117 19.062 10.711 1 90.81 133 PRO B N 1
ATOM 2818 C CA . PRO B 1 133 ? 11.445 19.422 9.328 1 90.81 133 PRO B CA 1
ATOM 2819 C C . PRO B 1 133 ? 10.891 18.438 8.312 1 90.81 133 PRO B C 1
ATOM 2821 O O . PRO B 1 133 ? 11.125 17.234 8.422 1 90.81 133 PRO B O 1
ATOM 2824 N N . LEU B 1 134 ? 10.172 19 7.332 1 90.25 134 LEU B N 1
ATOM 2825 C CA . LEU B 1 134 ? 9.57 18.172 6.289 1 90.25 134 LEU B CA 1
ATOM 2826 C C . LEU B 1 134 ? 10.078 18.594 4.91 1 90.25 134 LEU B C 1
ATOM 2828 O O . LEU B 1 134 ? 10.312 19.781 4.66 1 90.25 134 LEU B O 1
ATOM 2832 N N . LYS B 1 135 ? 10.25 17.594 4.039 1 86.38 135 LYS B N 1
ATOM 2833 C CA . LYS B 1 135 ? 10.539 17.875 2.635 1 86.38 135 LYS B CA 1
ATOM 2834 C C . LYS B 1 135 ? 9.336 18.5 1.937 1 86.38 135 LYS B C 1
ATOM 2836 O O . LYS B 1 135 ? 9.484 19.391 1.096 1 86.38 135 LYS B O 1
ATOM 2841 N N . HIS B 1 136 ? 8.195 18.016 2.174 1 85.69 136 HIS B N 1
ATOM 2842 C CA . HIS B 1 136 ? 6.895 18.438 1.676 1 85.69 136 HIS B CA 1
ATOM 2843 C C . HIS B 1 136 ? 5.777 18 2.615 1 85.69 136 HIS B C 1
ATOM 2845 O O . HIS B 1 136 ? 5.988 17.156 3.482 1 85.69 136 HIS B O 1
ATOM 2851 N N . LEU B 1 137 ? 4.691 18.719 2.473 1 90.38 137 LEU B N 1
ATOM 2852 C CA . LEU B 1 137 ? 3.494 18.234 3.148 1 90.38 137 LEU B CA 1
ATOM 2853 C C . LEU B 1 137 ? 2.91 17.031 2.418 1 90.38 137 LEU B C 1
ATOM 2855 O O . LEU B 1 137 ? 3.141 16.859 1.22 1 90.38 137 LEU B O 1
ATOM 2859 N N . ALA B 1 138 ? 2.273 16.203 3.15 1 94.12 138 ALA B N 1
ATOM 2860 C CA . ALA B 1 138 ? 1.514 15.094 2.564 1 94.12 138 ALA B CA 1
ATOM 2861 C C . ALA B 1 138 ? 0.014 15.367 2.627 1 94.12 138 ALA B C 1
ATOM 2863 O O . ALA B 1 138 ? -0.526 15.656 3.699 1 94.12 138 ALA B O 1
ATOM 2864 N N . VAL B 1 139 ? -0.598 15.312 1.51 1 95.44 139 VAL B N 1
ATOM 2865 C CA . VAL B 1 139 ? -2.049 15.453 1.422 1 95.44 139 VAL B CA 1
ATOM 2866 C C . VAL B 1 139 ? -2.664 14.148 0.921 1 95.44 139 VAL B C 1
ATOM 2868 O O . VAL B 1 139 ? -2.34 13.68 -0.173 1 95.44 139 VAL B O 1
ATOM 2871 N N . ALA B 1 140 ? -3.523 13.617 1.697 1 96.75 140 ALA B N 1
ATOM 2872 C CA . ALA B 1 140 ? -4.086 12.305 1.395 1 96.75 140 ALA B CA 1
ATOM 2873 C C . ALA B 1 140 ? -5.578 12.406 1.077 1 96.75 140 ALA B C 1
ATOM 2875 O O . ALA B 1 140 ? -6.301 13.172 1.713 1 96.75 140 ALA B O 1
ATOM 2876 N N . ILE B 1 141 ? -6.039 11.594 0.12 1 96.31 141 ILE B N 1
ATOM 2877 C CA . ILE B 1 141 ? -7.441 11.562 -0.285 1 96.31 141 ILE B CA 1
ATOM 2878 C C . ILE B 1 141 ? -7.84 10.133 -0.646 1 96.31 141 ILE B C 1
ATOM 2880 O O . ILE B 1 141 ? -7.035 9.375 -1.192 1 96.31 141 ILE B O 1
ATOM 2884 N N . ALA B 1 142 ? -9.031 9.773 -0.314 1 96.25 142 ALA B N 1
ATOM 2885 C CA . ALA B 1 142 ? -9.586 8.477 -0.707 1 96.25 142 ALA B CA 1
ATOM 2886 C C . ALA B 1 142 ? -10.516 8.625 -1.908 1 96.25 142 ALA B C 1
ATOM 2888 O O . ALA B 1 142 ? -11.234 9.617 -2.025 1 96.25 142 ALA B O 1
ATOM 2889 N N . CYS B 1 143 ? -10.43 7.613 -2.76 1 94.31 143 CYS B N 1
ATOM 2890 C CA . CYS B 1 143 ? -11.32 7.496 -3.912 1 94.31 143 CYS B CA 1
ATOM 2891 C C . CYS B 1 143 ? -11.891 6.086 -4.02 1 94.31 143 CYS B C 1
ATOM 2893 O O . CYS B 1 143 ? -11.227 5.117 -3.639 1 94.31 143 CYS B O 1
ATOM 2895 N N . GLY B 1 144 ? -13.086 6.027 -4.477 1 90.06 144 GLY B N 1
ATOM 2896 C CA . GLY B 1 144 ? -13.688 4.723 -4.691 1 90.06 144 GLY B CA 1
ATOM 2897 C C . GLY B 1 144 ? -14.516 4.652 -5.965 1 90.06 144 GLY B C 1
ATOM 2898 O O . GLY B 1 144 ? -14.828 5.68 -6.566 1 90.06 144 GLY B O 1
ATOM 2899 N N . ILE B 1 145 ? -14.672 3.398 -6.344 1 87.44 145 ILE B N 1
ATOM 2900 C CA . ILE B 1 145 ? -15.484 3.162 -7.531 1 87.44 145 ILE B CA 1
ATOM 2901 C C . ILE B 1 145 ? -16.797 2.5 -7.137 1 87.44 145 ILE B C 1
ATOM 2903 O O . ILE B 1 145 ? -16.812 1.544 -6.355 1 87.44 145 ILE B O 1
ATOM 2907 N N . GLU B 1 146 ? -17.859 3.053 -7.582 1 79.88 146 GLU B N 1
ATOM 2908 C CA . GLU B 1 146 ? -19.172 2.465 -7.352 1 79.88 146 GLU B CA 1
ATOM 2909 C C . GLU B 1 146 ? -19.516 1.44 -8.43 1 79.88 146 GLU B C 1
ATOM 2911 O O . GLU B 1 146 ? -18.812 1.335 -9.438 1 79.88 146 GLU B O 1
ATOM 2916 N N . GLU B 1 147 ? -20.516 0.747 -8.195 1 68.69 147 GLU B N 1
ATOM 2917 C CA . GLU B 1 147 ? -20.953 -0.338 -9.07 1 68.69 147 GLU B CA 1
ATOM 2918 C C . GLU B 1 147 ? -21.125 0.149 -10.508 1 68.69 147 GLU B C 1
ATOM 2920 O O . GLU B 1 147 ? -20.844 -0.579 -11.461 1 68.69 147 GLU B O 1
ATOM 2925 N N . ARG B 1 148 ? -21.531 1.331 -10.695 1 66.5 148 ARG B N 1
ATOM 2926 C CA . ARG B 1 148 ? -21.797 1.807 -12.047 1 66.5 148 ARG B CA 1
ATOM 2927 C C . ARG B 1 148 ? -20.531 2.398 -12.672 1 66.5 148 ARG B C 1
ATOM 2929 O O . ARG B 1 148 ? -20.578 2.953 -13.773 1 66.5 148 ARG B O 1
ATOM 2936 N N . GLY B 1 149 ? -19.453 2.332 -11.977 1 72.81 149 GLY B N 1
ATOM 2937 C CA . GLY B 1 149 ? -18.188 2.768 -12.547 1 72.81 149 GLY B CA 1
ATOM 2938 C C . GLY B 1 149 ? -17.859 4.207 -12.219 1 72.81 149 GLY B C 1
ATOM 2939 O O . GLY B 1 149 ? -16.844 4.738 -12.695 1 72.81 149 GLY B O 1
ATOM 2940 N N . SER B 1 150 ? -18.656 4.852 -11.477 1 83.94 150 SER B N 1
ATOM 2941 C CA . SER B 1 150 ? -18.375 6.246 -11.148 1 83.94 150 SER B CA 1
ATOM 2942 C C . SER B 1 150 ? -17.391 6.352 -10 1 83.94 150 SER B C 1
ATOM 2944 O O . SER B 1 150 ? -17.422 5.559 -9.055 1 83.94 150 SER B O 1
ATOM 2946 N N . VAL B 1 151 ? -16.453 7.359 -10.172 1 89.5 151 VAL B N 1
ATOM 2947 C CA . VAL B 1 151 ? -15.445 7.613 -9.148 1 89.5 151 VAL B CA 1
ATOM 2948 C C . VAL B 1 151 ? -15.992 8.586 -8.109 1 89.5 151 VAL B C 1
ATOM 2950 O O . VAL B 1 151 ? -16.547 9.641 -8.461 1 89.5 151 VAL B O 1
ATOM 2953 N N . LEU B 1 152 ? -15.938 8.195 -6.84 1 93.5 152 LEU B N 1
ATOM 2954 C CA . LEU B 1 152 ? -16.375 9.031 -5.727 1 93.5 152 LEU B CA 1
ATOM 2955 C C . LEU B 1 152 ? -15.18 9.406 -4.84 1 93.5 152 LEU B C 1
ATOM 2957 O O . LEU B 1 152 ? -14.344 8.555 -4.523 1 93.5 152 LEU B O 1
ATOM 2961 N N . LEU B 1 153 ? -15.148 10.711 -4.527 1 95.5 153 LEU B N 1
ATOM 2962 C CA . LEU B 1 153 ? -14.102 11.156 -3.617 1 95.5 153 LEU B CA 1
ATOM 2963 C C . LEU B 1 153 ? -14.578 11.125 -2.172 1 95.5 153 LEU B C 1
ATOM 2965 O O . LEU B 1 153 ? -15.758 11.383 -1.899 1 95.5 153 LEU B O 1
ATOM 2969 N N . ASP B 1 154 ? -13.688 10.781 -1.236 1 96.69 154 ASP B N 1
ATOM 2970 C CA . ASP B 1 154 ? -13.914 10.867 0.203 1 96.69 154 ASP B CA 1
ATOM 2971 C C . ASP B 1 154 ? -15.188 10.125 0.602 1 96.69 154 ASP B C 1
ATOM 2973 O O . ASP B 1 154 ? -16.094 10.711 1.196 1 96.69 154 ASP B O 1
ATOM 2977 N N . PRO B 1 155 ? -15.219 8.844 0.314 1 95.81 155 PRO B N 1
ATOM 2978 C CA . PRO B 1 155 ? -16.422 8.078 0.624 1 95.81 155 PRO B CA 1
ATOM 2979 C C . PRO B 1 155 ? -16.656 7.934 2.125 1 95.81 155 PRO B C 1
ATOM 2981 O O . PRO B 1 155 ? -15.711 7.852 2.9 1 95.81 155 PRO B O 1
ATOM 2984 N N . THR B 1 156 ? -17.969 7.902 2.518 1 96.06 156 THR B N 1
ATOM 2985 C CA . THR B 1 156 ? -18.344 7.531 3.877 1 96.06 156 THR B CA 1
ATOM 2986 C C . THR B 1 156 ? -18.203 6.027 4.09 1 96.06 156 THR B C 1
ATOM 2988 O O . THR B 1 156 ? -17.953 5.285 3.137 1 96.06 156 THR B O 1
ATOM 2991 N N . LYS B 1 157 ? -18.312 5.672 5.336 1 95.5 157 LYS B N 1
ATOM 2992 C CA . LYS B 1 157 ? -18.219 4.25 5.652 1 95.5 157 LYS B CA 1
ATOM 2993 C C . LYS B 1 157 ? -19.297 3.453 4.922 1 95.5 157 LYS B C 1
ATOM 2995 O O . LYS B 1 157 ? -19.031 2.361 4.414 1 95.5 157 LYS B O 1
ATOM 3000 N N . LEU B 1 158 ? -20.484 3.93 4.918 1 93.44 158 LEU B N 1
ATOM 3001 C CA . LEU B 1 158 ? -21.594 3.279 4.223 1 93.44 158 LEU B CA 1
ATOM 3002 C C . LEU B 1 158 ? -21.297 3.143 2.734 1 93.44 158 LEU B C 1
ATOM 3004 O O . LEU B 1 158 ? -21.578 2.104 2.135 1 93.44 158 LEU B O 1
ATOM 3008 N N . GLU B 1 159 ? -20.781 4.129 2.119 1 92.62 159 GLU B N 1
ATOM 3009 C CA . GLU B 1 159 ? -20.406 4.094 0.706 1 92.62 159 GLU B CA 1
ATOM 3010 C C . GLU B 1 159 ? -19.297 3.084 0.45 1 92.62 159 GLU B C 1
ATOM 3012 O O . GLU B 1 159 ? -19.328 2.348 -0.538 1 92.62 159 GLU B O 1
ATOM 3017 N N . GLU B 1 160 ? -18.266 3.039 1.331 1 91.38 160 GLU B N 1
ATOM 3018 C CA . GLU B 1 160 ? -17.141 2.111 1.193 1 91.38 160 GLU B CA 1
ATOM 3019 C C . GLU B 1 160 ? -17.625 0.666 1.146 1 91.38 160 GLU B C 1
ATOM 3021 O O . GLU B 1 160 ? -17.078 -0.157 0.414 1 91.38 160 GLU B O 1
ATOM 3026 N N . GLN B 1 161 ? -18.625 0.373 1.911 1 86.38 161 GLN B N 1
ATOM 3027 C CA . GLN B 1 161 ? -19.141 -0.99 2.008 1 86.38 161 GLN B CA 1
ATOM 3028 C C . GLN B 1 161 ? -19.781 -1.435 0.691 1 86.38 161 GLN B C 1
ATOM 3030 O O . GLN B 1 161 ? -19.859 -2.633 0.412 1 86.38 161 GLN B O 1
ATOM 3035 N N . LYS B 1 162 ? -20.156 -0.51 -0.092 1 84.62 162 LYS B N 1
ATOM 3036 C CA . LYS B 1 162 ? -20.844 -0.823 -1.343 1 84.62 162 LYS B CA 1
ATOM 3037 C C . LYS B 1 162 ? -19.875 -0.755 -2.527 1 84.62 162 LYS B C 1
ATOM 3039 O O . LYS B 1 162 ? -20.25 -1.084 -3.654 1 84.62 162 LYS B O 1
ATOM 3044 N N . MET B 1 163 ? -18.672 -0.395 -2.266 1 86.81 163 MET B N 1
ATOM 3045 C CA . MET B 1 163 ? -17.734 -0.148 -3.35 1 86.81 163 MET B CA 1
ATOM 3046 C C . MET B 1 163 ? -16.984 -1.427 -3.729 1 86.81 163 MET B C 1
ATOM 3048 O O . MET B 1 163 ? -16.688 -2.254 -2.867 1 86.81 163 MET B O 1
ATOM 3052 N N . ASP B 1 164 ? -16.734 -1.488 -5.004 1 79 164 ASP B N 1
ATOM 3053 C CA . ASP B 1 164 ? -15.961 -2.607 -5.52 1 79 164 ASP B CA 1
ATOM 3054 C C . ASP B 1 164 ? -14.477 -2.447 -5.18 1 79 164 ASP B C 1
ATOM 3056 O O . ASP B 1 164 ? -13.773 -3.436 -4.965 1 79 164 ASP B O 1
ATOM 3060 N N . ALA B 1 165 ? -14.062 -1.234 -5.254 1 87.25 165 ALA B N 1
ATOM 3061 C CA . ALA B 1 165 ? -12.656 -0.922 -5.02 1 87.25 165 ALA B CA 1
ATOM 3062 C C . ALA B 1 165 ? -12.492 0.497 -4.484 1 87.25 165 ALA B C 1
ATOM 3064 O O . ALA B 1 165 ? -13.32 1.37 -4.758 1 87.25 165 ALA B O 1
ATOM 3065 N N . PHE B 1 166 ? -11.539 0.724 -3.734 1 89.38 166 PHE B N 1
ATOM 3066 C CA . PHE B 1 166 ? -11.219 2.086 -3.322 1 89.38 166 PHE B CA 1
ATOM 3067 C C . PHE B 1 166 ? -9.711 2.264 -3.148 1 89.38 166 PHE B C 1
ATOM 3069 O O . PHE B 1 166 ? -8.992 1.287 -2.945 1 89.38 166 PHE B O 1
ATOM 3076 N N . SER B 1 167 ? -9.289 3.523 -3.271 1 92.94 167 SER B N 1
ATOM 3077 C CA . SER B 1 167 ? -7.871 3.863 -3.268 1 92.94 167 SER B CA 1
ATOM 3078 C C . SER B 1 167 ? -7.578 5.012 -2.311 1 92.94 167 SER B C 1
ATOM 3080 O O . SER B 1 167 ? -8.383 5.938 -2.18 1 92.94 167 SER B O 1
ATOM 3082 N N . CYS B 1 168 ? -6.492 4.863 -1.601 1 94.75 168 CYS B N 1
ATOM 3083 C CA . CYS B 1 168 ? -5.914 5.98 -0.867 1 94.75 168 CYS B CA 1
ATOM 3084 C C . CYS B 1 168 ? -4.723 6.566 -1.619 1 94.75 168 CYS B C 1
ATOM 3086 O O . CYS B 1 168 ? -3.76 5.859 -1.913 1 94.75 168 CYS B O 1
ATOM 3088 N N . LEU B 1 169 ? -4.816 7.855 -1.921 1 94.5 169 LEU B N 1
ATOM 3089 C CA . LEU B 1 169 ? -3.791 8.562 -2.68 1 94.5 169 LEU B CA 1
ATOM 3090 C C . LEU B 1 169 ? -3.166 9.672 -1.845 1 94.5 169 LEU B C 1
ATOM 3092 O O . LEU B 1 169 ? -3.879 10.438 -1.191 1 94.5 169 LEU B O 1
ATOM 3096 N N . VAL B 1 170 ? -1.833 9.742 -1.819 1 95.19 170 VAL B N 1
ATOM 3097 C CA . VAL B 1 170 ? -1.124 10.773 -1.069 1 95.19 170 VAL B CA 1
ATOM 3098 C C . VAL B 1 170 ? -0.241 11.586 -2.016 1 95.19 170 VAL B C 1
ATOM 3100 O O . VAL B 1 170 ? 0.603 11.031 -2.721 1 95.19 170 VAL B O 1
ATOM 3103 N N . PHE B 1 171 ? -0.422 12.891 -1.97 1 93.38 171 PHE B N 1
ATOM 3104 C CA . PHE B 1 171 ? 0.302 13.797 -2.854 1 93.38 171 PHE B CA 1
ATOM 3105 C C . PHE B 1 171 ? 1.178 14.758 -2.051 1 93.38 171 PHE B C 1
ATOM 3107 O O . PHE B 1 171 ? 0.79 15.195 -0.967 1 93.38 171 PHE B O 1
ATOM 3114 N N . PRO B 1 172 ? 2.346 15.055 -2.668 1 90.81 172 PRO B N 1
ATOM 3115 C CA . PRO B 1 172 ? 3.18 16.078 -2.021 1 90.81 172 PRO B CA 1
ATOM 3116 C C . PRO B 1 172 ? 2.682 17.5 -2.277 1 90.81 172 PRO B C 1
ATOM 3118 O O . PRO B 1 172 ? 2.127 17.781 -3.342 1 90.81 172 PRO B O 1
ATOM 3121 N N . ASN B 1 173 ? 2.881 18.281 -1.272 1 83.81 173 ASN B N 1
ATOM 3122 C CA . ASN B 1 173 ? 2.588 19.703 -1.4 1 83.81 173 ASN B CA 1
ATOM 3123 C C . ASN B 1 173 ? 3.703 20.562 -0.81 1 83.81 173 ASN B C 1
ATOM 3125 O O . ASN B 1 173 ? 4.383 20.156 0.129 1 83.81 173 ASN B O 1
ATOM 3129 N N . SER B 1 174 ? 4.137 21.656 -1.567 1 73.25 174 SER B N 1
ATOM 3130 C CA . SER B 1 174 ? 5.25 22.516 -1.161 1 73.25 174 SER B CA 1
ATOM 3131 C C . SER B 1 174 ? 5.062 23.031 0.263 1 73.25 174 SER B C 1
ATOM 3133 O O . SER B 1 174 ? 3.947 23.359 0.666 1 73.25 174 SER B O 1
ATOM 3135 N N . VAL B 1 175 ? 6.215 22.891 1.044 1 60.31 175 VAL B N 1
ATOM 3136 C CA . VAL B 1 175 ? 6.281 23.422 2.398 1 60.31 175 VAL B CA 1
ATOM 3137 C C . VAL B 1 175 ? 6.371 24.953 2.344 1 60.31 175 VAL B C 1
ATOM 3139 O O . VAL B 1 175 ? 6.211 25.625 3.363 1 60.31 175 VAL B O 1
ATOM 3142 N N . LEU B 1 176 ? 6.949 25.562 1.176 1 50.31 176 LEU B N 1
ATOM 3143 C CA . LEU B 1 176 ? 7.383 26.953 1.223 1 50.31 176 LEU B CA 1
ATOM 3144 C C . LEU B 1 176 ? 6.641 27.719 2.311 1 50.31 176 LEU B C 1
ATOM 3146 O O . LEU B 1 176 ? 7.242 28.516 3.041 1 50.31 176 LEU B O 1
ATOM 3150 N N . SER B 1 177 ? 5.426 27.938 2.143 1 44.44 177 SER B N 1
ATOM 3151 C CA . SER B 1 177 ? 4.883 29.125 2.783 1 44.44 177 SER B CA 1
ATOM 3152 C C . SER B 1 177 ? 4.855 28.984 4.301 1 44.44 177 SER B C 1
ATOM 3154 O O . SER B 1 177 ? 4.477 29.906 5.016 1 44.44 177 SER B O 1
ATOM 3156 N N . ILE B 1 178 ? 5.027 27.812 4.859 1 44.41 178 ILE B N 1
ATOM 3157 C CA . ILE B 1 178 ? 4.672 27.891 6.273 1 44.41 178 ILE B CA 1
ATOM 3158 C C . ILE B 1 178 ? 5.879 28.344 7.086 1 44.41 178 ILE B C 1
ATOM 3160 O O . ILE B 1 178 ? 5.734 28.812 8.219 1 44.41 178 ILE B O 1
ATOM 3164 N N . LEU B 1 179 ? 7.176 27.75 6.766 1 43.5 179 LEU B N 1
ATOM 3165 C CA . LEU B 1 179 ? 8.25 28.266 7.609 1 43.5 179 LEU B CA 1
ATOM 3166 C C . LEU B 1 179 ? 8.797 29.578 7.059 1 43.5 179 LEU B C 1
ATOM 3168 O O . LEU B 1 179 ? 9.039 29.703 5.855 1 43.5 179 LEU B O 1
ATOM 3172 N N . PRO B 1 180 ? 8.727 30.719 7.793 1 39.34 180 PRO B N 1
ATOM 3173 C CA . PRO B 1 180 ? 9.266 32.031 7.406 1 39.34 180 PRO B CA 1
ATOM 3174 C C . PRO B 1 180 ? 10.602 31.922 6.672 1 39.34 180 PRO B C 1
ATOM 3176 O O . PRO B 1 180 ? 10.844 32.656 5.723 1 39.34 180 PRO B O 1
ATOM 3179 N N . GLU B 1 181 ? 11.742 31.484 7.363 1 39.69 181 GLU B N 1
ATOM 3180 C CA . GLU B 1 181 ? 13.141 31.672 6.984 1 39.69 181 GLU B CA 1
ATOM 3181 C C . GLU B 1 181 ? 13.57 30.641 5.945 1 39.69 181 GLU B C 1
ATOM 3183 O O . GLU B 1 181 ? 14.758 30.547 5.609 1 39.69 181 GLU B O 1
ATOM 3188 N N . ALA B 1 182 ? 12.836 29.75 5.625 1 39.19 182 ALA B N 1
ATOM 3189 C CA . ALA B 1 182 ? 13.5 28.75 4.793 1 39.19 182 ALA B CA 1
ATOM 3190 C C . ALA B 1 182 ? 13.664 29.25 3.363 1 39.19 182 ALA B C 1
ATOM 3192 O O . ALA B 1 182 ? 12.781 29.906 2.82 1 39.19 182 ALA B O 1
ATOM 3193 N N . SER B 1 183 ? 14.906 29.312 2.797 1 38.31 183 SER B N 1
ATOM 3194 C CA . SER B 1 183 ? 15.375 29.734 1.479 1 38.31 183 SER B CA 1
ATOM 3195 C C . SER B 1 183 ? 14.508 29.125 0.373 1 38.31 183 SER B C 1
ATOM 3197 O O . SER B 1 183 ? 14.125 27.969 0.438 1 38.31 183 SER B O 1
ATOM 3199 N N . PRO B 1 184 ? 13.883 29.953 -0.514 1 37.44 184 PRO B N 1
ATOM 3200 C CA . PRO B 1 184 ? 13.117 29.609 -1.718 1 37.44 184 PRO B CA 1
ATOM 3201 C C . PRO B 1 184 ? 13.773 28.516 -2.541 1 37.44 184 PRO B C 1
ATOM 3203 O O . PRO B 1 184 ? 13.32 28.219 -3.652 1 37.44 184 PRO B O 1
ATOM 3206 N N . GLN B 1 185 ? 15.031 28.234 -2.367 1 36.84 185 GLN B N 1
ATOM 3207 C CA . GLN B 1 185 ? 15.852 27.656 -3.428 1 36.84 185 GLN B CA 1
ATOM 3208 C C . GLN B 1 185 ? 15.312 26.297 -3.846 1 36.84 185 GLN B C 1
ATOM 3210 O O . GLN B 1 185 ? 15.875 25.656 -4.738 1 36.84 185 GLN B O 1
ATOM 3215 N N . VAL B 1 186 ? 14.781 25.562 -2.941 1 38.41 186 VAL B N 1
ATOM 3216 C CA . VAL B 1 186 ? 14.789 24.203 -3.465 1 38.41 186 VAL B CA 1
ATOM 3217 C C . VAL B 1 186 ? 13.766 24.078 -4.586 1 38.41 186 VAL B C 1
ATOM 3219 O O . VAL B 1 186 ? 12.664 24.625 -4.496 1 38.41 186 VAL B O 1
ATOM 3222 N N . GLU B 1 187 ? 14.016 23.688 -5.875 1 39 187 GLU B N 1
ATOM 3223 C CA . GLU B 1 187 ? 13.359 23.344 -7.133 1 39 187 GLU B CA 1
ATOM 3224 C C . GLU B 1 187 ? 12.023 22.656 -6.887 1 39 187 GLU B C 1
ATOM 3226 O O . GLU B 1 187 ? 11.961 21.422 -6.754 1 39 187 GLU B O 1
ATOM 3231 N N . GLY B 1 188 ? 11.07 23.188 -6.199 1 41.03 188 GLY B N 1
ATOM 3232 C CA . GLY B 1 188 ? 9.742 23.031 -5.633 1 41.03 188 GLY B CA 1
ATOM 3233 C C . GLY B 1 188 ? 8.727 22.5 -6.629 1 41.03 188 GLY B C 1
ATOM 3234 O O . GLY B 1 188 ? 7.66 22.016 -6.238 1 41.03 188 GLY B O 1
ATOM 3235 N N . GLU B 1 189 ? 8.805 23.047 -7.875 1 44.25 189 GLU B N 1
ATOM 3236 C CA . GLU B 1 189 ? 7.723 22.875 -8.844 1 44.25 189 GLU B CA 1
ATOM 3237 C C . GLU B 1 189 ? 7.504 21.391 -9.156 1 44.25 189 GLU B C 1
ATOM 3239 O O . GLU B 1 189 ? 6.367 20.953 -9.352 1 44.25 189 GLU B O 1
ATOM 3244 N N . LYS B 1 190 ? 8.539 20.719 -9.289 1 48.91 190 LYS B N 1
ATOM 3245 C CA . LYS B 1 190 ? 8.477 19.359 -9.797 1 48.91 190 LYS B CA 1
ATOM 3246 C C . LYS B 1 190 ? 7.793 18.438 -8.789 1 48.91 190 LYS B C 1
ATOM 3248 O O . LYS B 1 190 ? 7.25 17.391 -9.164 1 48.91 190 LYS B O 1
ATOM 3253 N N . THR B 1 191 ? 7.816 18.906 -7.531 1 54.44 191 THR B N 1
ATOM 3254 C CA . THR B 1 191 ? 7.336 18.031 -6.457 1 54.44 191 THR B CA 1
ATOM 3255 C C . THR B 1 191 ? 5.816 18.109 -6.34 1 54.44 191 THR B C 1
ATOM 3257 O O . THR B 1 191 ? 5.168 17.141 -5.938 1 54.44 191 THR B O 1
ATOM 3260 N N . GLU B 1 192 ? 5.215 19.297 -6.879 1 59 192 GLU B N 1
ATOM 3261 C CA . GLU B 1 192 ? 3.777 19.484 -6.703 1 59 192 GLU B CA 1
ATOM 3262 C C . GLU B 1 192 ? 2.98 18.5 -7.555 1 59 192 GLU B C 1
ATOM 3264 O O . GLU B 1 192 ? 1.819 18.219 -7.258 1 59 192 GLU B O 1
ATOM 3269 N N . HIS B 1 193 ? 3.691 17.891 -8.336 1 70.12 193 HIS B N 1
ATOM 3270 C CA . HIS B 1 193 ? 2.963 16.984 -9.219 1 70.12 193 HIS B CA 1
ATOM 3271 C C . HIS B 1 193 ? 3.418 15.539 -9.016 1 70.12 193 HIS B C 1
ATOM 3273 O O . HIS B 1 193 ? 3.436 14.75 -9.969 1 70.12 193 HIS B O 1
ATOM 3279 N N . GLY B 1 194 ? 3.662 15.375 -7.801 1 85.38 194 GLY B N 1
ATOM 3280 C CA . GLY B 1 194 ? 4.137 14.031 -7.523 1 85.38 194 GLY B CA 1
ATOM 3281 C C . GLY B 1 194 ? 3.133 13.188 -6.77 1 85.38 194 GLY B C 1
ATOM 3282 O O . GLY B 1 194 ? 2.006 13.617 -6.523 1 85.38 194 GLY B O 1
ATOM 3283 N N . ILE B 1 195 ? 3.424 11.93 -6.633 1 88.56 195 ILE B N 1
ATOM 3284 C CA . ILE B 1 195 ? 2.678 10.984 -5.812 1 88.56 195 ILE B CA 1
ATOM 3285 C C . ILE B 1 195 ? 3.611 10.336 -4.789 1 88.56 195 ILE B C 1
ATOM 3287 O O . ILE B 1 195 ? 4.754 10 -5.109 1 88.56 195 ILE B O 1
ATOM 3291 N N . ILE B 1 196 ? 3.139 10.266 -3.557 1 89.88 196 ILE B N 1
ATOM 3292 C CA . ILE B 1 196 ? 3.941 9.719 -2.465 1 89.88 196 ILE B CA 1
ATOM 3293 C C . ILE B 1 196 ? 3.525 8.281 -2.186 1 89.88 196 ILE B C 1
ATOM 3295 O O . ILE B 1 196 ? 4.379 7.398 -2.049 1 89.88 196 ILE B O 1
ATOM 3299 N N . THR B 1 197 ? 2.23 8.109 -2.059 1 89.75 197 THR B N 1
ATOM 3300 C CA . THR B 1 197 ? 1.667 6.812 -1.696 1 89.75 197 THR B CA 1
ATOM 3301 C C . THR B 1 197 ? 0.379 6.547 -2.471 1 89.75 197 THR B C 1
ATOM 3303 O O . THR B 1 197 ? -0.435 7.453 -2.66 1 89.75 197 THR B O 1
ATOM 3306 N N . SER B 1 198 ? 0.234 5.375 -2.963 1 89.12 198 SER B N 1
ATOM 3307 C CA . SER B 1 198 ? -1.017 4.887 -3.531 1 89.12 198 SER B CA 1
ATOM 3308 C C . SER B 1 198 ? -1.325 3.473 -3.051 1 89.12 198 SER B C 1
ATOM 3310 O O . SER B 1 198 ? -0.493 2.572 -3.178 1 89.12 198 SER B O 1
ATOM 3312 N N . VAL B 1 199 ? -2.445 3.332 -2.473 1 88.5 199 VAL B N 1
ATOM 3313 C CA . VAL B 1 199 ? -2.881 2.02 -2.004 1 88.5 199 VAL B CA 1
ATOM 3314 C C . VAL B 1 199 ? -4.293 1.732 -2.51 1 88.5 199 VAL B C 1
ATOM 3316 O O . VAL B 1 199 ? -5.207 2.533 -2.303 1 88.5 199 VAL B O 1
ATOM 3319 N N . ASN B 1 200 ? -4.434 0.595 -3.158 1 87.31 200 ASN B N 1
ATOM 3320 C CA . ASN B 1 200 ? -5.73 0.187 -3.691 1 87.31 200 ASN B CA 1
ATOM 3321 C C . ASN B 1 200 ? -6.234 -1.088 -3.021 1 87.31 200 ASN B C 1
ATOM 3323 O O . ASN B 1 200 ? -5.457 -2.012 -2.77 1 87.31 200 ASN B O 1
ATOM 3327 N N . ARG B 1 201 ? -7.461 -1.088 -2.639 1 82.62 201 ARG B N 1
ATOM 3328 C CA . ARG B 1 201 ? -8.148 -2.285 -2.17 1 82.62 201 ARG B CA 1
ATOM 3329 C C . ARG B 1 201 ? -9.258 -2.691 -3.133 1 82.62 201 ARG B C 1
ATOM 3331 O O . ARG B 1 201 ? -10.156 -1.898 -3.426 1 82.62 201 ARG B O 1
ATOM 3338 N N . GLY B 1 202 ? -9.188 -3.91 -3.535 1 81.56 202 GLY B N 1
ATOM 3339 C CA . GLY B 1 202 ? -10.117 -4.359 -4.551 1 81.56 202 GLY B CA 1
ATOM 3340 C C . GLY B 1 202 ? -9.602 -4.164 -5.965 1 81.56 202 GLY B C 1
ATOM 3341 O O . GLY B 1 202 ? -8.5 -3.654 -6.164 1 81.56 202 GLY B O 1
ATOM 3342 N N . VAL B 1 203 ? -10.375 -4.582 -6.938 1 82.56 203 VAL B N 1
ATOM 3343 C CA . VAL B 1 203 ? -9.961 -4.504 -8.336 1 82.56 203 VAL B CA 1
ATOM 3344 C C . VAL B 1 203 ? -10.75 -3.406 -9.047 1 82.56 203 VAL B C 1
ATOM 3346 O O . VAL B 1 203 ? -11.961 -3.289 -8.867 1 82.56 203 VAL B O 1
ATOM 3349 N N . MET B 1 204 ? -10.039 -2.623 -9.734 1 85.62 204 MET B N 1
ATOM 3350 C CA . MET B 1 204 ? -10.688 -1.633 -10.594 1 85.62 204 MET B CA 1
ATOM 3351 C C . MET B 1 204 ? -9.969 -1.523 -11.93 1 85.62 204 MET B C 1
ATOM 3353 O O . MET B 1 204 ? -8.812 -1.938 -12.062 1 85.62 204 MET B O 1
ATOM 3357 N N . SER B 1 205 ? -10.688 -0.996 -12.875 1 85.19 205 SER B N 1
ATOM 3358 C CA . SER B 1 205 ? -10.047 -0.812 -14.18 1 85.19 205 SER B CA 1
ATOM 3359 C C . SER B 1 205 ? -8.93 0.221 -14.102 1 85.19 205 SER B C 1
ATOM 3361 O O . SER B 1 205 ? -8.969 1.13 -13.266 1 85.19 205 SER B O 1
ATOM 3363 N N . VAL B 1 206 ? -8.008 0.067 -14.969 1 84.31 206 VAL B N 1
ATOM 3364 C CA . VAL B 1 206 ? -6.91 1.031 -15.016 1 84.31 206 VAL B CA 1
ATOM 3365 C C . VAL B 1 206 ? -7.465 2.424 -15.32 1 84.31 206 VAL B C 1
ATOM 3367 O O . VAL B 1 206 ? -7.004 3.416 -14.75 1 84.31 206 VAL B O 1
ATOM 3370 N N . ASP B 1 207 ? -8.469 2.439 -16.141 1 85.56 207 ASP B N 1
ATOM 3371 C CA . ASP B 1 207 ? -9.078 3.719 -16.484 1 85.56 207 ASP B CA 1
ATOM 3372 C C . ASP B 1 207 ? -9.711 4.363 -15.242 1 85.56 207 ASP B C 1
ATOM 3374 O O . ASP B 1 207 ? -9.57 5.57 -15.031 1 85.56 207 ASP B O 1
ATOM 3378 N N . SER B 1 208 ? -10.422 3.549 -14.547 1 87.56 208 SER B N 1
ATOM 3379 C CA . SER B 1 208 ? -11.016 4.051 -13.312 1 87.56 208 SER B CA 1
ATOM 3380 C C . SER B 1 208 ? -9.953 4.531 -12.336 1 87.56 208 SER B C 1
ATOM 3382 O O . SER B 1 208 ? -10.125 5.555 -11.672 1 87.56 208 SER B O 1
ATOM 3384 N N . TYR B 1 209 ? -8.891 3.814 -12.305 1 89.38 209 TYR B N 1
ATOM 3385 C CA . TYR B 1 209 ? -7.797 4.195 -11.414 1 89.38 209 TYR B CA 1
ATOM 3386 C C . TYR B 1 209 ? -7.188 5.527 -11.836 1 89.38 209 TYR B C 1
ATOM 3388 O O . TYR B 1 209 ? -6.887 6.379 -11 1 89.38 209 TYR B O 1
ATOM 3396 N N . LEU B 1 210 ? -6.98 5.707 -13.078 1 88.44 210 LEU B N 1
ATOM 3397 C CA . LEU B 1 210 ? -6.438 6.957 -13.602 1 88.44 210 LEU B CA 1
ATOM 3398 C C . LEU B 1 210 ? -7.379 8.125 -13.305 1 88.44 210 LEU B C 1
ATOM 3400 O O . LEU B 1 210 ? -6.926 9.234 -13.016 1 88.44 210 LEU B O 1
ATOM 3404 N N . GLN B 1 211 ? -8.625 7.848 -13.367 1 90.38 211 GLN B N 1
ATOM 3405 C CA . GLN B 1 211 ? -9.594 8.875 -13 1 90.38 211 GLN B CA 1
ATOM 3406 C C . GLN B 1 211 ? -9.484 9.227 -11.523 1 90.38 211 GLN B C 1
ATOM 3408 O O . GLN B 1 211 ? -9.594 10.398 -11.148 1 90.38 211 GLN B O 1
ATOM 3413 N N . CYS B 1 212 ? -9.297 8.195 -10.695 1 92 212 CYS B N 1
ATOM 3414 C CA . CYS B 1 212 ? -9.078 8.445 -9.273 1 92 212 CYS B CA 1
ATOM 3415 C C . CYS B 1 212 ? -7.871 9.336 -9.055 1 92 212 CYS B C 1
ATOM 3417 O O . CYS B 1 212 ? -7.918 10.266 -8.242 1 92 212 CYS B O 1
ATOM 3419 N N . LEU B 1 213 ? -6.852 9.07 -9.781 1 90.5 213 LEU B N 1
ATOM 3420 C CA . LEU B 1 213 ? -5.613 9.828 -9.656 1 90.5 213 LEU B CA 1
ATOM 3421 C C . LEU B 1 213 ? -5.82 11.281 -10.062 1 90.5 213 LEU B C 1
ATOM 3423 O O . LEU B 1 213 ? -5.395 12.195 -9.352 1 90.5 213 LEU B O 1
ATOM 3427 N N . GLU B 1 214 ? -6.477 11.461 -11.125 1 89.94 214 GLU B N 1
ATOM 3428 C CA . GLU B 1 214 ? -6.703 12.805 -11.641 1 89.94 214 GLU B CA 1
ATOM 3429 C C . GLU B 1 214 ? -7.609 13.609 -10.711 1 89.94 214 GLU B C 1
ATOM 3431 O O . GLU B 1 214 ? -7.293 14.75 -10.359 1 89.94 214 GLU B O 1
ATOM 3436 N N . ARG B 1 215 ? -8.703 13.039 -10.352 1 92.06 215 ARG B N 1
ATOM 3437 C CA . ARG B 1 215 ? -9.641 13.719 -9.477 1 92.06 215 ARG B CA 1
ATOM 3438 C C . ARG B 1 215 ? -9.039 13.945 -8.094 1 92.06 215 ARG B C 1
ATOM 3440 O O . ARG B 1 215 ? -9.258 14.984 -7.473 1 92.06 215 ARG B O 1
ATOM 3447 N N . GLY B 1 216 ? -8.336 12.93 -7.652 1 92.69 216 GLY B N 1
ATOM 3448 C CA . GLY B 1 216 ? -7.656 13.07 -6.375 1 92.69 216 GLY B CA 1
ATOM 3449 C C . GLY B 1 216 ? -6.648 14.203 -6.363 1 92.69 216 GLY B C 1
ATOM 3450 O O . GLY B 1 216 ? -6.59 14.984 -5.406 1 92.69 216 GLY B O 1
ATOM 3451 N N . ARG B 1 217 ? -5.879 14.289 -7.379 1 89.88 217 ARG B N 1
ATOM 3452 C CA . ARG B 1 217 ? -4.883 15.359 -7.488 1 89.88 217 ARG B CA 1
ATOM 3453 C C . ARG B 1 217 ? -5.551 16.734 -7.504 1 89.88 217 ARG B C 1
ATOM 3455 O O . ARG B 1 217 ? -5.109 17.641 -6.812 1 89.88 217 ARG B O 1
ATOM 3462 N N . SER B 1 218 ? -6.543 16.828 -8.305 1 89.88 218 SER B N 1
ATOM 3463 C CA . SER B 1 218 ? -7.277 18.094 -8.375 1 89.88 218 SER B CA 1
ATOM 3464 C C . SER B 1 218 ? -7.828 18.484 -7.008 1 89.88 218 SER B C 1
ATOM 3466 O O . SER B 1 218 ? -7.719 19.641 -6.598 1 89.88 218 SER B O 1
ATOM 3468 N N . ALA B 1 219 ? -8.375 17.547 -6.301 1 91.81 219 ALA B N 1
ATOM 3469 C CA . ALA B 1 219 ? -8.969 17.797 -4.992 1 91.81 219 ALA B CA 1
ATOM 3470 C C . ALA B 1 219 ? -7.902 18.062 -3.939 1 91.81 219 ALA B C 1
ATOM 3472 O O . ALA B 1 219 ? -8.164 18.734 -2.934 1 91.81 219 ALA B O 1
ATOM 3473 N N . SER B 1 220 ? -6.707 17.516 -4.125 1 90.56 220 SER B N 1
ATOM 3474 C CA . SER B 1 220 ? -5.633 17.656 -3.15 1 90.56 220 SER B CA 1
ATOM 3475 C C . SER B 1 220 ? -5.234 19.125 -2.98 1 90.56 220 SER B C 1
ATOM 3477 O O . SER B 1 220 ? -4.777 19.531 -1.909 1 90.56 220 SER B O 1
ATOM 3479 N N . SER B 1 221 ? -5.422 19.891 -3.984 1 86.12 221 SER B N 1
ATOM 3480 C CA . SER B 1 221 ? -5.125 21.312 -3.898 1 86.12 221 SER B CA 1
ATOM 3481 C C . SER B 1 221 ? -6.008 22 -2.861 1 86.12 221 SER B C 1
ATOM 3483 O O . SER B 1 221 ? -5.543 22.875 -2.117 1 86.12 221 SER B O 1
ATOM 3485 N N . LYS B 1 222 ? -7.246 21.594 -2.842 1 87.31 222 LYS B N 1
ATOM 3486 C CA . LYS B 1 222 ? -8.18 22.156 -1.872 1 87.31 222 LYS B CA 1
ATOM 3487 C C . LYS B 1 222 ? -7.781 21.797 -0.446 1 87.31 222 LYS B C 1
ATOM 3489 O O . LYS B 1 222 ? -7.836 22.625 0.455 1 87.31 222 LYS B O 1
ATOM 3494 N N . ILE B 1 223 ? -7.387 20.609 -0.25 1 90.62 223 ILE B N 1
ATOM 3495 C CA . ILE B 1 223 ? -6.977 20.141 1.072 1 90.62 223 ILE B CA 1
ATOM 3496 C C . ILE B 1 223 ? -5.684 20.844 1.484 1 90.62 223 ILE B C 1
ATOM 3498 O O . ILE B 1 223 ? -5.527 21.25 2.639 1 90.62 223 ILE B O 1
ATOM 3502 N N . SER B 1 224 ? -4.867 20.969 0.515 1 86.56 224 SER B N 1
ATOM 3503 C CA . SER B 1 224 ? -3.609 21.672 0.767 1 86.56 224 SER B CA 1
ATOM 3504 C C . SER B 1 224 ? -3.852 23.109 1.223 1 86.56 224 SER B C 1
ATOM 3506 O O . SER B 1 224 ? -3.229 23.578 2.178 1 86.56 224 SER B O 1
ATOM 3508 N N . ASP B 1 225 ? -4.707 23.734 0.539 1 85.31 225 ASP B N 1
ATOM 3509 C CA . ASP B 1 225 ? -5.055 25.109 0.905 1 85.31 225 ASP B CA 1
ATOM 3510 C C . ASP B 1 225 ? -5.637 25.172 2.314 1 85.31 225 ASP B C 1
ATOM 3512 O O . ASP B 1 225 ? -5.285 26.062 3.1 1 85.31 225 ASP B O 1
ATOM 3516 N N . PHE B 1 226 ? -6.441 24.297 2.543 1 87.44 226 PHE B N 1
ATOM 3517 C CA . PHE B 1 226 ? -7.051 24.219 3.863 1 87.44 226 PHE B CA 1
ATOM 3518 C C . PHE B 1 226 ? -5.992 23.984 4.938 1 87.44 226 PHE B C 1
ATOM 3520 O O . PHE B 1 226 ? -6.004 24.641 5.98 1 87.44 226 PHE B O 1
ATOM 3527 N N . LEU B 1 227 ? -5.109 23.031 4.684 1 86.12 227 LEU B N 1
ATOM 3528 C CA . LEU B 1 227 ? -4.035 22.703 5.613 1 86.12 227 LEU B CA 1
ATOM 3529 C C . LEU B 1 227 ? -3.133 23.906 5.855 1 86.12 227 LEU B C 1
ATOM 3531 O O . LEU B 1 227 ? -2.803 24.219 7.004 1 86.12 227 LEU B O 1
ATOM 3535 N N . ARG B 1 228 ? -2.873 24.641 4.871 1 82.5 228 ARG B N 1
ATOM 3536 C CA . ARG B 1 228 ? -2.002 25.812 4.977 1 82.5 228 ARG B CA 1
ATOM 3537 C C . ARG B 1 228 ? -2.666 26.922 5.785 1 82.5 228 ARG B C 1
ATOM 3539 O O . ARG B 1 228 ? -2.025 27.531 6.637 1 82.5 228 ARG B O 1
ATOM 3546 N N . ARG B 1 229 ? -3.877 27.109 5.535 1 83.5 229 ARG B N 1
ATOM 3547 C CA . ARG B 1 229 ? -4.617 28.125 6.273 1 83.5 229 ARG B CA 1
ATOM 3548 C C . ARG B 1 229 ? -4.711 27.766 7.754 1 83.5 229 ARG B C 1
ATOM 3550 O O . ARG B 1 229 ? -4.641 28.641 8.617 1 83.5 229 ARG B O 1
ATOM 3557 N N . SER B 1 230 ? -4.855 26.547 7.969 1 82.44 230 SER B N 1
ATOM 3558 C CA . SER B 1 230 ? -4.984 26.078 9.344 1 82.44 230 SER B CA 1
ATOM 3559 C C . SER B 1 230 ? -3.656 26.172 10.086 1 82.44 230 SER B C 1
ATOM 3561 O O . SER B 1 230 ? -3.631 26.25 11.312 1 82.44 230 SER B O 1
ATOM 3563 N N . LEU B 1 231 ? -2.561 26.188 9.391 1 79.38 231 LEU B N 1
ATOM 3564 C CA . LEU B 1 231 ? -1.229 26.172 9.984 1 79.38 231 LEU B CA 1
ATOM 3565 C C . LEU B 1 231 ? -0.71 27.594 10.172 1 79.38 231 LEU B C 1
ATOM 3567 O O . LEU B 1 231 ? 0.151 27.844 11.023 1 79.38 231 LEU B O 1
ATOM 3571 N N . GLN B 1 232 ? -1.012 28.609 9.383 1 69.12 232 GLN B N 1
ATOM 3572 C CA . GLN B 1 232 ? -0.604 30.016 9.477 1 69.12 232 GLN B CA 1
ATOM 3573 C C . GLN B 1 232 ? -1.29 30.703 10.648 1 69.12 232 GLN B C 1
ATOM 3575 O O . GLN B 1 232 ? -0.729 31.625 11.25 1 69.12 232 GLN B O 1
ATOM 3580 N N . SER B 1 233 ? -2.498 30.484 10.992 1 56.31 233 SER B N 1
ATOM 3581 C CA . SER B 1 233 ? -3.213 31.297 11.977 1 56.31 233 SER B CA 1
ATOM 3582 C C . SER B 1 233 ? -2.469 31.312 13.305 1 56.31 233 SER B C 1
ATOM 3584 O O . SER B 1 233 ? -2.758 32.156 14.172 1 56.31 233 SER B O 1
ATOM 3586 N N . ARG B 1 234 ? -1.478 30.578 13.781 1 51.75 234 ARG B N 1
ATOM 3587 C CA . ARG B 1 234 ? -0.897 30.797 15.102 1 51.75 234 ARG B CA 1
ATOM 3588 C C . ARG B 1 234 ? 0.237 31.812 15.031 1 51.75 234 ARG B C 1
ATOM 3590 O O . ARG B 1 234 ? 1.051 31.906 15.953 1 51.75 234 ARG B O 1
ATOM 3597 N N . VAL B 1 235 ? 0.453 32.531 13.977 1 42.91 235 VAL B N 1
ATOM 3598 C CA . VAL B 1 235 ? 1.438 33.594 14.211 1 42.91 235 VAL B CA 1
ATOM 3599 C C . VAL B 1 235 ? 0.905 34.562 15.25 1 42.91 235 VAL B C 1
ATOM 3601 O O . VAL B 1 235 ? -0.242 35 15.164 1 42.91 235 VAL B O 1
ATOM 3604 N N . PRO B 1 236 ? 1.52 34.625 16.422 1 40.88 236 PRO B N 1
ATOM 3605 C CA . PRO B 1 236 ? 1.188 35.594 17.453 1 40.88 236 PRO B CA 1
ATOM 3606 C C . PRO B 1 236 ? 0.936 37 16.875 1 40.88 236 PRO B C 1
ATOM 3608 O O . PRO B 1 236 ? 1.651 37.438 15.977 1 40.88 236 PRO B O 1
ATOM 3611 N N . ASN B 1 237 ? -0.307 37.406 16.625 1 35 237 ASN B N 1
ATOM 3612 C CA . ASN B 1 237 ? -0.49 38.844 16.609 1 35 237 ASN B CA 1
ATOM 3613 C C . ASN B 1 237 ? 0.281 39.531 17.734 1 35 237 ASN B C 1
ATOM 3615 O O . ASN B 1 237 ? 0.01 39.281 18.906 1 35 237 ASN B O 1
ATOM 3619 N N . ASP B 1 238 ? 1.572 39.719 17.578 1 32.38 238 ASP B N 1
ATOM 3620 C CA . ASP B 1 238 ? 2.166 40.781 18.375 1 32.38 238 ASP B CA 1
ATOM 3621 C C . ASP B 1 238 ? 1.298 42.031 18.328 1 32.38 238 ASP B C 1
ATOM 3623 O O . ASP B 1 238 ? 1.195 42.688 17.297 1 32.38 238 ASP B O 1
ATOM 3627 N N . SER B 1 239 ? 0.004 41.969 18.734 1 27.62 239 SER B N 1
ATOM 3628 C CA . SER B 1 239 ? -0.343 43.281 19.328 1 27.62 239 SER B CA 1
ATOM 3629 C C . SER B 1 239 ? 0.417 43.5 20.625 1 27.62 239 SER B C 1
ATOM 3631 O O . SER B 1 239 ? 0.619 42.562 21.406 1 27.62 239 SER B O 1
#

Sequence (478 aa):
MEVARVDGRTLNQLRPLTCSRNVLNRAHGSARWSQGDTIVLAAVYGPKAGTRKDENPEKASVEVIWKPKSGLIGKEERECEMILRRTLQSICLRTVNPNTTTSIILQVINDDGSLLPCAINAATAALVDAGIPLKHLAVAIACGIEERGSVLLDPTKLEEQKMDAFSCLVFPNSVLSILPEASPQVEGEKTEHGIITSVNRGVMSVDSYLQCLERGRSASSKISDFLRRSLQSRVPNDSMEVARVDGRTLNQLRPLTCSRNVLNRAHGSARWSQGDTIVLAAVYGPKAGTRKDENPEKASVEVIWKPKSGLIGKEERECEMILRRTLQSICLRTVNPNTTTSIILQVINDDGSLLPCAINAATAALVDAGIPLKHLAVAIACGIEERGSVLLDPTKLEEQKMDAFSCLVFPNSVLSILPEASPQVEGEKTEHGIITSVNRGVMSVDSYLQCLERGRSASSKISDFLRRSLQSRVPNDS

pLDDT: mean 85.14, std 16.64, range [27.22, 98.81]

Solvent-accessible surface area (backbone atoms only — not comparable to full-atom values): 24805 Å² total; per-residue (Å²): 128,80,80,73,42,94,86,68,45,56,52,78,40,68,57,60,73,49,69,45,65,67,75,44,88,87,39,58,7,6,13,38,23,28,49,57,67,15,29,24,38,16,36,24,42,65,74,37,87,47,54,62,89,91,48,64,55,78,28,35,39,71,43,60,44,65,39,56,68,65,82,74,75,49,71,69,50,50,48,48,31,50,54,46,36,53,52,51,54,62,26,39,44,33,75,64,58,46,27,14,27,32,37,36,41,37,39,37,72,38,79,36,28,48,51,64,28,42,44,47,36,10,41,42,49,3,37,54,57,42,64,55,63,56,70,30,42,58,39,43,42,30,29,30,30,39,85,87,64,48,64,32,36,49,42,40,41,75,54,54,74,62,33,60,20,38,31,42,40,26,30,36,34,76,45,68,83,72,54,85,82,65,75,83,70,67,87,50,70,67,47,52,46,22,38,36,36,40,44,42,47,37,59,39,34,45,68,56,48,50,49,41,51,52,54,44,54,62,49,39,54,57,53,46,51,50,54,49,57,63,64,55,68,72,61,73,73,83,119,127,79,82,72,41,94,87,68,45,59,52,81,39,68,57,61,72,46,69,46,63,67,75,46,87,87,38,56,8,7,11,37,22,28,49,56,67,15,29,25,37,16,35,24,41,64,74,37,87,47,56,61,89,91,49,64,56,77,29,36,40,71,44,58,44,65,40,55,68,65,82,75,74,48,70,69,51,50,48,48,30,50,55,46,35,53,52,50,54,62,26,39,51,36,71,85,48,46,27,14,28,32,38,36,40,36,38,36,71,38,78,37,28,46,52,65,28,40,42,46,38,10,41,42,48,4,36,55,56,42,64,53,64,54,69,31,42,57,38,42,40,29,28,31,30,40,86,87,64,50,64,30,34,47,41,39,40,74,53,54,73,64,33,59,19,38,33,42,40,26,29,36,34,76,43,70,83,73,55,84,82,65,75,83,72,67,86,52,72,65,47,53,45,22,38,37,36,40,44,43,46,36,59,38,35,45,67,55,49,51,48,40,52,51,54,43,54,62,50,38,53,56,53,47,51,50,53,50,56,62,64,55,70,72,60,74,74,82,118

InterPro domains:
  IPR001247 Exoribonuclease, phosphorolytic domain 1 [PF01138] (13-133)
  IPR020568 Ribosomal protein uS5 domain 2-type superfamily [SSF54211] (12-132)
  IPR027408 PNPase/RNase PH domain superfamily [G3DSA:3.30.230.70] (1-239)
  IPR036345 Exoribonuclease, PH domain 2 superfamily [SSF55666] (133-236)
  IPR050080 Ribonuclease PH [PTHR11953] (5-229)

Radius of gyration: 22.59 Å; Cα contacts (8 Å, |Δi|>4): 1071; chains: 2; bounding box: 54×85×52 Å

Secondary structure (DSSP, 8-state):
-----TTS--TTPPPPEEEEE---SSSSEEEEEEETTEEEEEEEEEEEE---TTS-TTS-EEEEEEE-SSSS--HHHHHHHHHHHHHHHHHB-TTSSSSEEEEEEEEEEE-SS-HHHHHHHHHHHHHHHTT--BSSEEEEEEEEE-TTS-EEES--HHHHHH-SEEEEEEEEE--TTTSTTS-TTS--HHHHTEE-EEEEEE-EEHHHHHHHHHHHHHHHHHHHHHHHHHHHTTS----/-----TTS--TTPPPPEEEEES--SSSSEEEEEEETTEEEEEEEEEEEE---TTS-TTS-EEEEEEE-SSSS--HHHHHHHHHHHHHHHHHB-TTSSTTEEEEEEEEEEE-SS-HHHHHHHHHHHHHHHHT--BSSEEEEEEEEE-TTS-EEES--HHHHHH-SEEEEEEEEE--TTTSTTS-TTS--TTTTTEE-EEEEEE-EEHHHHHHHHHHHHHHHHHHHHHHHHHHHTTS----

Nearest PDB structures (foldseek):
  3hkm-assembly1_A  TM=9.759E-01  e=1.795E-32  Oryza sativa Japonica Group
  3hkm-assembly2_B  TM=9.699E-01  e=2.141E-32  Oryza sativa Japonica Group
  6d6q-assembly1_D  TM=9.572E-01  e=6.568E-24  Homo sapiens
  2nn6-assembly1_D  TM=9.453E-01  e=1.303E-20  Homo sapiens
  5g06-assembly1_D  TM=8.947E-01  e=1.294E-19  Saccharomyces cerevisiae

=== Feature glossary ===
Annotated list of the representations used here:

Nearest PDB structures. The Foldseek neighbor list gives the closest experimentally determined structures in the PDB, ranked by structural alignment. TM-score near 1 means near-identical fold; near 0.3 means only rough topology match. This is how one finds what a novel AlphaFold prediction most resembles in the solved-structure universe.

Foldseek 3Di. Foldseek's 3Di representation compresses backbone geometry into a per-residue letter drawn from a learned twenty-state alphabet. It captures the tertiary interaction pattern around each residue — which residues are packed against it in space, regardless of where they are in sequence.

Radius of gyration, Cα contacts, bounding box. Radius of gyration (Rg) is the root-mean-square distance of Cα atoms from their centroid — a single number for overall size and compactness. A globular domain of N residues has Rg ≈ 2.2·N^0.38 Å; an extended or disordered chain has a much larger Rg. The Cα contact count is the number of residue pairs whose Cα atoms are within 8 Å and are more than four positions apart in sequence — a standard proxy for tertiary packing density. The bounding box is the smallest axis-aligned box enclosing all Cα atoms.

InterPro / GO / CATH / organism. The annotation block draws on four external resources. InterPro: which protein families and domains the sequence belongs to. GO: standardized terms for what the protein does, what process it participates in, and where in the cell it acts. CATH: which structural fold it has in the CATH hierarchy. Organism: the species of origin.

mmCIF coordinates. The mmCIF block holds the 3D Cartesian coordinates of each backbone atom (N, Cα, C, O) in ångströms. mmCIF is the PDB's canonical archive format — a tagged-loop text representation of the atomic model.

pLDDT. pLDDT is the predicted lDDT-Cα score: AlphaFold's confidence that the local environment of each residue (all inter-atomic distances within 15 Å) is correctly placed. It is a per-residue number between 0 and 100, with higher meaning more reliable.

Backbone torsions (φ/ψ). φ (phi) and ψ (psi) are the two rotatable backbone dihedrals per residue: φ is the C(i-1)–N–Cα–C torsion, ψ is the N–Cα–C–N(i+1) torsion, both in degrees on (−180°, 180°]. α-helical residues cluster near (−60°, −45°); β-strand residues near (−120°, +130°). A Ramachandran plot is simply a scatter of (φ, ψ) for every residue.

B-factor. For experimental (PDB) structures, the B-factor (temperature factor) quantifies the positional spread of each atom in the crystal — a combination of thermal vibration and static disorder — in units of Å². High B-factors mark flexible loops or poorly resolved regions; low B-factors mark the rigid, well-ordered core.

Secondary structure (3-state, P-SEA). SS3 is a coarse helix/strand/coil call (letters a/b/c) made by the P-SEA algorithm from inter-Cα distances and dihedrals. It is less detailed than DSSP but needs only Cα positions.

Predicted aligned error. Predicted aligned error is AlphaFold's pairwise confidence. Unlike pLDDT (per-residue), PAE is per-residue-pair and captures whether two parts of the structure are correctly placed relative to each other. Units are ångströms of expected positional error.

Solvent-accessible surface area. Solvent-accessible surface area (SASA) is the area in Å² traced out by the centre of a 1.4 Å probe sphere (a water molecule) rolled over the protein's van der Waals surface (Shrake–Rupley / Lee–Richards construction). Buried residues have near-zero SASA; fully exposed residues can exceed 200 Å². The total SASA scales roughly with the number of surface residues.

Secondary structure (8-state, DSSP). The SS8 string is DSSP's per-residue secondary-structure call. α-helix (H) means an i→i+4 H-bond ladder; β-strand (E) means the residue participates in a β-sheet; 3₁₀ (G) and π (I) are tighter and wider helices; T/S are turns/bends; '-' is loop.

Rendered structure images. Structure images are PyMOL renders from six orthogonal camera directions. Cartoon representation draws helices as coils and strands as arrows; sticks shows the backbone as bonds; surface shows the solvent-excluded envelope. Rainbow coloring maps sequence position to hue (blue→red, N→C); chain coloring assigns a distinct color per polypeptide.

Sequence. The amino-acid sequence is the protein's primary structure: the linear order of residues from the N-terminus to the C-terminus, written in one-letter code. Everything else here — the 3D coordinates, the secondary structure, the domain annotations — is ultimately a consequence of this string.

Contact-map, Ramachandran, and PAE plots. Three diagnostic plots accompany the record. The Cα contact map visualizes the tertiary structure as a 2D adjacency matrix (8 Å cutoff, sequence-local contacts suppressed). The Ramachandran plot shows the distribution of backbone (φ, ψ) torsions, with points in the α and β basins reflecting secondary structure content. The PAE plot shows AlphaFold's inter-residue confidence as a color matrix.